Protein AF-A0A8S0WTL9-F1 (afdb_monomer_lite)

Organism: Cyclocybe aegerita (NCBI:txid1973307)

Secondary structure (DSSP, 8-state):
---------------------------GGGGGGGG--PPPPPPPPPP------------------------------------PPPPPPPPP-----SSTTGGGS-EEEE--HHHHHHHHHHT--HHHHHHHHHHHHTTSS-GGG--HHHHHTT-S-HHHHTTTHHHHHH-------S-HHHHHHHHHT-SHHHHHHHHHHHHH-TTTTSS-BTTBTT-----EEEEEEEEEPTTSS-EEEEEEEEEE----HHHHHH-GGGEEEEE--HHHHTS---HHHHHTSEEEETTEEEEEEEEETTEEEEEEEEEETTT-PPPTTS--HHHHHHHHS-TGGGTTS-HHHHHTTTHHHHS--EEEEEPPGGGEEE-PPPB-TTS-BSSTTEEEE-HHHHHHHHHHTT-SS--SEEEEEETTEEEEEEE-TTS-TT-----EEE-GGGB-S---TTPPPPHHHHEEEEEEE----SSPPPPHHHHHHHHHTT--HHHHHHHHHHHHHHHHHHHH---------------------

Radius of gyration: 32.68 Å; chains: 1; bounding box: 100×80×83 Å

Sequence (529 aa):
MALDQNDPGLEEGDDCVSESESFYAGDISELIVEYSTPPQPIPPTQSDSGSSKKSTSSSDFSANLGKRKTSALSASSNDFSEAPLSKKPKPNPVSISEHTTLASSPVLIVHCPTVQRLFEKMKICRGVQYELARLVSSERLSYNDITPDKLKKLVGCNKISAPQVEEVFYSKSTAQPTNSAFAREIASKSPWEELDREEAALANGPYEGLGNNPNQPDWYGGKVEFRGRLSQQDGNVGYKITLESCCLGASSRFTRRFGSWSFLRVKIPTQIFFSHNDLERFFQRSFVIWGKVFRACYAKDDNVFFYWTNEIYPMGKPLLNRMSFHDFIMWHNPLQQNSNQLMTKWAARLPLGFSNSLPGPRLLQENILPEEDVVSSKKSDMTDGCGLTTQSVHRSIWYQLSLPLMPTAFQFRLAGSKGMSIFRDEISLSDSAMRGWFRPSQTKIRYPPGLQLDPAMLTFDLLRTSHMRSPSRLSTETIINLAENGVPHSRFVDLLKATLREMVKGLTTWDGLMRCSTSGSISSVSVVS

pLDDT: mean 78.21, std 26.17, range [23.94, 98.5]

Foldseek 3Di:
DDDDDDDDDDDDDDDDDDDDDDDDPDDPVVVVPVPPDDDDDDDDDDDDDDDDDDDDDDDDDDDPDDDDDDDDDDDDDDDDDDDDDDDDDDDDDDDDDDPPVVLADAAELDEDPVLLVLCVVLVQEVLLLLLVSQCVSVVVDDPVLSDSVLVNQQRDAQLPRNVCNCCSRVVDPPPPPPPPVCPVVCSVWDCRVLQRVLVVQCVVHLQSQLAPRPVCNLHHHLFKAWEWEWDADPPRPDIHIRTDDITGHFHFLVCRRHNNVQKYKYFYPPVRVPDPDPVVSNQCHWYDRHQFTWHFLADDDRITMIGGAQAGPPHDDGNPVGHHPQRVLCLQFNCVQCVPDDPVLSSVQVCNRVDGFDWADFADPVQEAEDEFDADPVRDGPQQQEWEKEVLRQVRRCVSVVPPDRFQKFFWAARQFGHMYGYDPPDDPPDNHIHIYGYPSRRSGDHDPPDDHDSSRRIIGTDDTDDDDPPDDDDPVNVVVVVVVPDDPVVVVVVVVVVVVVVVCVVVPPPVDPDPDPDPDDDDDDDDD

Structure (mmCIF, N/CA/C/O backbone):
data_AF-A0A8S0WTL9-F1
#
_entry.id   AF-A0A8S0WTL9-F1
#
loop_
_atom_site.group_PDB
_atom_site.id
_atom_site.type_symbol
_atom_site.label_atom_id
_atom_site.label_alt_id
_atom_site.label_comp_id
_atom_site.label_asym_id
_atom_site.label_entity_id
_atom_site.label_seq_id
_atom_site.pdbx_PDB_ins_code
_atom_site.Cartn_x
_atom_site.Cartn_y
_atom_site.Cartn_z
_atom_site.occupancy
_atom_site.B_iso_or_equiv
_atom_site.auth_seq_id
_atom_site.auth_comp_id
_atom_site.auth_asym_id
_atom_site.auth_atom_id
_atom_site.pdbx_PDB_model_num
ATOM 1 N N . MET A 1 1 ? 59.274 -36.670 30.304 1.00 32.34 1 MET A N 1
ATOM 2 C CA . MET A 1 1 ? 59.351 -37.535 31.501 1.00 32.34 1 MET A CA 1
ATOM 3 C C . MET A 1 1 ? 57.957 -38.113 31.689 1.00 32.34 1 MET A C 1
ATOM 5 O O . MET A 1 1 ? 57.072 -37.354 32.041 1.00 32.34 1 MET A O 1
ATOM 9 N N . ALA A 1 2 ? 57.662 -39.212 30.988 1.00 29.62 2 ALA A N 1
ATOM 10 C CA . ALA A 1 2 ? 57.737 -40.607 31.472 1.00 29.62 2 ALA A CA 1
ATOM 11 C C . ALA A 1 2 ? 56.575 -40.902 32.450 1.00 29.62 2 ALA A C 1
ATOM 13 O O . ALA A 1 2 ? 56.557 -40.293 33.512 1.00 29.62 2 ALA A O 1
ATOM 14 N N . LEU A 1 3 ? 55.492 -41.543 31.967 1.00 33.19 3 LEU A N 1
ATOM 15 C CA . LEU A 1 3 ? 55.131 -42.983 32.123 1.00 33.19 3 LEU A CA 1
ATOM 16 C C . LEU A 1 3 ? 54.614 -43.274 33.559 1.00 33.19 3 LEU A C 1
ATOM 18 O O . LEU A 1 3 ? 55.204 -42.776 34.504 1.00 33.19 3 LEU A O 1
ATOM 22 N N . ASP A 1 4 ? 53.548 -44.030 33.847 1.00 33.88 4 ASP A N 1
ATOM 23 C CA . ASP A 1 4 ? 52.866 -45.097 33.105 1.00 33.88 4 ASP A CA 1
ATOM 24 C C . ASP A 1 4 ? 51.524 -45.499 33.789 1.00 33.88 4 ASP A C 1
ATOM 26 O O . ASP A 1 4 ? 51.375 -45.309 34.994 1.00 33.88 4 ASP A O 1
ATOM 30 N N . GLN A 1 5 ? 50.623 -46.100 32.994 1.00 34.69 5 GLN A N 1
ATOM 31 C CA . GLN A 1 5 ? 49.672 -47.210 33.267 1.00 34.69 5 GLN A CA 1
ATOM 32 C C . GLN A 1 5 ? 48.695 -47.243 34.473 1.00 34.69 5 GLN A C 1
ATOM 34 O O . GLN A 1 5 ? 49.092 -47.409 35.623 1.00 34.69 5 GLN A O 1
ATOM 39 N N . ASN A 1 6 ? 47.381 -47.323 34.185 1.00 30.84 6 ASN A N 1
ATOM 40 C CA . ASN A 1 6 ? 46.645 -48.609 34.141 1.00 30.84 6 ASN A CA 1
ATOM 41 C C . ASN A 1 6 ? 45.169 -48.459 33.701 1.00 30.84 6 ASN A C 1
ATOM 43 O O . ASN A 1 6 ? 44.436 -47.614 34.210 1.00 30.84 6 ASN A O 1
ATOM 47 N N . ASP A 1 7 ? 44.777 -49.341 32.779 1.00 33.34 7 ASP A N 1
ATOM 48 C CA . ASP A 1 7 ? 43.426 -49.698 32.309 1.00 33.34 7 ASP A CA 1
ATOM 49 C C . ASP A 1 7 ? 42.936 -50.939 33.104 1.00 33.34 7 ASP A C 1
ATOM 51 O O . ASP A 1 7 ? 43.789 -51.646 33.663 1.00 33.34 7 ASP A O 1
ATOM 55 N N . PRO A 1 8 ? 41.620 -51.228 33.221 1.00 41.56 8 PRO A N 1
ATOM 56 C CA . PRO A 1 8 ? 41.033 -52.197 32.275 1.00 41.56 8 PRO A CA 1
ATOM 57 C C . PRO A 1 8 ? 39.528 -52.017 31.924 1.00 41.56 8 PRO A C 1
ATOM 59 O O . PRO A 1 8 ? 38.700 -51.793 32.804 1.00 41.56 8 PRO A O 1
ATOM 62 N N . GLY A 1 9 ? 39.189 -52.313 30.656 1.00 28.33 9 GLY A N 1
ATOM 63 C CA . GLY A 1 9 ? 38.143 -53.275 30.214 1.00 28.33 9 GLY A CA 1
ATOM 64 C C . GLY A 1 9 ? 36.660 -52.858 30.306 1.00 28.33 9 GLY A C 1
ATOM 65 O O . GLY A 1 9 ? 36.113 -52.758 31.396 1.00 28.33 9 GLY A O 1
ATOM 66 N N . LEU A 1 10 ? 35.996 -52.538 29.182 1.00 30.89 10 LEU A N 1
ATOM 67 C CA . LEU A 1 10 ? 35.230 -53.423 28.264 1.00 30.89 10 LEU A CA 1
ATOM 68 C C . LEU A 1 10 ? 33.802 -53.786 28.732 1.00 30.89 10 LEU A C 1
ATOM 70 O O . LEU A 1 10 ? 33.643 -54.617 29.616 1.00 30.89 10 LEU A O 1
ATOM 74 N N . GLU A 1 11 ? 32.785 -53.241 28.047 1.00 28.41 11 GLU A N 1
ATOM 75 C CA . GLU A 1 11 ? 31.725 -54.027 27.380 1.00 28.41 11 GLU A CA 1
ATOM 76 C C . GLU A 1 11 ? 30.927 -53.146 26.393 1.00 28.41 11 GLU A C 1
ATOM 78 O O . GLU A 1 11 ? 30.368 -52.108 26.751 1.00 28.41 11 GLU A O 1
ATOM 83 N N . GLU A 1 12 ? 30.946 -53.563 25.124 1.00 32.91 12 GLU A N 1
ATOM 84 C CA . GLU A 1 12 ? 30.200 -53.021 23.986 1.00 32.91 12 GLU A CA 1
ATOM 85 C C . GLU A 1 12 ? 28.806 -53.664 23.905 1.00 32.91 12 GLU A C 1
ATOM 87 O O . GLU A 1 12 ? 28.638 -54.846 24.203 1.00 32.91 12 GLU A O 1
ATOM 92 N N . GLY A 1 13 ? 27.818 -52.897 23.442 1.00 27.86 13 GLY A N 1
ATOM 93 C CA . GLY A 1 13 ? 26.488 -53.379 23.070 1.00 27.86 13 GLY A CA 1
ATOM 94 C C . GLY A 1 13 ? 26.035 -52.697 21.783 1.00 27.86 13 GLY A C 1
ATOM 95 O O . GLY A 1 13 ? 25.423 -51.632 21.831 1.00 27.86 13 GLY A O 1
ATOM 96 N N . ASP A 1 14 ? 26.400 -53.306 20.655 1.00 29.06 14 ASP A N 1
ATOM 97 C CA . ASP A 1 14 ? 25.972 -52.986 19.291 1.00 29.06 14 ASP A CA 1
ATOM 98 C C . ASP A 1 14 ? 24.609 -53.649 19.021 1.00 29.06 14 ASP A C 1
ATOM 100 O O . ASP A 1 14 ? 24.502 -54.875 19.070 1.00 29.06 14 ASP A O 1
ATOM 104 N N . ASP A 1 15 ? 23.580 -52.861 18.697 1.00 28.67 15 ASP A N 1
ATOM 105 C CA . ASP A 1 15 ? 22.305 -53.360 18.160 1.00 28.67 15 ASP A CA 1
ATOM 106 C C . ASP A 1 15 ? 22.203 -52.987 16.672 1.00 28.67 15 ASP A C 1
ATOM 108 O O . ASP A 1 15 ? 21.743 -51.912 16.275 1.00 28.67 15 ASP A O 1
ATOM 112 N N . CYS A 1 16 ? 22.666 -53.920 15.839 1.00 27.00 16 CYS A N 1
ATOM 113 C CA . CYS A 1 16 ? 22.503 -53.940 14.390 1.00 27.00 16 CYS A CA 1
ATOM 114 C C . CYS A 1 16 ? 21.067 -54.341 14.016 1.00 27.00 16 CYS A C 1
ATOM 116 O O . CYS A 1 16 ? 20.657 -55.482 14.227 1.00 27.00 16 CYS A O 1
ATOM 118 N N . VAL A 1 17 ? 20.317 -53.435 13.380 1.00 31.42 17 VAL A N 1
ATOM 119 C CA . VAL A 1 17 ? 19.060 -53.774 12.691 1.00 31.42 17 VAL A CA 1
ATOM 120 C C . VAL A 1 17 ? 19.374 -54.119 11.238 1.00 31.42 17 VAL A C 1
ATOM 122 O O . VAL A 1 17 ? 19.828 -53.282 10.462 1.00 31.42 17 VAL A O 1
ATOM 125 N N . SER A 1 18 ? 19.128 -55.382 10.901 1.00 31.69 18 SER A N 1
ATOM 126 C CA . SER A 1 18 ? 19.323 -56.014 9.599 1.00 31.69 18 SER A CA 1
ATOM 127 C C . SER A 1 18 ? 18.492 -55.382 8.478 1.00 31.69 18 SER A C 1
ATOM 129 O O . SER A 1 18 ? 17.272 -55.235 8.596 1.00 31.69 18 SER A O 1
ATOM 131 N N . GLU A 1 19 ? 19.164 -55.103 7.363 1.00 30.05 19 GLU A N 1
ATOM 132 C CA . GLU A 1 19 ? 18.585 -54.760 6.067 1.00 30.05 19 GLU A CA 1
ATOM 133 C C . GLU A 1 19 ? 17.779 -55.937 5.494 1.00 30.05 19 GLU A C 1
ATOM 135 O O . GLU A 1 19 ? 18.199 -57.092 5.554 1.00 30.05 19 GLU A O 1
ATOM 140 N N . SER A 1 20 ? 16.614 -55.633 4.917 1.00 29.72 20 SER A N 1
ATOM 141 C CA . SER A 1 20 ? 15.867 -56.567 4.075 1.00 29.72 20 SER A CA 1
ATOM 142 C C . SER A 1 20 ? 16.148 -56.233 2.613 1.00 29.72 20 SER A C 1
ATOM 144 O O . SER A 1 20 ? 15.819 -55.153 2.121 1.00 29.72 20 SER A O 1
ATOM 146 N N . GLU A 1 21 ? 16.799 -57.176 1.939 1.00 31.41 21 GLU A N 1
ATOM 147 C CA . GLU A 1 21 ? 17.062 -57.171 0.506 1.00 31.41 21 GLU A CA 1
ATOM 148 C C . GLU A 1 21 ? 15.746 -57.077 -0.282 1.00 31.41 21 GLU A C 1
ATOM 150 O O . GLU A 1 21 ? 14.852 -57.912 -0.136 1.00 31.41 21 GLU A O 1
ATOM 155 N N . SER A 1 22 ? 15.638 -56.088 -1.173 1.00 32.22 22 SER A N 1
ATOM 156 C CA . SER A 1 22 ? 14.669 -56.129 -2.270 1.00 32.22 22 SER A CA 1
ATOM 157 C C . SER A 1 22 ? 15.412 -56.043 -3.601 1.00 32.22 22 SER A C 1
ATOM 159 O O . SER A 1 22 ? 16.085 -55.066 -3.924 1.00 32.22 22 SER A O 1
ATOM 161 N N . PHE A 1 23 ? 15.321 -57.143 -4.342 1.00 31.77 23 PHE A N 1
ATOM 162 C CA . PHE A 1 23 ? 15.847 -57.342 -5.683 1.00 31.77 23 PHE A CA 1
ATOM 163 C C . PHE A 1 23 ? 15.197 -56.362 -6.674 1.00 31.77 23 PHE A C 1
ATOM 165 O O . PHE A 1 23 ? 14.039 -56.530 -7.047 1.00 31.77 23 PHE A O 1
ATOM 172 N N . TYR A 1 24 ? 15.967 -55.394 -7.169 1.00 33.62 24 TYR A N 1
ATOM 173 C CA . TYR A 1 24 ? 15.722 -54.740 -8.458 1.00 33.62 24 TYR A CA 1
ATOM 174 C C . TYR A 1 24 ? 17.000 -54.824 -9.294 1.00 33.62 24 TYR A C 1
ATOM 176 O O . TYR A 1 24 ? 17.760 -53.870 -9.432 1.00 33.62 24 TYR A O 1
ATOM 184 N N . ALA A 1 25 ? 17.248 -56.012 -9.841 1.00 37.97 25 ALA A N 1
ATOM 185 C CA . ALA A 1 25 ? 18.167 -56.190 -10.955 1.00 37.97 25 ALA A CA 1
ATOM 186 C C . ALA A 1 25 ? 17.374 -55.955 -12.250 1.00 37.97 25 ALA A C 1
ATOM 188 O O . ALA A 1 25 ? 16.753 -56.870 -12.783 1.00 37.97 25 ALA A O 1
ATOM 189 N N . GLY A 1 26 ? 17.339 -54.706 -12.712 1.00 36.56 26 GLY A N 1
ATOM 190 C CA . GLY A 1 26 ? 16.728 -54.324 -13.982 1.00 36.56 26 GLY A CA 1
ATOM 191 C C . GLY A 1 26 ? 17.361 -53.042 -14.509 1.00 36.56 26 GLY A C 1
ATOM 192 O O . GLY A 1 26 ? 17.344 -52.014 -13.835 1.00 36.56 26 GLY A O 1
ATOM 193 N N . ASP A 1 27 ? 17.956 -53.123 -15.695 1.00 38.75 27 ASP A N 1
ATOM 194 C CA . ASP A 1 27 ? 18.591 -52.010 -16.393 1.00 38.75 27 ASP A CA 1
ATOM 195 C C . ASP A 1 27 ? 17.523 -51.016 -16.893 1.00 38.75 27 ASP A C 1
ATOM 197 O O . ASP A 1 27 ? 16.722 -51.312 -17.777 1.00 38.75 27 ASP A O 1
ATOM 201 N N . ILE A 1 28 ? 17.510 -49.807 -16.322 1.00 41.75 28 ILE A N 1
ATOM 202 C CA . ILE A 1 28 ? 16.589 -48.705 -16.669 1.00 41.75 28 ILE A CA 1
ATOM 203 C C . ILE A 1 28 ? 16.741 -48.235 -18.133 1.00 41.75 28 ILE A C 1
ATOM 205 O O . ILE A 1 28 ? 15.887 -47.507 -18.646 1.00 41.75 28 ILE A O 1
ATOM 209 N N . SER A 1 29 ? 17.789 -48.672 -18.837 1.00 44.06 29 SER A N 1
ATOM 210 C CA . SER A 1 29 ? 18.031 -48.358 -20.249 1.00 44.06 29 SER A CA 1
ATOM 211 C C . SER A 1 29 ? 16.927 -48.849 -21.196 1.00 44.06 29 SER A C 1
ATOM 213 O O . SER A 1 29 ? 16.732 -48.246 -22.253 1.00 44.06 29 SER A O 1
ATOM 215 N N . GLU A 1 30 ? 16.175 -49.893 -20.831 1.00 39.72 30 GLU A N 1
ATOM 216 C CA . GLU A 1 30 ? 15.153 -50.489 -21.708 1.00 39.72 30 GLU A CA 1
ATOM 217 C C . GLU A 1 30 ? 13.832 -49.697 -21.748 1.00 39.72 30 GLU A C 1
ATOM 219 O O . GLU A 1 30 ? 13.135 -49.707 -22.761 1.00 39.72 30 GLU A O 1
ATOM 224 N N . LEU A 1 31 ? 13.529 -48.894 -20.721 1.00 39.66 31 LEU A N 1
ATOM 225 C CA . LEU A 1 31 ? 12.299 -48.084 -20.637 1.00 39.66 31 LEU A CA 1
ATOM 226 C C . LEU A 1 31 ? 12.294 -46.837 -21.547 1.00 39.66 31 LEU A C 1
ATOM 228 O O . LEU A 1 31 ? 11.273 -46.165 -21.679 1.00 39.66 31 LEU A O 1
ATOM 232 N N . ILE A 1 32 ? 13.425 -46.499 -22.176 1.00 42.78 32 ILE A N 1
ATOM 233 C CA . ILE A 1 32 ? 13.574 -45.292 -23.013 1.00 42.78 32 ILE A CA 1
ATOM 234 C C . ILE A 1 32 ? 13.389 -45.601 -24.514 1.00 42.78 32 ILE A C 1
ATOM 236 O O . ILE A 1 32 ? 13.206 -44.686 -25.318 1.00 42.78 32 ILE A O 1
ATOM 240 N N . VAL A 1 33 ? 13.382 -46.875 -24.915 1.00 40.19 33 VAL A N 1
ATOM 241 C CA . VAL A 1 33 ? 13.345 -47.274 -26.336 1.00 40.19 33 VAL A CA 1
ATOM 242 C C . VAL A 1 33 ? 11.922 -47.262 -26.925 1.00 40.19 33 VAL A C 1
ATOM 244 O O . VAL A 1 33 ? 11.758 -47.117 -28.137 1.00 40.19 33 VAL A O 1
ATOM 247 N N . GLU A 1 34 ? 10.878 -47.289 -26.094 1.00 36.59 34 GLU A N 1
ATOM 248 C CA . GLU A 1 34 ? 9.488 -47.508 -26.534 1.00 36.59 34 GLU A CA 1
ATOM 249 C C . GLU A 1 34 ? 8.780 -46.295 -27.185 1.00 36.59 34 GLU A C 1
ATOM 251 O O . GLU A 1 34 ? 7.648 -46.410 -27.644 1.00 36.59 34 GLU A O 1
ATOM 256 N N . TYR A 1 35 ? 9.442 -45.138 -27.316 1.00 38.50 35 TYR A N 1
ATOM 257 C CA . TYR A 1 35 ? 8.862 -43.930 -27.941 1.00 38.50 35 TYR A CA 1
ATOM 258 C C . TYR A 1 35 ? 9.376 -43.613 -29.359 1.00 38.50 35 TYR A C 1
ATOM 260 O O . TYR A 1 35 ? 9.213 -42.494 -29.847 1.00 38.50 35 TYR A O 1
ATOM 268 N N . SER A 1 36 ? 9.972 -44.587 -30.055 1.00 36.81 36 SER A N 1
ATOM 269 C CA . SER A 1 36 ? 10.620 -44.368 -31.363 1.00 36.81 36 SER A CA 1
ATOM 270 C C . SER A 1 36 ? 9.842 -44.890 -32.581 1.00 36.81 36 SER A C 1
ATOM 272 O O . SER A 1 36 ? 10.455 -45.217 -33.595 1.00 36.81 36 SER A O 1
ATOM 274 N N . THR A 1 37 ? 8.508 -44.953 -32.538 1.00 42.28 37 THR A N 1
ATOM 275 C CA . THR A 1 37 ? 7.696 -45.284 -33.727 1.00 42.28 37 THR A CA 1
ATOM 276 C C . THR A 1 37 ? 6.792 -44.122 -34.147 1.00 42.28 37 THR A C 1
ATOM 278 O O . THR A 1 37 ? 5.918 -43.731 -33.371 1.00 42.28 37 THR A O 1
ATOM 281 N N . PRO A 1 38 ? 6.954 -43.561 -35.363 1.00 45.09 38 PRO A N 1
ATOM 282 C CA . PRO A 1 38 ? 6.039 -42.551 -35.887 1.00 45.09 38 PRO A CA 1
ATOM 283 C C . PRO A 1 38 ? 4.671 -43.172 -36.240 1.00 45.09 38 PRO A C 1
ATOM 285 O O . PRO A 1 38 ? 4.621 -44.312 -36.708 1.00 45.09 38 PRO A O 1
ATOM 288 N N . PRO A 1 39 ? 3.553 -42.446 -36.049 1.00 43.88 39 PRO A N 1
ATOM 289 C CA . PRO A 1 39 ? 2.224 -42.960 -36.359 1.00 43.88 39 PRO A CA 1
ATOM 290 C C . PRO A 1 39 ? 1.999 -43.088 -37.874 1.00 43.88 39 PRO A C 1
ATOM 292 O O . PRO A 1 39 ? 2.317 -42.188 -38.652 1.00 43.88 39 PRO A O 1
ATOM 295 N N . GLN A 1 40 ? 1.423 -44.222 -38.279 1.00 44.12 40 GLN A N 1
ATOM 296 C CA . GLN A 1 40 ? 0.988 -44.510 -39.649 1.00 44.12 40 GLN A CA 1
ATOM 297 C C . GLN A 1 40 ? -0.214 -43.623 -40.049 1.00 44.12 40 GLN A C 1
ATOM 299 O O . GLN A 1 40 ? -1.090 -43.378 -39.215 1.00 44.12 40 GLN A O 1
ATOM 304 N N . PRO A 1 41 ? -0.302 -43.155 -41.309 1.00 38.69 41 PRO A N 1
ATOM 305 C CA . PRO A 1 41 ? -1.416 -42.334 -41.779 1.00 38.69 41 PRO A CA 1
ATOM 306 C C . PRO A 1 41 ? -2.701 -43.157 -41.969 1.00 38.69 41 PRO A C 1
ATOM 308 O O . PRO A 1 41 ? -2.697 -44.225 -42.577 1.00 38.69 41 PRO A O 1
ATOM 311 N N . ILE A 1 42 ? -3.817 -42.625 -41.466 1.00 46.62 42 ILE A N 1
ATOM 312 C CA . ILE A 1 42 ? -5.163 -43.206 -41.581 1.00 46.62 42 ILE A CA 1
ATOM 313 C C . ILE A 1 42 ? -5.762 -42.835 -42.957 1.00 46.62 42 ILE A C 1
ATOM 315 O O . ILE A 1 42 ? -5.686 -41.664 -43.340 1.00 46.62 42 ILE A O 1
ATOM 319 N N . PRO A 1 43 ? -6.368 -43.777 -43.708 1.00 38.88 43 PRO A N 1
ATOM 320 C CA . PRO A 1 43 ? -7.024 -43.482 -44.983 1.00 38.88 43 PRO A CA 1
ATOM 321 C C . PRO A 1 43 ? -8.361 -42.729 -44.801 1.00 38.88 43 PRO A C 1
ATOM 323 O O . PRO A 1 43 ? -9.010 -42.862 -43.763 1.00 38.88 43 PRO A O 1
ATOM 326 N N . PRO A 1 44 ? -8.806 -41.943 -45.801 1.00 32.41 44 PRO A N 1
ATOM 327 C CA . PRO A 1 44 ? -9.986 -41.093 -45.679 1.00 32.41 44 PRO A CA 1
ATOM 328 C C . PRO A 1 44 ? -11.283 -41.895 -45.857 1.00 32.41 44 PRO A C 1
ATOM 330 O O . PRO A 1 44 ? -11.512 -42.491 -46.909 1.00 32.41 44 PRO A O 1
ATOM 333 N N . THR A 1 45 ? -12.168 -41.849 -44.859 1.00 31.62 45 THR A N 1
ATOM 334 C CA . THR A 1 45 ? -13.532 -42.388 -44.969 1.00 31.62 45 THR A CA 1
ATOM 335 C C . THR A 1 45 ? -14.515 -41.268 -45.297 1.00 31.62 45 THR A C 1
ATOM 337 O O . THR A 1 45 ? -14.533 -40.218 -44.653 1.00 31.62 45 THR A O 1
ATOM 340 N N . GLN A 1 46 ? -15.306 -41.514 -46.339 1.00 31.19 46 GLN A N 1
ATOM 341 C CA . GLN A 1 46 ? -16.318 -40.629 -46.899 1.00 31.19 46 GLN A CA 1
ATOM 342 C C . GLN A 1 46 ? -17.484 -40.366 -45.937 1.00 31.19 46 GLN A C 1
ATOM 344 O O . GLN A 1 46 ? -17.840 -41.185 -45.093 1.00 31.19 46 GLN A O 1
ATOM 349 N N . SER A 1 47 ? -18.069 -39.187 -46.122 1.00 30.92 47 SER A N 1
ATOM 350 C CA . SER A 1 47 ? -19.274 -38.664 -45.493 1.00 30.92 47 SER A CA 1
ATOM 351 C C . SER A 1 47 ? -20.515 -39.490 -45.818 1.00 30.92 47 SER A C 1
ATOM 353 O O . SER A 1 47 ? -20.814 -39.667 -46.997 1.00 30.92 47 SER A O 1
ATOM 355 N N . ASP A 1 48 ? -21.307 -39.835 -44.803 1.00 28.25 48 ASP A N 1
ATOM 356 C CA . ASP A 1 48 ? -22.756 -39.878 -44.978 1.00 28.25 48 ASP A CA 1
ATOM 357 C C . ASP A 1 48 ? -23.531 -39.631 -43.672 1.00 28.25 48 ASP A C 1
ATOM 359 O O . ASP A 1 48 ? -22.994 -39.606 -42.566 1.00 28.25 48 ASP A O 1
ATOM 363 N N . SER A 1 49 ? -24.803 -39.338 -43.873 1.00 29.59 49 SER A N 1
ATOM 364 C CA . SER A 1 49 ? -25.727 -38.529 -43.094 1.00 29.59 49 SER A CA 1
ATOM 365 C C . SER A 1 49 ? -26.629 -39.313 -42.117 1.00 29.59 49 SER A C 1
ATOM 367 O O . SER A 1 49 ? -26.982 -40.459 -42.359 1.00 29.59 49 SER A O 1
ATOM 369 N N . GLY A 1 50 ? -27.101 -38.644 -41.047 1.00 26.17 50 GLY A N 1
ATOM 370 C CA . GLY A 1 50 ? -28.440 -38.895 -40.475 1.00 26.17 50 GLY A CA 1
ATOM 371 C C . GLY A 1 50 ? -28.588 -39.508 -39.063 1.00 26.17 50 GLY A C 1
ATOM 372 O O . GLY A 1 50 ? -28.406 -40.697 -38.857 1.00 26.17 50 GLY A O 1
ATOM 373 N N . SER A 1 51 ? -29.139 -38.691 -38.148 1.00 26.83 51 SER A N 1
ATOM 374 C CA . SER A 1 51 ? -30.205 -39.010 -37.162 1.00 26.83 51 SER A CA 1
ATOM 375 C C . SER A 1 51 ? -29.988 -39.968 -35.955 1.00 26.83 51 SER A C 1
ATOM 377 O O . SER A 1 51 ? -30.105 -41.181 -36.057 1.00 26.83 51 SER A O 1
ATOM 379 N N . SER A 1 52 ? -29.955 -39.336 -34.767 1.00 27.38 52 SER A N 1
ATOM 380 C CA . SER A 1 52 ? -30.648 -39.626 -33.481 1.00 27.38 52 SER A CA 1
ATOM 381 C C . SER A 1 52 ? -30.644 -41.026 -32.814 1.00 27.38 52 SER A C 1
ATOM 383 O O . SER A 1 52 ? -31.312 -41.948 -33.265 1.00 27.38 52 SER A O 1
ATOM 385 N N . LYS A 1 53 ? -30.073 -41.115 -31.591 1.00 27.70 53 LYS A N 1
ATOM 386 C CA . LYS A 1 53 ? -30.749 -41.451 -30.301 1.00 27.70 53 LYS A CA 1
ATOM 387 C C . LYS A 1 53 ? -29.756 -41.596 -29.126 1.00 27.70 53 LYS A C 1
ATOM 389 O O . LYS A 1 53 ? -28.580 -41.870 -29.310 1.00 27.70 53 LYS A O 1
ATOM 394 N N . LYS A 1 54 ? -30.282 -41.362 -27.914 1.00 27.08 54 LYS A N 1
ATOM 395 C CA . LYS A 1 54 ? -29.640 -41.398 -26.582 1.00 27.08 54 LYS A CA 1
ATOM 396 C C . LYS A 1 54 ? -29.110 -42.787 -26.184 1.00 27.08 54 LYS A C 1
ATOM 398 O O . LYS A 1 54 ? -29.877 -43.738 -26.273 1.00 27.08 54 LYS A O 1
ATOM 403 N N . SER A 1 55 ? -27.954 -42.828 -25.512 1.00 26.34 55 SER A N 1
ATOM 404 C CA . SER A 1 55 ? -27.742 -43.619 -24.282 1.00 26.34 55 SER A CA 1
ATOM 405 C C . SER A 1 55 ? -26.452 -43.225 -23.545 1.00 26.34 55 SER A C 1
ATOM 407 O O . SER A 1 55 ? -25.466 -42.800 -24.134 1.00 26.34 55 SER A O 1
ATOM 409 N N . THR A 1 56 ? -26.534 -43.349 -22.227 1.00 23.94 56 THR A N 1
ATOM 410 C CA . THR A 1 56 ? -25.589 -43.105 -21.127 1.00 23.94 56 THR A CA 1
ATOM 411 C C . THR A 1 56 ? -24.387 -44.057 -21.069 1.00 23.94 56 THR A C 1
ATOM 413 O O . THR A 1 56 ? -24.614 -45.253 -21.191 1.00 23.94 56 THR A O 1
ATOM 416 N N . SER A 1 57 ? -23.185 -43.554 -20.732 1.00 26.33 57 SER A N 1
ATOM 417 C CA . SER A 1 57 ? -22.337 -44.014 -19.597 1.00 26.33 57 SER A CA 1
ATOM 418 C C . SER A 1 57 ? -20.904 -43.442 -19.650 1.00 26.33 57 SER A C 1
ATOM 420 O O . SER A 1 57 ? -20.177 -43.677 -20.607 1.00 26.33 57 SER A O 1
ATOM 422 N N . SER A 1 58 ? -20.543 -42.703 -18.594 1.00 24.36 58 SER A N 1
ATOM 423 C CA . SER A 1 58 ? -19.236 -42.605 -17.906 1.00 24.36 58 SER A CA 1
ATOM 424 C C . SER A 1 58 ? -17.929 -42.988 -18.626 1.00 24.36 58 SER A C 1
ATOM 426 O O . SER A 1 58 ? -17.696 -44.165 -18.879 1.00 24.36 58 SER A O 1
ATOM 428 N N . SER A 1 59 ? -16.995 -42.034 -18.718 1.00 27.61 59 SER A N 1
ATOM 429 C CA . SER A 1 59 ? -15.741 -42.057 -17.933 1.00 27.61 59 SER A CA 1
ATOM 430 C C . SER A 1 59 ? -14.894 -40.818 -18.242 1.00 27.61 59 SER A C 1
ATOM 432 O O . SER A 1 59 ? -14.485 -40.591 -19.380 1.00 27.61 59 SER A O 1
ATOM 434 N N . ASP A 1 60 ? -14.667 -40.026 -17.200 1.00 25.00 60 ASP A N 1
ATOM 435 C CA . ASP A 1 60 ? -13.895 -38.791 -17.165 1.00 25.00 60 ASP A CA 1
ATOM 436 C C . ASP A 1 60 ? -12.403 -39.001 -17.443 1.00 25.00 60 ASP A C 1
ATOM 438 O O . ASP A 1 60 ? -11.757 -39.758 -16.733 1.00 25.00 60 ASP A O 1
ATOM 442 N N . PHE A 1 61 ? -11.847 -38.234 -18.385 1.00 28.69 61 PHE A N 1
ATOM 443 C CA . PHE A 1 61 ? -10.476 -37.706 -18.334 1.00 28.69 61 PHE A CA 1
ATOM 444 C C . PHE A 1 61 ? -10.425 -36.420 -19.173 1.00 28.69 61 PHE A C 1
ATOM 446 O O . PHE A 1 61 ? -10.113 -36.424 -20.361 1.00 28.69 61 PHE A O 1
ATOM 453 N N . SER A 1 62 ? -10.790 -35.292 -18.557 1.00 25.70 62 SER A N 1
ATOM 454 C CA . SER A 1 62 ? -10.696 -33.964 -19.169 1.00 25.70 62 SER A CA 1
ATOM 455 C C . SER A 1 62 ? -9.506 -33.212 -18.580 1.00 25.70 62 SER A C 1
ATOM 457 O O . SER A 1 62 ? -9.562 -32.661 -17.480 1.00 25.70 62 SER A O 1
ATOM 459 N N . ALA A 1 63 ? -8.409 -33.197 -19.334 1.00 29.45 63 ALA A N 1
ATOM 460 C CA . ALA A 1 63 ? -7.308 -32.274 -19.125 1.00 29.45 63 ALA A CA 1
ATOM 461 C C . ALA A 1 63 ? -7.809 -30.844 -19.397 1.00 29.45 63 ALA A C 1
ATOM 463 O O . ALA A 1 63 ? -8.095 -30.468 -20.536 1.00 29.45 63 ALA A O 1
ATOM 464 N N . ASN A 1 64 ? -7.933 -30.048 -18.334 1.00 28.91 64 ASN A N 1
ATOM 465 C CA . ASN A 1 64 ? -8.289 -28.634 -18.400 1.00 28.91 64 ASN A CA 1
ATOM 466 C C . ASN A 1 64 ? -7.150 -27.819 -19.034 1.00 28.91 64 ASN A C 1
ATOM 468 O O . ASN A 1 64 ? -6.327 -27.209 -18.352 1.00 28.91 64 ASN A O 1
ATOM 472 N N . LEU A 1 65 ? -7.124 -27.788 -20.366 1.00 33.69 65 LEU A N 1
ATOM 473 C CA . LEU A 1 65 ? -6.362 -26.825 -21.150 1.00 33.69 65 LEU A CA 1
ATOM 474 C C . LEU A 1 65 ? -7.123 -25.495 -21.162 1.00 33.69 65 LEU A C 1
ATOM 476 O O . LEU A 1 65 ? -8.204 -25.363 -21.742 1.00 33.69 65 LEU A O 1
ATOM 480 N N . GLY A 1 66 ? -6.552 -24.499 -20.484 1.00 28.95 66 GLY A N 1
ATOM 481 C CA . GLY A 1 66 ? -7.069 -23.138 -20.436 1.00 28.95 66 GLY A CA 1
ATOM 482 C C . GLY A 1 66 ? -7.208 -22.547 -21.838 1.00 28.95 66 GLY A C 1
ATOM 483 O O . GLY A 1 66 ? -6.220 -22.232 -22.501 1.00 28.95 66 GLY A O 1
ATOM 484 N N . LYS A 1 67 ? -8.455 -22.361 -22.276 1.00 30.31 67 LYS A N 1
ATOM 485 C CA . LYS A 1 67 ? -8.808 -21.664 -23.515 1.00 30.31 67 LYS A CA 1
ATOM 486 C C . LYS A 1 67 ? -8.354 -20.203 -23.422 1.00 30.31 67 LYS A C 1
ATOM 488 O O . LYS A 1 67 ? -9.025 -19.376 -22.807 1.00 30.31 67 LYS A O 1
ATOM 493 N N . ARG A 1 68 ? -7.221 -19.865 -24.045 1.00 33.16 68 ARG A N 1
ATOM 494 C CA . ARG A 1 68 ? -6.872 -18.469 -24.338 1.00 33.16 68 ARG A CA 1
ATOM 495 C C . ARG A 1 68 ? -7.711 -17.999 -25.518 1.00 33.16 68 ARG A C 1
ATOM 497 O O . ARG A 1 68 ? -7.655 -18.559 -26.607 1.00 33.16 68 ARG A O 1
ATOM 504 N N . LYS A 1 69 ? -8.492 -16.953 -25.270 1.00 27.70 69 LYS A N 1
ATOM 505 C CA . LYS A 1 69 ? -9.213 -16.188 -26.283 1.00 27.70 69 LYS A CA 1
ATOM 506 C C . LYS A 1 69 ? -8.170 -15.447 -27.125 1.00 27.70 69 LYS A C 1
ATOM 508 O O . LYS A 1 69 ? -7.415 -14.636 -26.596 1.00 27.70 69 LYS A O 1
ATOM 513 N N . THR A 1 70 ? -8.114 -15.758 -28.411 1.00 26.75 70 THR A N 1
ATOM 514 C CA . THR A 1 70 ? -7.326 -15.049 -29.421 1.00 26.75 70 THR A CA 1
ATOM 515 C C . THR A 1 70 ? -7.789 -13.594 -29.490 1.00 26.75 70 THR A C 1
ATOM 517 O O . THR A 1 70 ? -8.911 -13.313 -29.912 1.00 26.75 70 THR A O 1
ATOM 520 N N . SER A 1 71 ? -6.952 -12.658 -29.044 1.00 28.70 71 SER A N 1
ATOM 521 C CA . SER A 1 71 ? -7.150 -11.231 -29.292 1.00 28.70 71 SER A CA 1
ATOM 522 C C . SER A 1 71 ? -6.728 -10.931 -30.726 1.00 28.70 71 SER A C 1
ATOM 524 O O . SER A 1 71 ? -5.538 -10.932 -31.041 1.00 28.70 71 SER A O 1
ATOM 526 N N . ALA A 1 72 ? -7.717 -10.703 -31.584 1.00 26.97 72 ALA A N 1
ATOM 527 C CA . ALA A 1 72 ? -7.503 -10.099 -32.885 1.00 26.97 72 ALA A CA 1
ATOM 528 C C . ALA A 1 72 ? -6.895 -8.698 -32.715 1.00 26.97 72 ALA A C 1
ATOM 530 O O . ALA A 1 72 ? -7.253 -7.948 -31.805 1.00 26.97 72 ALA A O 1
ATOM 531 N N . LEU A 1 73 ? -5.958 -8.402 -33.611 1.00 29.69 73 LEU A N 1
ATOM 532 C CA . LEU A 1 73 ? -5.323 -7.114 -33.841 1.00 29.69 73 LEU A CA 1
ATOM 533 C C . LEU A 1 73 ? -6.353 -5.975 -33.870 1.00 29.69 73 LEU A C 1
ATOM 535 O O . LEU A 1 73 ? -7.312 -6.023 -34.635 1.00 29.69 73 LEU A O 1
ATOM 539 N N . SER A 1 74 ? -6.099 -4.907 -33.119 1.00 27.55 74 SER A N 1
ATOM 540 C CA . SER A 1 74 ? -6.652 -3.594 -33.443 1.00 27.55 74 SER A CA 1
ATOM 541 C C . SER A 1 74 ? -5.553 -2.556 -33.288 1.00 27.55 74 SER A C 1
ATOM 543 O O . SER A 1 74 ? -5.154 -2.201 -32.176 1.00 27.55 74 SER A O 1
ATOM 545 N N . ALA A 1 75 ? -5.048 -2.147 -34.447 1.00 28.00 75 ALA A N 1
ATOM 546 C CA . ALA A 1 75 ? -4.130 -1.051 -34.640 1.00 28.00 75 ALA A CA 1
ATOM 547 C C . ALA A 1 75 ? -4.717 0.259 -34.102 1.00 28.00 75 ALA A C 1
ATOM 549 O O . ALA A 1 75 ? -5.918 0.520 -34.174 1.00 28.00 75 ALA A O 1
ATOM 550 N N . SER A 1 76 ? -3.818 1.080 -33.580 1.00 30.58 76 SER A N 1
ATOM 551 C CA . SER A 1 76 ? -4.001 2.498 -33.346 1.00 30.58 76 SER A CA 1
ATOM 552 C C . SER A 1 76 ? -4.181 3.224 -34.681 1.00 30.58 76 SER A C 1
ATOM 554 O O . SER A 1 76 ? -3.265 3.299 -35.497 1.00 30.58 76 SER A O 1
ATOM 556 N N . SER A 1 77 ? -5.351 3.819 -34.882 1.00 29.47 77 SER A N 1
ATOM 557 C CA . SER A 1 77 ? -5.538 4.897 -35.850 1.00 29.47 77 SER A CA 1
ATOM 558 C C . SER A 1 77 ? -6.447 5.954 -35.233 1.00 29.47 77 SER A C 1
ATOM 560 O O . SER A 1 77 ? -7.656 5.760 -35.106 1.00 29.47 77 SER A O 1
ATOM 562 N N . ASN A 1 78 ? -5.822 7.054 -34.814 1.00 31.62 78 ASN A N 1
ATOM 563 C CA . ASN A 1 78 ? -6.474 8.346 -34.669 1.00 31.62 78 ASN A CA 1
ATOM 564 C C . ASN A 1 78 ? -6.728 8.876 -36.079 1.00 31.62 78 ASN A C 1
ATOM 566 O O . ASN A 1 78 ? -5.764 9.190 -36.766 1.00 31.62 78 ASN A O 1
ATOM 570 N N . ASP A 1 79 ? -7.990 8.926 -36.485 1.00 29.81 79 ASP A N 1
ATOM 571 C CA . ASP A 1 79 ? -8.529 9.926 -37.410 1.00 29.81 79 ASP A CA 1
ATOM 572 C C . ASP A 1 79 ? -10.028 9.674 -37.547 1.00 29.81 79 ASP A C 1
ATOM 574 O O . ASP A 1 79 ? -10.421 8.639 -38.073 1.00 29.81 79 ASP A O 1
ATOM 578 N N . PHE A 1 80 ? -10.866 10.600 -37.076 1.00 28.17 80 PHE A N 1
ATOM 579 C CA . PHE A 1 80 ? -12.232 10.730 -37.582 1.00 28.17 80 PHE A CA 1
ATOM 580 C C . PHE A 1 80 ? -12.692 12.188 -37.539 1.00 28.17 80 PHE A C 1
ATOM 582 O O . PHE A 1 80 ? -12.876 12.794 -36.485 1.00 28.17 80 PHE A O 1
ATOM 589 N N . SER A 1 81 ? -12.870 12.694 -38.752 1.00 28.45 81 SER A N 1
ATOM 590 C CA . SER A 1 81 ? -13.642 13.851 -39.181 1.00 28.45 81 SER A CA 1
ATOM 591 C C . SER A 1 81 ? -15.124 13.772 -38.781 1.00 28.45 81 SER A C 1
ATOM 593 O O . SER A 1 81 ? -15.709 12.690 -38.722 1.00 28.45 81 SER A O 1
ATOM 595 N N . GLU A 1 82 ? -15.728 14.943 -38.568 1.00 36.97 82 GLU A N 1
ATOM 596 C CA . GLU A 1 82 ? -17.146 15.176 -38.260 1.00 36.97 82 GLU A CA 1
ATOM 597 C C . GLU A 1 82 ? -18.121 14.665 -39.341 1.00 36.97 82 GLU A C 1
ATOM 599 O O . GLU A 1 82 ? -17.966 14.994 -40.515 1.00 36.97 82 GLU A O 1
ATOM 604 N N . ALA A 1 83 ? -19.181 13.952 -38.923 1.00 28.41 83 ALA A N 1
ATOM 605 C CA . ALA A 1 83 ? -20.498 13.873 -39.586 1.00 28.41 83 ALA A CA 1
ATOM 606 C C . ALA A 1 83 ? -21.569 13.273 -38.619 1.00 28.41 83 ALA A C 1
ATOM 608 O O . ALA A 1 83 ? -21.201 12.661 -37.617 1.00 28.41 83 ALA A O 1
ATOM 609 N N . PRO A 1 84 ? -22.888 13.468 -38.851 1.00 33.53 84 PRO A N 1
ATOM 610 C CA . PRO A 1 84 ? -23.842 13.882 -37.811 1.00 33.53 84 PRO A CA 1
ATOM 611 C C . PRO A 1 84 ? -24.555 12.776 -37.006 1.00 33.53 84 PRO A C 1
ATOM 613 O O . PRO A 1 84 ? -24.772 11.648 -37.444 1.00 33.53 84 PRO A O 1
ATOM 616 N N . LEU A 1 85 ? -24.996 13.194 -35.814 1.00 37.28 85 LEU A N 1
ATOM 617 C CA . LEU A 1 85 ? -25.754 12.473 -34.785 1.00 37.28 85 LEU A CA 1
ATOM 618 C C . LEU A 1 85 ? -27.048 11.807 -35.293 1.00 37.28 85 LEU A C 1
ATOM 620 O O . LEU A 1 85 ? -27.990 12.490 -35.699 1.00 37.28 85 LEU A O 1
ATOM 624 N N . SER A 1 86 ? -27.157 10.484 -35.112 1.00 32.53 86 SER A N 1
ATOM 625 C CA . SER A 1 86 ? -28.441 9.771 -35.119 1.00 32.53 86 SER A CA 1
ATOM 626 C C . SER A 1 86 ? -28.975 9.599 -33.688 1.00 32.53 86 SER A C 1
ATOM 628 O O . SER A 1 86 ? -28.263 9.235 -32.748 1.00 32.53 86 SER A O 1
ATOM 630 N N . LYS A 1 87 ? -30.252 9.949 -33.507 1.00 39.28 87 LYS A N 1
ATOM 631 C CA . LYS A 1 87 ? -30.964 10.000 -32.223 1.00 39.28 87 LYS A CA 1
ATOM 632 C C . LYS A 1 87 ? -31.122 8.594 -31.628 1.00 39.28 87 LYS A C 1
ATOM 634 O O . LYS A 1 87 ? -31.813 7.759 -32.205 1.00 39.28 87 LYS A O 1
ATOM 639 N N . LYS A 1 88 ? -30.554 8.356 -30.440 1.00 35.69 88 LYS A N 1
ATOM 640 C CA . LYS A 1 88 ? -30.891 7.196 -29.593 1.00 35.69 88 LYS A CA 1
ATOM 641 C C . LYS A 1 88 ? -32.090 7.516 -28.683 1.00 35.69 88 LYS A C 1
ATOM 643 O O . LYS A 1 88 ? -32.220 8.662 -28.245 1.00 35.69 88 LYS A O 1
ATOM 648 N N . PRO A 1 89 ? -32.968 6.538 -28.400 1.00 31.06 89 PRO A N 1
ATOM 649 C CA . PRO A 1 89 ? -34.190 6.754 -27.631 1.00 31.06 89 PRO A CA 1
ATOM 650 C C . PRO A 1 89 ? -33.883 6.962 -26.141 1.00 31.06 89 PRO A C 1
ATOM 652 O O . PRO A 1 89 ? -32.990 6.326 -25.578 1.00 31.06 89 PRO A O 1
ATOM 655 N N . LYS A 1 90 ? -34.632 7.870 -25.507 1.00 36.78 90 LYS A N 1
ATOM 656 C CA . LYS A 1 90 ? -34.566 8.149 -24.065 1.00 36.78 90 LYS A CA 1
ATOM 657 C C . LYS A 1 90 ? -35.000 6.910 -23.262 1.00 36.78 90 LYS A C 1
ATOM 659 O O . LYS A 1 90 ? -36.025 6.325 -23.610 1.00 36.78 90 LYS A O 1
ATOM 664 N N . PRO A 1 91 ? -34.301 6.533 -22.178 1.00 33.50 91 PRO A N 1
ATOM 665 C CA . PRO A 1 91 ? -34.813 5.534 -21.252 1.00 33.50 91 PRO A CA 1
ATOM 666 C C . PRO A 1 91 ? -35.940 6.142 -20.406 1.00 33.50 91 PRO A C 1
ATOM 668 O O . PRO A 1 91 ? -35.821 7.261 -19.902 1.00 33.50 91 PRO A O 1
ATOM 671 N N . ASN A 1 92 ? -37.040 5.399 -20.274 1.00 33.03 92 ASN A N 1
ATOM 672 C CA . ASN A 1 92 ? -38.160 5.752 -19.405 1.00 33.03 92 ASN A CA 1
ATOM 673 C C . ASN A 1 92 ? -37.709 5.808 -17.934 1.00 33.03 92 ASN A C 1
ATOM 675 O O . ASN A 1 92 ? -36.913 4.963 -17.513 1.00 33.03 92 ASN A O 1
ATOM 679 N N . PRO A 1 93 ? -38.223 6.759 -17.134 1.00 35.00 93 PRO A N 1
ATOM 680 C CA . PRO A 1 93 ? -37.930 6.821 -15.711 1.00 35.00 93 PRO A CA 1
ATOM 681 C C . PRO A 1 93 ? -38.624 5.650 -15.010 1.00 35.00 93 PRO A C 1
ATOM 683 O O . PRO A 1 93 ? -39.848 5.605 -14.904 1.00 35.00 93 PRO A O 1
ATOM 686 N N . VAL A 1 94 ? -37.832 4.681 -14.553 1.00 36.00 94 VAL A N 1
ATOM 687 C CA . VAL A 1 94 ? -38.311 3.628 -13.657 1.00 36.00 94 VAL A CA 1
ATOM 688 C C . VAL A 1 94 ? -38.592 4.269 -12.302 1.00 36.00 94 VAL A C 1
ATOM 690 O O . VAL A 1 94 ? -37.730 4.916 -11.709 1.00 36.00 94 VAL A O 1
ATOM 693 N N . SER A 1 95 ? -39.829 4.102 -11.848 1.00 32.09 95 SER A N 1
ATOM 694 C CA . SER A 1 95 ? -40.338 4.496 -10.542 1.00 32.09 95 SER A CA 1
ATOM 695 C C . SER A 1 95 ? -39.448 3.965 -9.417 1.00 32.09 95 SER A C 1
ATOM 697 O O . SER A 1 95 ? -39.315 2.758 -9.220 1.00 32.09 95 SER A O 1
ATOM 699 N N . ILE A 1 96 ? -38.850 4.891 -8.672 1.00 39.22 96 ILE A N 1
ATOM 700 C CA . ILE A 1 96 ? -38.139 4.633 -7.422 1.00 39.22 96 ILE A CA 1
ATOM 701 C C . ILE A 1 96 ? -39.210 4.432 -6.346 1.00 39.22 96 ILE A C 1
ATOM 703 O O . ILE A 1 96 ? -39.719 5.406 -5.799 1.00 39.22 96 ILE A O 1
ATOM 707 N N . SER A 1 97 ? -39.584 3.186 -6.061 1.00 37.59 97 SER A N 1
ATOM 708 C CA . SER A 1 97 ? -40.431 2.856 -4.911 1.00 37.59 97 SER A CA 1
ATOM 709 C C . SER A 1 97 ? -39.741 1.840 -3.994 1.00 37.59 97 SER A C 1
ATOM 711 O O . SER A 1 97 ? -39.425 0.718 -4.382 1.00 37.59 97 SER A O 1
ATOM 713 N N . GLU A 1 98 ? -39.495 2.304 -2.767 1.00 33.75 98 GLU A N 1
ATOM 714 C CA . GLU A 1 98 ? -39.428 1.575 -1.487 1.00 33.75 98 GLU A CA 1
ATOM 715 C C . GLU A 1 98 ? -38.305 0.560 -1.195 1.00 33.75 98 GLU A C 1
ATOM 717 O O . GLU A 1 98 ? -38.064 0.287 -0.021 1.00 33.75 98 GLU A O 1
ATOM 722 N N . HIS A 1 99 ? -37.504 0.101 -2.162 1.00 34.50 99 HIS A N 1
ATOM 723 C CA . HIS A 1 99 ? -36.370 -0.809 -1.873 1.00 34.50 99 HIS A CA 1
ATOM 724 C C . HIS A 1 99 ? -34.991 -0.135 -1.703 1.00 34.50 99 HIS A C 1
ATOM 726 O O . HIS A 1 99 ? -33.993 -0.804 -1.429 1.00 34.50 99 HIS A O 1
ATOM 732 N N . THR A 1 100 ? -34.907 1.192 -1.810 1.00 34.41 100 THR A N 1
ATOM 733 C CA . THR A 1 100 ? -33.641 1.956 -1.770 1.00 34.41 100 THR A CA 1
ATOM 734 C C . THR A 1 100 ? -33.097 2.211 -0.354 1.00 34.41 100 THR A C 1
ATOM 736 O O . THR A 1 100 ? -31.978 2.696 -0.200 1.00 34.41 100 THR A O 1
ATOM 739 N N . THR A 1 101 ? -33.850 1.895 0.702 1.00 38.34 101 THR A N 1
ATOM 740 C CA . THR A 1 101 ? -33.515 2.270 2.092 1.00 38.34 101 THR A CA 1
ATOM 741 C C . THR A 1 101 ? -32.492 1.349 2.769 1.00 38.34 101 THR A C 1
ATOM 743 O O . THR A 1 101 ? -31.774 1.788 3.664 1.00 38.34 101 THR A O 1
ATOM 746 N N . LEU A 1 102 ? -32.338 0.097 2.321 1.00 45.38 102 LEU A N 1
ATOM 747 C CA . LEU A 1 102 ? -31.339 -0.832 2.877 1.00 45.38 102 LEU A CA 1
ATOM 748 C C . LEU A 1 102 ? -29.896 -0.517 2.443 1.00 45.38 102 LEU A C 1
ATOM 750 O O . LEU A 1 102 ? -28.954 -0.899 3.139 1.00 45.38 102 LEU A O 1
ATOM 754 N N . ALA A 1 103 ? -29.710 0.214 1.338 1.00 50.22 103 ALA A N 1
ATOM 755 C CA . ALA A 1 103 ? -28.390 0.502 0.775 1.00 50.22 103 ALA A CA 1
ATOM 756 C C . ALA A 1 103 ? -27.589 1.563 1.562 1.00 50.22 103 ALA A C 1
ATOM 758 O O . ALA A 1 103 ? -26.392 1.712 1.326 1.00 50.22 103 ALA A O 1
ATOM 759 N N . SER A 1 104 ? -28.209 2.291 2.503 1.00 65.25 104 SER A N 1
ATOM 760 C CA . SER A 1 104 ? -27.557 3.415 3.201 1.00 65.25 104 SER A CA 1
ATOM 761 C C . SER A 1 104 ? -27.115 3.122 4.637 1.00 65.25 104 SER A C 1
ATOM 763 O O . SER A 1 104 ? -26.400 3.935 5.223 1.00 65.25 104 SER A O 1
ATOM 765 N N . SER A 1 105 ? -27.537 2.004 5.236 1.00 86.56 105 SER A N 1
ATOM 766 C CA . SER A 1 105 ? -27.176 1.704 6.627 1.00 86.56 105 SER A CA 1
ATOM 767 C C . SER A 1 105 ? -25.745 1.150 6.710 1.00 86.56 105 SER A C 1
ATOM 769 O O . SER A 1 105 ? -25.388 0.273 5.919 1.00 86.56 105 SER A O 1
ATOM 771 N N . PRO A 1 106 ? -24.899 1.604 7.648 1.00 92.88 106 PRO A N 1
ATOM 772 C CA . PRO A 1 106 ? -23.559 1.047 7.813 1.00 92.88 106 PRO A CA 1
ATOM 773 C C . PRO A 1 106 ? -23.607 -0.409 8.286 1.00 92.88 106 PRO A C 1
ATOM 775 O O . PRO A 1 106 ? -24.482 -0.804 9.055 1.00 92.88 106 PRO A O 1
ATOM 778 N N . VAL A 1 107 ? -22.633 -1.208 7.857 1.00 95.00 107 VAL A N 1
ATOM 779 C CA . VAL A 1 107 ? -22.356 -2.530 8.422 1.00 95.00 107 VAL A CA 1
ATOM 780 C C . VAL A 1 107 ? -21.527 -2.338 9.688 1.00 95.00 107 VAL A C 1
ATOM 782 O O . VAL A 1 107 ? -20.375 -1.903 9.642 1.00 95.00 107 VAL A O 1
ATOM 785 N N . LEU A 1 108 ? -22.100 -2.667 10.841 1.00 95.75 108 LEU A N 1
ATOM 786 C CA . LEU A 1 108 ? -21.373 -2.636 12.106 1.00 95.75 108 LEU A CA 1
ATOM 787 C C . LEU A 1 108 ? -20.580 -3.937 12.245 1.00 95.75 108 LEU A C 1
ATOM 789 O O . LEU A 1 108 ? -21.162 -4.979 12.524 1.00 95.75 108 LEU A O 1
ATOM 793 N N . ILE A 1 109 ? -19.259 -3.882 12.041 1.00 96.56 109 ILE A N 1
ATOM 794 C CA . ILE A 1 109 ? -18.392 -5.033 12.328 1.00 96.56 109 ILE A CA 1
ATOM 795 C C . ILE A 1 109 ? -18.296 -5.177 13.847 1.00 96.56 109 ILE A C 1
ATOM 797 O O . ILE A 1 109 ? -18.622 -6.226 14.393 1.00 96.56 109 ILE A O 1
ATOM 801 N N . VAL A 1 110 ? -17.898 -4.096 14.528 1.00 96.50 110 VAL A N 1
ATOM 802 C CA . VAL A 1 110 ? -17.917 -3.986 15.993 1.00 96.50 110 VAL A CA 1
ATOM 803 C C . VAL A 1 110 ? -18.108 -2.528 16.395 1.00 96.50 110 VAL A C 1
ATOM 805 O O . VAL A 1 110 ? -17.341 -1.660 15.972 1.00 96.50 110 VAL A O 1
ATOM 808 N N . HIS A 1 111 ? -19.090 -2.236 17.245 1.00 95.81 111 HIS A N 1
ATOM 809 C CA . HIS A 1 111 ? -19.262 -0.903 17.818 1.00 95.81 111 HIS A CA 1
ATOM 81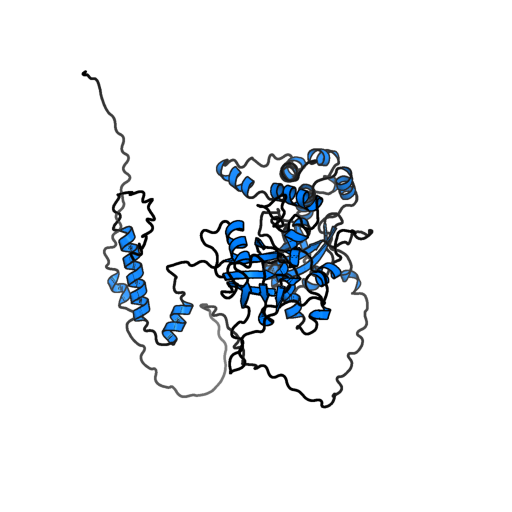0 C C . HIS A 1 111 ? -20.129 -0.936 19.079 1.00 95.81 111 HIS A C 1
ATOM 812 O O . HIS A 1 111 ? -21.230 -1.477 19.077 1.00 95.81 111 HIS A O 1
ATOM 818 N N . CYS A 1 112 ? -19.650 -0.285 20.139 1.00 95.19 112 CYS A N 1
ATOM 819 C CA . CYS A 1 112 ? -20.428 0.012 21.335 1.00 95.19 112 CYS A CA 1
ATOM 820 C C . CYS A 1 112 ? -19.995 1.388 21.876 1.00 95.19 112 CYS A C 1
ATOM 822 O O . CYS A 1 112 ? -18.821 1.539 22.236 1.00 95.19 112 CYS A O 1
ATOM 824 N N . PRO A 1 113 ? -20.898 2.389 21.960 1.00 93.62 113 PRO A N 1
ATOM 825 C CA . PRO A 1 113 ? -20.553 3.731 22.435 1.00 93.62 113 PRO A CA 1
ATOM 826 C C . PRO A 1 113 ? -19.948 3.746 23.842 1.00 93.62 113 PRO A C 1
ATOM 828 O O . PRO A 1 113 ? -19.023 4.508 24.114 1.00 93.62 113 PRO A O 1
ATOM 831 N N . THR A 1 114 ? -20.436 2.886 24.740 1.00 94.62 114 THR A N 1
ATOM 832 C CA . THR A 1 114 ? -19.932 2.789 26.118 1.00 94.62 114 THR A CA 1
ATOM 833 C C . THR A 1 114 ? -18.484 2.310 26.147 1.00 94.62 114 THR A C 1
ATOM 835 O O . THR A 1 114 ? -17.645 2.938 26.788 1.00 94.62 114 THR A O 1
ATOM 838 N N . VAL A 1 115 ? -18.168 1.249 25.400 1.00 95.19 115 VAL A N 1
ATOM 839 C CA . VAL A 1 115 ? -16.803 0.706 25.305 1.00 95.19 115 VAL A CA 1
ATOM 840 C C . VAL A 1 115 ? -15.862 1.706 24.634 1.00 95.19 115 VAL A C 1
ATOM 842 O O . VAL A 1 115 ? -14.747 1.916 25.105 1.00 95.19 115 VAL A O 1
ATOM 845 N N . GLN A 1 116 ? -16.322 2.396 23.588 1.00 93.62 116 GLN A N 1
ATOM 846 C CA . GLN A 1 116 ? -15.527 3.423 22.918 1.00 93.62 116 GLN A CA 1
ATOM 847 C C . GLN A 1 116 ? -15.137 4.566 23.872 1.00 93.62 116 GLN A C 1
ATOM 849 O O . GLN A 1 116 ? -13.967 4.946 23.921 1.00 93.62 116 GLN A O 1
ATOM 854 N N . ARG A 1 117 ? -16.074 5.062 24.692 1.00 94.12 117 ARG A N 1
ATOM 855 C CA . ARG A 1 117 ? -15.769 6.079 25.717 1.00 94.12 117 ARG A CA 1
ATOM 856 C C . ARG A 1 117 ? -14.746 5.581 26.738 1.00 94.12 117 ARG A C 1
ATOM 858 O O . ARG A 1 117 ? -13.927 6.366 27.209 1.00 94.12 117 ARG A O 1
ATOM 865 N N . LEU A 1 118 ? -14.774 4.291 27.086 1.00 95.50 118 LEU A N 1
ATOM 866 C CA . LEU A 1 118 ? -13.764 3.696 27.966 1.00 95.50 118 LEU A CA 1
ATOM 867 C C . LEU A 1 118 ? -12.383 3.674 27.302 1.00 95.50 118 LEU A C 1
ATOM 869 O O . LEU A 1 118 ? -11.408 4.042 27.954 1.00 95.50 118 LEU A O 1
ATOM 873 N N . PHE A 1 119 ? -12.297 3.318 26.016 1.00 96.00 119 PHE A N 1
ATOM 874 C CA . PHE A 1 119 ? -11.036 3.353 25.269 1.00 96.00 119 PHE A CA 1
ATOM 875 C C . PHE A 1 119 ? -10.426 4.752 25.231 1.00 96.00 119 PHE A C 1
ATOM 877 O O . PHE A 1 119 ? -9.230 4.898 25.472 1.00 96.00 119 PHE A O 1
ATOM 884 N N . GLU A 1 120 ? -11.245 5.772 24.975 1.00 93.50 120 GLU A N 1
ATOM 885 C CA . GLU A 1 120 ? -10.818 7.174 24.955 1.00 93.50 120 GLU A CA 1
ATOM 886 C C . GLU A 1 120 ? -10.367 7.638 26.347 1.00 93.50 120 GLU A C 1
ATOM 888 O O . GLU A 1 120 ? -9.275 8.188 26.494 1.00 93.50 120 GLU A O 1
ATOM 893 N N . LYS A 1 121 ? -11.160 7.347 27.387 1.00 96.12 121 LYS A N 1
ATOM 894 C CA . LYS A 1 121 ? -10.857 7.725 28.776 1.00 96.12 121 LYS A CA 1
ATOM 895 C C . LYS A 1 121 ? -9.566 7.087 29.292 1.00 96.12 121 LYS A C 1
ATOM 897 O O . LYS A 1 121 ? -8.805 7.742 29.997 1.00 96.12 121 LYS A O 1
ATOM 902 N N . MET A 1 122 ? -9.334 5.814 28.976 1.00 96.06 122 MET A N 1
ATOM 903 C CA . MET A 1 122 ? -8.179 5.046 29.460 1.00 96.06 122 MET A CA 1
ATOM 904 C C . MET A 1 122 ? -6.990 5.061 28.493 1.00 96.06 122 MET A C 1
ATOM 906 O O . MET A 1 122 ? -5.964 4.463 28.801 1.00 96.06 122 MET A O 1
ATOM 910 N N . LYS A 1 123 ? -7.115 5.733 27.339 1.00 95.31 123 LYS A N 1
ATOM 911 C CA . LYS A 1 123 ? -6.103 5.778 26.270 1.00 95.31 123 LYS A CA 1
ATOM 912 C C . LYS A 1 123 ? -5.621 4.381 25.850 1.00 95.31 123 LYS A C 1
ATOM 914 O O . LYS A 1 123 ? -4.425 4.137 25.719 1.00 95.31 123 LYS A O 1
ATOM 919 N N . ILE A 1 124 ? -6.564 3.463 25.641 1.00 97.31 124 ILE A N 1
ATOM 920 C CA . ILE A 1 124 ? -6.264 2.086 25.227 1.00 97.31 124 ILE A CA 1
ATOM 921 C C . ILE A 1 124 ? -5.598 2.088 23.844 1.00 97.31 124 ILE A C 1
ATOM 923 O O . ILE A 1 124 ? -6.123 2.695 22.906 1.00 97.31 124 ILE A O 1
ATOM 927 N N . CYS A 1 125 ? -4.462 1.401 23.710 1.00 96.56 125 CYS A N 1
ATOM 928 C CA . CYS A 1 125 ? -3.694 1.326 22.465 1.00 96.56 125 CYS A CA 1
ATOM 929 C C . CYS A 1 125 ? -4.448 0.571 21.355 1.00 96.56 125 CYS A C 1
ATOM 931 O O . CYS A 1 125 ? -5.357 -0.227 21.615 1.00 96.56 125 CYS A O 1
ATOM 933 N N . ARG A 1 126 ? -4.122 0.847 20.085 1.00 96.19 126 ARG A N 1
ATOM 934 C CA . ARG A 1 126 ? -4.940 0.377 18.952 1.00 96.19 126 ARG A CA 1
ATOM 935 C C . ARG A 1 126 ? -4.911 -1.137 18.768 1.00 96.19 126 ARG A C 1
ATOM 937 O O . ARG A 1 126 ? -5.920 -1.705 18.367 1.00 96.19 126 ARG A O 1
ATOM 944 N N . GLY A 1 127 ? -3.809 -1.790 19.109 1.00 97.00 127 GLY A N 1
ATOM 945 C CA . GLY A 1 127 ? -3.669 -3.241 19.110 1.00 97.00 127 GLY A CA 1
ATOM 946 C C . GLY A 1 127 ? -4.640 -3.908 20.080 1.00 97.00 127 GLY A C 1
ATOM 947 O O . GLY A 1 127 ? -5.352 -4.825 19.682 1.00 97.00 127 GLY A O 1
ATOM 948 N N . VAL A 1 128 ? -4.782 -3.382 21.303 1.00 97.31 128 VAL A N 1
ATOM 949 C CA . VAL A 1 128 ? -5.807 -3.862 22.250 1.00 97.31 128 VAL A CA 1
ATOM 950 C C . VAL A 1 128 ? -7.213 -3.608 21.706 1.00 97.31 128 VAL A C 1
ATOM 952 O O . VAL A 1 128 ? -8.055 -4.504 21.747 1.00 97.31 128 VAL A O 1
ATOM 955 N N . GLN A 1 129 ? -7.477 -2.419 21.144 1.00 97.69 129 GLN A N 1
ATOM 956 C CA . GLN A 1 129 ? -8.775 -2.137 20.511 1.00 97.69 129 GLN A CA 1
ATOM 957 C C . GLN A 1 129 ? -9.081 -3.148 19.393 1.00 97.69 129 GLN A C 1
ATOM 959 O O . GLN A 1 129 ? -10.212 -3.623 19.287 1.00 97.69 129 GLN A O 1
ATOM 964 N N . TYR A 1 130 ? -8.095 -3.499 18.567 1.00 97.81 130 TYR A N 1
ATOM 965 C CA . TYR A 1 130 ? -8.258 -4.470 17.490 1.00 97.81 130 TYR A CA 1
ATOM 966 C C . TYR A 1 130 ? -8.510 -5.884 17.998 1.00 97.81 130 TYR A C 1
ATOM 968 O O . TYR A 1 130 ? -9.431 -6.537 17.521 1.00 97.81 130 TYR A O 1
ATOM 976 N N . GLU A 1 131 ? -7.742 -6.351 18.980 1.00 97.31 131 GLU A N 1
ATOM 977 C CA . GLU A 1 131 ? -7.918 -7.691 19.544 1.00 97.31 131 GLU A CA 1
ATOM 978 C C . GLU A 1 131 ? -9.282 -7.840 20.223 1.00 97.31 131 GLU A C 1
ATOM 980 O O . GLU A 1 131 ? -9.969 -8.842 20.026 1.00 97.31 131 GLU A O 1
ATOM 985 N N . LEU A 1 132 ? -9.758 -6.803 20.918 1.00 97.31 132 LEU A N 1
ATOM 986 C CA . LEU A 1 132 ? -11.131 -6.774 21.422 1.00 97.31 132 LEU A CA 1
ATOM 987 C C . LEU A 1 132 ? -12.155 -6.796 20.276 1.00 97.31 132 LEU A C 1
ATOM 989 O O . LEU A 1 132 ? -13.135 -7.533 20.354 1.00 97.31 132 LEU A O 1
ATOM 993 N N . ALA A 1 133 ? -11.924 -6.056 19.184 1.00 97.69 133 ALA A N 1
ATOM 994 C CA . ALA A 1 133 ? -12.789 -6.126 18.000 1.00 97.69 133 ALA A CA 1
ATOM 995 C C . ALA A 1 133 ? -12.811 -7.540 17.397 1.00 97.69 133 ALA A C 1
ATOM 997 O O . ALA A 1 133 ? -13.852 -8.048 16.980 1.00 97.69 133 ALA A O 1
ATOM 998 N N . ARG A 1 134 ? -11.659 -8.206 17.359 1.00 97.62 134 ARG A N 1
ATOM 999 C CA . ARG A 1 134 ? -11.520 -9.570 16.859 1.00 97.62 134 ARG A CA 1
ATOM 1000 C C . ARG A 1 134 ? -12.326 -10.555 17.688 1.00 97.62 134 ARG A C 1
ATOM 1002 O O . ARG A 1 134 ? -13.098 -11.331 17.128 1.00 97.62 134 ARG A O 1
ATOM 1009 N N . LEU A 1 135 ? -12.212 -10.493 19.011 1.00 96.81 135 LEU A N 1
ATOM 1010 C CA . LEU A 1 135 ? -12.961 -11.374 19.904 1.00 96.81 135 LEU A CA 1
ATOM 1011 C C . LEU A 1 135 ? -14.472 -11.117 19.853 1.00 96.81 135 LEU A C 1
ATOM 1013 O O . LEU A 1 135 ? -15.243 -12.072 19.852 1.00 96.81 135 LEU A O 1
ATOM 1017 N N . VAL A 1 136 ? -14.902 -9.857 19.738 1.00 96.94 136 VAL A N 1
ATOM 1018 C CA . VAL A 1 136 ? -16.331 -9.524 19.627 1.00 96.94 136 VAL A CA 1
ATOM 1019 C C . VAL A 1 136 ? -16.906 -9.932 18.266 1.00 96.94 136 VAL A C 1
ATOM 1021 O O . VAL A 1 136 ? -17.948 -10.575 18.204 1.00 96.94 136 VAL A O 1
ATOM 1024 N N . SER A 1 137 ? -16.222 -9.630 17.156 1.00 96.25 137 SER A N 1
ATOM 1025 C CA . SER A 1 137 ? -16.697 -9.996 15.805 1.00 96.25 137 SER A CA 1
ATOM 1026 C C . SER A 1 137 ? -16.718 -11.510 15.547 1.00 96.25 137 SER A C 1
ATOM 1028 O O . SER A 1 137 ? -17.470 -11.981 14.688 1.00 96.25 137 SER A O 1
ATOM 1030 N N . SER A 1 138 ? -15.919 -12.276 16.295 1.00 94.31 138 SER A N 1
ATOM 1031 C CA . SER A 1 138 ? -15.932 -13.746 16.306 1.00 94.31 138 SER A CA 1
ATOM 1032 C C . SER A 1 138 ? -16.882 -14.347 17.347 1.00 94.31 138 SER A C 1
ATOM 1034 O O . SER A 1 138 ? -16.874 -15.559 17.516 1.00 94.31 138 SER A O 1
ATOM 1036 N N . GLU A 1 139 ? -17.688 -13.523 18.031 1.00 93.75 139 GLU A N 1
ATOM 1037 C CA . GLU A 1 139 ? -18.651 -13.942 19.068 1.00 93.75 139 GLU A CA 1
ATOM 1038 C C . GLU A 1 139 ? -18.023 -14.682 20.257 1.00 93.75 139 GLU A C 1
ATOM 1040 O O . GLU A 1 139 ? -18.714 -15.314 21.050 1.00 93.75 139 GLU A O 1
ATOM 1045 N N . ARG A 1 140 ? -16.702 -14.569 20.434 1.00 93.62 140 ARG A N 1
ATOM 1046 C CA . ARG A 1 140 ? -16.009 -15.134 21.596 1.00 93.62 140 ARG A CA 1
ATOM 1047 C C . ARG A 1 140 ? -16.201 -14.257 22.842 1.00 93.62 140 ARG A C 1
ATOM 1049 O O . ARG A 1 140 ? -16.160 -14.775 23.952 1.00 93.62 140 ARG A O 1
ATOM 1056 N N . LEU A 1 141 ? -16.416 -12.949 22.657 1.00 94.62 141 LEU A N 1
ATOM 1057 C CA . LEU A 1 141 ? -16.530 -11.951 23.726 1.00 94.62 141 LEU A CA 1
ATOM 1058 C C . LEU A 1 141 ? -17.787 -11.084 23.567 1.00 94.62 141 LEU A C 1
ATOM 1060 O O . LEU A 1 141 ? -18.041 -10.568 22.478 1.00 94.62 141 LEU A O 1
ATOM 1064 N N . SER A 1 142 ? -18.532 -10.857 24.653 1.00 94.50 142 SER A N 1
ATOM 1065 C CA . SER A 1 142 ? -19.660 -9.919 24.667 1.00 94.50 142 SER A CA 1
ATOM 1066 C C . SER A 1 142 ? -19.219 -8.507 25.059 1.00 94.50 142 SER A C 1
ATOM 1068 O O . SER A 1 142 ? -18.261 -8.312 25.806 1.00 94.50 142 SER A O 1
ATOM 1070 N N . TYR A 1 143 ? -19.958 -7.486 24.615 1.00 94.69 143 TYR A N 1
ATOM 1071 C CA . TYR A 1 143 ? -19.707 -6.098 25.024 1.00 94.69 143 TYR A CA 1
ATOM 1072 C C . TYR A 1 143 ? -19.802 -5.898 26.543 1.00 94.69 143 TYR A C 1
ATOM 1074 O O . TYR A 1 143 ? -19.071 -5.073 27.088 1.00 94.69 143 TYR A O 1
ATOM 1082 N N . ASN A 1 144 ? -20.667 -6.659 27.222 1.00 93.12 144 ASN A N 1
ATOM 1083 C CA . ASN A 1 144 ? -20.853 -6.573 28.675 1.00 93.12 144 ASN A CA 1
ATOM 1084 C C . ASN A 1 144 ? -19.631 -7.076 29.455 1.00 93.12 144 ASN A C 1
ATOM 1086 O O . ASN A 1 144 ? -19.399 -6.647 30.583 1.00 93.12 144 ASN A O 1
ATOM 1090 N N . ASP A 1 145 ? -18.826 -7.946 28.844 1.00 92.00 145 ASP A N 1
ATOM 1091 C CA . ASP A 1 145 ? -17.629 -8.491 29.476 1.00 92.00 145 ASP A CA 1
ATOM 1092 C C . ASP A 1 145 ? -16.485 -7.474 29.517 1.00 92.00 145 ASP A C 1
ATOM 1094 O O . ASP A 1 145 ? -15.557 -7.631 30.316 1.00 92.00 145 ASP A O 1
ATOM 1098 N N . ILE A 1 146 ? -16.537 -6.441 28.664 1.00 94.31 146 ILE A N 1
ATOM 1099 C CA . ILE A 1 146 ? -15.532 -5.379 28.547 1.00 94.31 146 ILE A CA 1
ATOM 1100 C C . ILE A 1 146 ? -15.749 -4.356 29.666 1.00 94.31 146 ILE A C 1
ATOM 1102 O O . ILE A 1 146 ? -16.300 -3.270 29.473 1.00 94.31 146 ILE A O 1
ATOM 1106 N N . THR A 1 147 ? -15.309 -4.719 30.869 1.00 94.12 147 THR A N 1
ATOM 1107 C CA . THR A 1 147 ? -15.445 -3.881 32.062 1.00 94.12 147 THR A CA 1
ATOM 1108 C C . THR A 1 147 ? -14.253 -2.934 32.249 1.00 94.12 147 THR A C 1
ATOM 1110 O O . THR A 1 147 ? -13.132 -3.241 31.825 1.00 94.12 147 THR A O 1
ATOM 1113 N N . PRO A 1 148 ? -14.447 -1.793 32.943 1.00 94.94 148 PRO A N 1
ATOM 1114 C CA . PRO A 1 148 ? -13.362 -0.880 33.294 1.00 94.94 148 PRO A CA 1
ATOM 1115 C C . PRO A 1 148 ? -12.179 -1.558 33.994 1.00 94.94 148 PRO A C 1
ATOM 1117 O O . PRO A 1 148 ? -11.034 -1.214 33.720 1.00 94.94 148 PRO A O 1
ATOM 1120 N N . ASP A 1 149 ? -12.433 -2.527 34.874 1.00 94.50 149 ASP A N 1
ATOM 1121 C CA . ASP A 1 149 ? -11.376 -3.174 35.658 1.00 94.50 149 ASP A CA 1
ATOM 1122 C C . ASP A 1 149 ? -10.529 -4.143 34.835 1.00 94.50 149 ASP A C 1
ATOM 1124 O O . ASP A 1 149 ? -9.322 -4.232 35.054 1.00 94.50 149 ASP A O 1
ATOM 1128 N N . LYS A 1 150 ? -11.121 -4.812 33.837 1.00 94.00 150 LYS A N 1
ATOM 1129 C CA . LYS A 1 150 ? -10.352 -5.597 32.864 1.00 94.00 150 LYS A CA 1
ATOM 1130 C C . LYS A 1 150 ? -9.538 -4.689 31.945 1.00 94.00 150 LYS A C 1
ATOM 1132 O O . LYS A 1 150 ? -8.367 -4.963 31.713 1.00 94.00 150 LYS A O 1
ATOM 1137 N N . LEU A 1 151 ? -10.116 -3.577 31.482 1.00 94.88 151 LEU A N 1
ATOM 1138 C CA . LEU A 1 151 ? -9.404 -2.624 30.624 1.00 94.88 151 LEU A CA 1
ATOM 1139 C C . LEU A 1 151 ? -8.222 -1.950 31.325 1.00 94.88 151 LEU A C 1
ATOM 1141 O O . LEU A 1 151 ? -7.195 -1.752 30.687 1.00 94.88 151 LEU A O 1
ATOM 1145 N N . LYS A 1 152 ? -8.314 -1.664 32.632 1.00 95.56 152 LYS A N 1
ATOM 1146 C CA . LYS A 1 152 ? -7.179 -1.140 33.418 1.00 95.56 152 LYS A CA 1
ATOM 1147 C C . LYS A 1 152 ? -5.942 -2.041 33.344 1.00 95.56 152 LYS A C 1
ATOM 1149 O O . LYS A 1 152 ? -4.833 -1.523 33.344 1.00 95.56 152 LYS A O 1
ATOM 1154 N N . LYS A 1 153 ? -6.122 -3.366 33.252 1.00 94.88 153 LYS A N 1
ATOM 1155 C CA . LYS A 1 153 ? -5.016 -4.334 33.119 1.00 94.88 153 LYS A CA 1
ATOM 1156 C C . LYS A 1 153 ? -4.353 -4.310 31.739 1.00 94.88 153 LYS A C 1
ATOM 1158 O O . LYS A 1 153 ? -3.270 -4.852 31.589 1.00 94.88 153 LYS A O 1
ATOM 1163 N N . LEU A 1 154 ? -5.004 -3.701 30.750 1.00 95.38 154 LEU A N 1
ATOM 1164 C CA . LEU A 1 154 ? -4.574 -3.647 29.351 1.00 95.38 154 LEU A CA 1
ATOM 1165 C C . LEU A 1 154 ? -4.141 -2.230 28.932 1.00 95.38 154 LEU A C 1
ATOM 1167 O O . LEU A 1 154 ? -4.066 -1.923 27.741 1.00 95.38 154 LEU A O 1
ATOM 1171 N N . VAL A 1 155 ? -3.898 -1.344 29.903 1.00 95.69 155 VAL A N 1
ATOM 1172 C CA . VAL A 1 155 ? -3.329 -0.016 29.655 1.00 95.69 155 VAL A CA 1
ATOM 1173 C C . VAL A 1 155 ? -1.824 -0.158 29.454 1.00 95.69 155 VAL A C 1
ATOM 1175 O O . VAL A 1 155 ? -1.115 -0.633 30.337 1.00 95.69 155 VAL A O 1
ATOM 1178 N N . GLY A 1 156 ? -1.329 0.306 28.311 1.00 94.38 156 GLY A N 1
ATOM 1179 C CA . GLY A 1 156 ? 0.087 0.257 27.973 1.00 94.38 156 GLY A CA 1
ATOM 1180 C C . GLY A 1 156 ? 0.312 0.300 26.466 1.00 94.38 156 GLY A C 1
ATOM 1181 O O . GLY A 1 156 ? -0.595 0.617 25.693 1.00 94.38 156 GLY A O 1
ATOM 1182 N N . CYS A 1 157 ? 1.529 -0.032 26.043 1.00 95.44 157 CYS A N 1
ATOM 1183 C CA . CYS A 1 157 ? 1.869 -0.144 24.627 1.00 95.44 157 CYS A CA 1
ATOM 1184 C C . CYS A 1 157 ? 1.287 -1.422 23.999 1.00 95.44 157 CYS A C 1
ATOM 1186 O O . CYS A 1 157 ? 0.897 -2.362 24.707 1.00 95.44 157 CYS A O 1
ATOM 1188 N N . ASN A 1 158 ? 1.224 -1.457 22.668 1.00 96.62 158 ASN A N 1
ATOM 1189 C CA . ASN A 1 158 ? 0.684 -2.577 21.905 1.00 96.62 158 ASN A CA 1
ATOM 1190 C C . ASN A 1 158 ? 1.489 -3.857 22.170 1.00 96.62 158 ASN A C 1
ATOM 1192 O O . ASN A 1 158 ? 0.885 -4.904 22.400 1.00 96.62 158 ASN A O 1
ATOM 1196 N N . LYS A 1 159 ? 2.829 -3.774 22.202 1.00 95.12 159 LYS A N 1
ATOM 1197 C CA . LYS A 1 159 ? 3.750 -4.907 22.406 1.00 95.12 159 LYS A CA 1
ATOM 1198 C C . LYS A 1 159 ? 3.430 -5.723 23.655 1.00 95.12 159 LYS A C 1
ATOM 1200 O O . LYS A 1 159 ? 3.507 -6.947 23.609 1.00 95.12 159 LYS A O 1
ATOM 1205 N N . ILE A 1 160 ? 3.089 -5.048 24.750 1.00 93.25 160 ILE A N 1
ATOM 1206 C CA . ILE A 1 160 ? 2.817 -5.687 26.044 1.00 93.25 160 ILE A CA 1
ATOM 1207 C C . ILE A 1 160 ? 1.330 -6.022 26.173 1.00 93.25 160 ILE A C 1
ATOM 1209 O O . ILE A 1 160 ? 0.977 -7.139 26.539 1.00 93.25 160 ILE A O 1
ATOM 1213 N N . SER A 1 161 ? 0.457 -5.069 25.848 1.00 95.81 161 SER A N 1
ATOM 1214 C CA . SER A 1 161 ? -0.955 -5.144 26.238 1.00 95.81 161 SER A CA 1
ATOM 1215 C C . SER A 1 161 ? -1.806 -5.946 25.252 1.00 95.81 161 SER A C 1
ATOM 1217 O O . SER A 1 161 ? -2.732 -6.638 25.667 1.00 95.81 161 SER A O 1
ATOM 1219 N N . ALA A 1 162 ? -1.520 -5.884 23.945 1.00 94.50 162 ALA A N 1
ATOM 1220 C CA . ALA A 1 162 ? -2.340 -6.567 22.939 1.00 94.50 162 ALA A CA 1
ATOM 1221 C C . ALA A 1 162 ? -2.290 -8.107 23.059 1.00 94.50 162 ALA A C 1
ATOM 1223 O O . ALA A 1 162 ? -3.355 -8.726 23.014 1.00 94.50 162 ALA A O 1
ATOM 1224 N N . PRO A 1 163 ? -1.126 -8.751 23.301 1.00 93.00 163 PRO A N 1
ATOM 1225 C CA . PRO A 1 163 ? -1.070 -10.196 23.552 1.00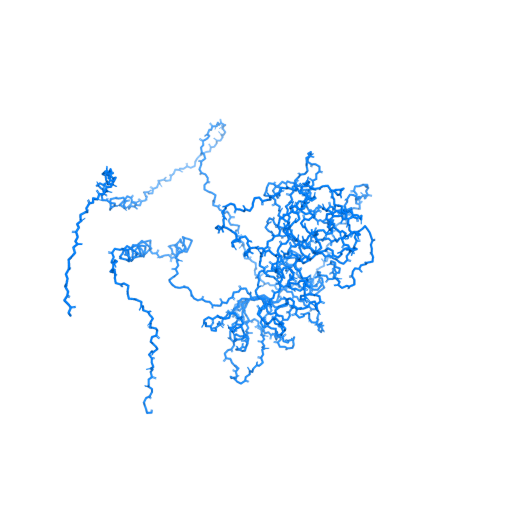 93.00 163 PRO A CA 1
ATOM 1226 C C . PRO A 1 163 ? -1.848 -10.655 24.794 1.00 93.00 163 PRO A C 1
ATOM 1228 O O . PRO A 1 163 ? -2.361 -11.769 24.817 1.00 93.00 163 PRO A O 1
ATOM 1231 N N . GLN A 1 164 ? -1.963 -9.800 25.815 1.00 93.19 164 GLN A N 1
ATOM 1232 C CA . GLN A 1 164 ? -2.600 -10.131 27.097 1.00 93.19 164 GLN A CA 1
ATOM 1233 C C . GLN A 1 164 ? -4.134 -10.131 27.038 1.00 93.19 164 GLN A C 1
ATOM 1235 O O . GLN A 1 164 ? -4.791 -10.545 27.994 1.00 93.19 164 GLN A O 1
ATOM 1240 N N . VAL A 1 165 ? -4.733 -9.677 25.931 1.00 94.00 165 VAL A N 1
ATOM 1241 C CA . VAL A 1 165 ? -6.192 -9.549 25.809 1.00 94.00 165 VAL A CA 1
ATOM 1242 C C . VAL A 1 165 ? -6.899 -10.889 26.015 1.00 94.00 165 VAL A C 1
ATOM 1244 O O . VAL A 1 165 ? -7.868 -10.946 26.766 1.00 94.00 165 VAL A O 1
ATOM 1247 N N . GLU A 1 166 ? -6.437 -11.984 25.404 1.00 90.81 166 GLU A N 1
ATOM 1248 C CA . GLU A 1 166 ? -7.103 -13.282 25.602 1.00 90.81 166 GLU A CA 1
ATOM 1249 C C . GLU A 1 166 ? -6.965 -13.786 27.053 1.00 90.81 166 GLU A C 1
ATOM 1251 O O . GLU A 1 166 ? -7.939 -14.283 27.623 1.00 90.81 166 GLU A O 1
ATOM 1256 N N . GLU A 1 167 ? -5.803 -13.590 27.682 1.00 90.62 167 GLU A N 1
ATOM 1257 C CA . GLU A 1 167 ? -5.540 -14.013 29.064 1.00 90.62 167 GLU A CA 1
ATOM 1258 C C . GLU A 1 167 ? -6.447 -13.287 30.070 1.00 90.62 167 GLU A C 1
ATOM 1260 O O . GLU A 1 167 ? -7.078 -13.921 30.918 1.00 90.62 167 GLU A O 1
ATOM 1265 N N . VAL A 1 168 ? -6.589 -11.962 29.934 1.00 92.31 168 VAL A N 1
ATOM 1266 C CA . VAL A 1 168 ? -7.410 -11.132 30.834 1.00 92.31 168 VAL A CA 1
ATOM 1267 C C . VAL A 1 168 ? -8.896 -11.507 30.786 1.00 92.31 168 VAL A C 1
ATOM 1269 O O . VAL A 1 168 ? -9.609 -11.325 31.777 1.00 92.31 168 VAL A O 1
ATOM 1272 N N . PHE A 1 169 ? -9.383 -12.007 29.647 1.00 88.62 169 PHE A N 1
ATOM 1273 C CA . PHE A 1 169 ? -10.809 -12.248 29.436 1.00 88.62 169 PHE A CA 1
ATOM 1274 C C . PHE A 1 169 ? -11.247 -13.703 29.594 1.00 88.62 169 PHE A C 1
ATOM 1276 O O . PHE A 1 169 ? -12.379 -13.912 30.028 1.00 88.62 169 PHE A O 1
ATOM 1283 N N . TYR A 1 170 ? -10.391 -14.688 29.303 1.00 85.19 170 TYR A N 1
ATOM 1284 C CA . TYR A 1 170 ? -10.771 -16.103 29.397 1.00 85.19 170 TYR A CA 1
ATOM 1285 C C . TYR A 1 170 ? -10.191 -16.835 30.605 1.00 85.19 170 TYR A C 1
ATOM 1287 O O . TYR A 1 170 ? -10.550 -17.996 30.799 1.00 85.19 170 TYR A O 1
ATOM 1295 N N . SER A 1 171 ? -9.306 -16.215 31.401 1.00 66.38 171 SER A N 1
ATOM 1296 C CA . SER A 1 171 ? -8.635 -16.832 32.568 1.00 66.38 171 SER A CA 1
ATOM 1297 C C . SER A 1 171 ? -7.986 -18.195 32.280 1.00 66.38 171 SER A C 1
ATOM 1299 O O . SER A 1 171 ? -7.601 -18.925 33.191 1.00 66.38 171 SER A O 1
ATOM 1301 N N . LYS A 1 172 ? -7.865 -18.558 31.003 1.00 55.22 172 LYS A N 1
ATOM 1302 C CA . LYS A 1 172 ? -7.074 -19.671 30.527 1.00 55.22 172 LYS A CA 1
ATOM 1303 C C . LYS A 1 172 ? -5.718 -19.058 30.271 1.00 55.22 172 LYS A C 1
ATOM 1305 O O . LYS A 1 172 ? -5.594 -18.208 29.393 1.00 55.22 172 LYS A O 1
ATOM 1310 N N . SER A 1 173 ? -4.722 -19.501 31.035 1.00 44.09 173 SER A N 1
ATOM 1311 C CA . SER A 1 173 ? -3.354 -19.494 30.542 1.00 44.09 173 SER A CA 1
ATOM 1312 C C . SER A 1 173 ? -3.454 -20.124 29.158 1.00 44.09 173 SER A C 1
ATOM 1314 O O . SER A 1 173 ? -3.743 -21.317 29.043 1.00 44.09 173 SER A O 1
ATOM 1316 N N . THR A 1 174 ? -3.372 -19.324 28.090 1.00 46.44 174 THR A N 1
ATOM 1317 C CA . THR A 1 174 ? -2.959 -19.875 26.807 1.00 46.44 174 THR A CA 1
ATOM 1318 C C . THR A 1 174 ? -1.684 -20.576 27.173 1.00 46.44 174 THR A C 1
ATOM 1320 O O . THR A 1 174 ? -0.736 -19.890 27.563 1.00 46.44 174 THR A O 1
ATOM 1323 N N . ALA A 1 175 ? -1.735 -21.910 27.210 1.00 40.97 175 ALA A N 1
ATOM 1324 C CA . ALA A 1 175 ? -0.584 -22.730 27.483 1.00 40.97 175 ALA A CA 1
ATOM 1325 C C . ALA A 1 175 ? 0.552 -22.061 26.725 1.00 40.97 175 ALA A C 1
ATOM 1327 O O . ALA A 1 175 ? 0.474 -21.931 25.497 1.00 40.97 175 ALA A O 1
ATOM 1328 N N . GLN A 1 176 ? 1.523 -21.520 27.474 1.00 44.16 176 GLN A N 1
ATOM 1329 C CA . GLN A 1 176 ? 2.839 -21.225 26.930 1.00 44.16 176 GLN A CA 1
ATOM 1330 C C . GLN A 1 176 ? 3.101 -22.373 25.970 1.00 44.16 176 GLN A C 1
ATOM 1332 O O . GLN A 1 176 ? 2.930 -23.513 26.422 1.00 44.16 176 GLN A O 1
ATOM 1337 N N . PRO A 1 177 ? 3.335 -22.122 24.668 1.00 44.69 177 PRO A N 1
ATOM 1338 C CA . PRO A 1 177 ? 3.504 -23.210 23.728 1.00 44.69 177 PRO A CA 1
ATOM 1339 C C . PRO A 1 177 ? 4.507 -24.147 24.379 1.00 44.69 177 PRO A C 1
ATOM 1341 O O . PRO A 1 177 ? 5.638 -23.756 24.657 1.00 44.69 177 PRO A O 1
ATOM 1344 N N . THR A 1 178 ? 4.050 -25.349 24.727 1.00 47.59 178 THR A N 1
ATOM 1345 C CA . THR A 1 178 ? 4.826 -26.327 25.499 1.00 47.59 178 THR A CA 1
ATOM 1346 C C . THR A 1 178 ? 6.102 -26.723 24.750 1.00 47.59 178 THR A C 1
ATOM 1348 O O . THR A 1 178 ? 6.993 -27.342 25.316 1.00 47.59 178 THR A O 1
ATOM 1351 N N . ASN A 1 179 ? 6.235 -26.267 23.501 1.00 50.72 179 ASN A N 1
ATOM 1352 C CA . ASN A 1 179 ? 7.465 -26.170 22.746 1.00 50.72 179 ASN A CA 1
ATOM 1353 C C . ASN A 1 179 ? 8.073 -24.758 22.802 1.00 50.72 179 ASN A C 1
ATOM 1355 O O . ASN A 1 179 ? 7.765 -23.894 21.974 1.00 50.72 179 ASN A O 1
ATOM 1359 N N . SER A 1 180 ? 9.056 -24.574 23.690 1.00 59.28 180 SER A N 1
ATOM 1360 C CA . SER A 1 180 ? 10.011 -23.450 23.665 1.00 59.28 180 SER A CA 1
ATOM 1361 C C . SER A 1 180 ? 10.655 -23.236 22.283 1.00 59.28 180 SER A C 1
ATOM 1363 O O . SER A 1 180 ? 11.071 -22.123 21.956 1.00 59.28 180 SER A O 1
ATOM 1365 N N . ALA A 1 181 ? 10.662 -24.279 21.443 1.00 62.31 181 ALA A N 1
ATOM 1366 C CA . ALA A 1 181 ? 11.136 -24.262 20.065 1.00 62.31 181 ALA A CA 1
ATOM 1367 C C . ALA A 1 181 ? 10.447 -23.203 19.179 1.00 62.31 181 ALA A C 1
ATOM 1369 O O . ALA A 1 181 ? 11.113 -22.596 18.344 1.00 62.31 181 ALA A O 1
ATOM 1370 N N . PHE A 1 182 ? 9.154 -22.913 19.386 1.00 69.62 182 PHE A N 1
ATOM 1371 C CA . PHE A 1 182 ? 8.399 -21.972 18.538 1.00 69.62 182 PHE A CA 1
ATOM 1372 C C . PHE A 1 182 ? 8.222 -20.580 19.151 1.00 69.62 182 PHE A C 1
ATOM 1374 O O . PHE A 1 182 ? 7.752 -19.665 18.476 1.00 69.62 182 PHE A O 1
ATOM 1381 N N . ALA A 1 183 ? 8.636 -20.368 20.404 1.00 71.00 183 ALA A N 1
ATOM 1382 C CA . ALA A 1 183 ? 8.481 -19.078 21.078 1.00 71.00 183 ALA A CA 1
ATOM 1383 C C . ALA A 1 183 ? 9.221 -17.947 20.341 1.00 71.00 183 ALA A C 1
ATOM 1385 O O . ALA A 1 183 ? 8.683 -16.853 20.176 1.00 71.00 183 ALA A O 1
ATOM 1386 N N . ARG A 1 184 ? 10.430 -18.228 19.829 1.00 72.94 184 ARG A N 1
ATOM 1387 C CA . A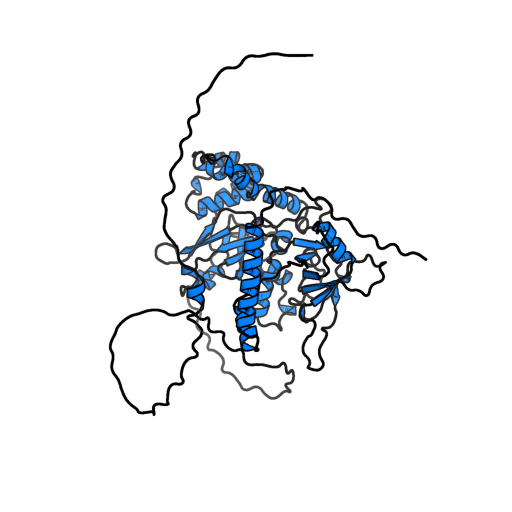RG A 1 184 ? 11.206 -17.264 19.027 1.00 72.94 184 ARG A CA 1
ATOM 1388 C C . ARG A 1 184 ? 10.524 -16.925 17.704 1.00 72.94 184 ARG A C 1
ATOM 1390 O O . ARG A 1 184 ? 10.556 -15.773 17.290 1.00 72.94 184 ARG A O 1
ATOM 1397 N N . GLU A 1 185 ? 9.907 -17.909 17.055 1.00 75.69 185 GLU A N 1
ATOM 1398 C CA . GLU A 1 185 ? 9.186 -17.712 15.795 1.00 75.69 185 GLU A CA 1
ATOM 1399 C C . GLU A 1 185 ? 7.895 -16.910 16.000 1.00 75.69 185 GLU A C 1
ATOM 1401 O O . GLU A 1 185 ? 7.586 -16.008 15.226 1.00 75.69 185 GLU A O 1
ATOM 1406 N N . ILE A 1 186 ? 7.152 -17.198 17.069 1.00 75.00 186 ILE A N 1
ATOM 1407 C CA . ILE A 1 186 ? 5.943 -16.452 17.431 1.00 75.00 186 ILE A CA 1
ATOM 1408 C C . ILE A 1 186 ? 6.303 -15.002 17.776 1.00 75.00 186 ILE A C 1
ATOM 1410 O O . ILE A 1 186 ? 5.655 -14.075 17.291 1.00 75.00 186 ILE A O 1
ATOM 1414 N N . ALA A 1 187 ? 7.365 -14.794 18.560 1.00 74.12 187 ALA A N 1
ATOM 1415 C CA . ALA A 1 187 ? 7.841 -13.463 18.917 1.00 74.12 187 ALA A CA 1
ATOM 1416 C C . ALA A 1 187 ? 8.324 -12.672 17.691 1.00 74.12 187 ALA A C 1
ATOM 1418 O O . ALA A 1 187 ? 7.976 -11.501 17.556 1.00 74.12 187 ALA A O 1
ATOM 1419 N N . SER A 1 188 ? 9.061 -13.301 16.766 1.00 76.25 188 SER A N 1
ATOM 1420 C CA . SER A 1 188 ? 9.559 -12.629 15.556 1.00 76.25 188 SER A CA 1
ATOM 1421 C C . SER A 1 188 ? 8.457 -12.284 14.551 1.00 76.25 188 SER A C 1
ATOM 1423 O O . SER A 1 188 ? 8.609 -11.350 13.768 1.00 76.25 188 SER A O 1
ATOM 1425 N N . LYS A 1 189 ? 7.330 -13.005 14.587 1.00 83.69 189 LYS A N 1
ATOM 1426 C CA . LYS A 1 189 ? 6.141 -12.740 13.762 1.00 83.69 189 LYS A CA 1
ATOM 1427 C C . LYS A 1 189 ? 5.129 -11.803 14.429 1.00 83.69 189 LYS A C 1
ATOM 1429 O O . LYS A 1 189 ? 4.116 -11.472 13.808 1.00 83.69 189 LYS A O 1
ATOM 1434 N N . SER A 1 190 ? 5.384 -11.382 15.669 1.00 91.62 190 SER A N 1
ATOM 1435 C CA . SER A 1 190 ? 4.486 -10.514 16.426 1.00 91.62 190 SER A CA 1
ATOM 1436 C C . SER A 1 190 ? 4.405 -9.115 15.793 1.00 91.62 190 SER A C 1
ATOM 1438 O O . SER A 1 190 ? 5.430 -8.452 15.636 1.00 91.62 190 SER A O 1
ATOM 1440 N N . PRO A 1 191 ? 3.204 -8.619 15.448 1.00 95.94 191 PRO A N 1
ATOM 1441 C CA . PRO A 1 191 ? 3.042 -7.327 14.778 1.00 95.94 191 PRO A CA 1
ATOM 1442 C C . PRO A 1 191 ? 3.097 -6.122 15.725 1.00 95.94 191 PRO A C 1
ATOM 1444 O O . PRO A 1 191 ? 3.150 -4.979 15.277 1.00 95.94 191 PRO A O 1
ATOM 1447 N N . TRP A 1 192 ? 3.039 -6.354 17.034 1.00 96.06 192 TRP A N 1
ATOM 1448 C CA . TRP A 1 192 ? 2.705 -5.315 18.004 1.00 96.06 192 TRP A CA 1
ATOM 1449 C C . TRP A 1 192 ? 3.832 -4.324 18.279 1.00 96.06 192 TRP A C 1
ATOM 1451 O O . TRP A 1 192 ? 3.567 -3.140 18.456 1.00 96.06 192 TRP A O 1
ATOM 1461 N N . GLU A 1 193 ? 5.081 -4.788 18.273 1.00 95.69 193 GLU A N 1
ATOM 1462 C CA . GLU A 1 193 ? 6.247 -3.910 18.409 1.00 95.69 193 GLU A CA 1
ATOM 1463 C C . GLU A 1 193 ? 6.409 -2.992 17.194 1.00 95.69 193 GLU A C 1
ATOM 1465 O O . GLU A 1 193 ? 6.675 -1.801 17.341 1.00 95.69 193 GLU A O 1
ATOM 1470 N N . GLU A 1 194 ? 6.176 -3.521 15.991 1.00 96.75 194 GLU A N 1
ATOM 1471 C CA . GLU A 1 194 ? 6.173 -2.709 14.774 1.00 96.75 194 GLU A CA 1
ATOM 1472 C C . GLU A 1 194 ? 5.003 -1.714 14.772 1.00 96.75 194 GLU A C 1
ATOM 1474 O O . GLU A 1 194 ? 5.180 -0.580 14.331 1.00 96.75 194 GLU A O 1
ATOM 1479 N N . LEU A 1 195 ? 3.834 -2.091 15.310 1.00 97.44 195 LEU A N 1
ATOM 1480 C CA . LEU A 1 195 ? 2.710 -1.166 15.472 1.00 97.44 195 LEU A CA 1
ATOM 1481 C C . LEU A 1 195 ? 3.042 -0.036 16.456 1.00 97.44 195 LEU A C 1
ATOM 1483 O O . LEU A 1 195 ? 2.786 1.119 16.136 1.00 97.44 195 LEU A O 1
ATOM 1487 N N . ASP A 1 196 ? 3.653 -0.334 17.608 1.00 97.38 196 ASP A N 1
ATOM 1488 C CA . ASP A 1 196 ? 4.118 0.695 18.552 1.00 97.38 196 ASP A CA 1
ATOM 1489 C C . ASP A 1 196 ? 5.087 1.674 17.887 1.00 97.38 196 ASP A C 1
ATOM 1491 O O . ASP A 1 196 ? 4.945 2.892 18.020 1.00 97.38 196 ASP A O 1
ATOM 1495 N N . ARG A 1 197 ? 6.052 1.143 17.129 1.00 96.31 197 ARG A N 1
ATOM 1496 C CA . ARG A 1 197 ? 7.031 1.952 16.403 1.00 96.31 197 ARG A CA 1
ATOM 1497 C C . ARG A 1 197 ? 6.372 2.832 15.343 1.00 96.31 197 ARG A C 1
ATOM 1499 O O . ARG A 1 197 ? 6.709 4.010 15.231 1.00 96.31 197 ARG A O 1
ATOM 1506 N N . GLU A 1 198 ? 5.421 2.281 14.592 1.00 96.69 198 GLU A N 1
ATOM 1507 C CA . GLU A 1 198 ? 4.654 3.021 13.591 1.00 96.69 198 GLU A CA 1
ATOM 1508 C C . GLU A 1 198 ? 3.809 4.133 14.223 1.00 96.69 198 GLU A C 1
ATOM 1510 O O . GLU A 1 198 ? 3.802 5.257 13.720 1.00 96.69 198 GLU A O 1
ATOM 1515 N N . GLU A 1 199 ? 3.125 3.856 15.333 1.00 95.44 199 GLU A N 1
ATOM 1516 C CA . GLU A 1 199 ? 2.301 4.843 16.033 1.00 95.44 199 GLU A CA 1
ATOM 1517 C C . GLU A 1 199 ? 3.135 5.972 16.627 1.00 95.44 199 GLU A C 1
ATOM 1519 O O . GLU A 1 199 ? 2.758 7.136 16.484 1.00 95.44 199 GLU A O 1
ATOM 1524 N N . ALA A 1 200 ? 4.281 5.648 17.228 1.00 95.50 200 ALA A N 1
ATOM 1525 C CA . ALA A 1 200 ? 5.217 6.641 17.738 1.00 95.50 200 ALA A CA 1
ATOM 1526 C C . ALA A 1 200 ? 5.767 7.531 16.613 1.00 95.50 200 ALA A C 1
ATOM 1528 O O . ALA A 1 200 ? 5.814 8.750 16.759 1.00 95.50 200 ALA A O 1
ATOM 1529 N N . ALA A 1 201 ? 6.126 6.946 15.466 1.00 95.44 201 ALA A N 1
ATOM 1530 C CA . ALA A 1 201 ? 6.582 7.708 14.308 1.00 95.44 201 ALA A CA 1
ATOM 1531 C C . ALA A 1 201 ? 5.474 8.629 13.772 1.00 95.44 201 ALA A C 1
ATOM 1533 O O . ALA A 1 201 ? 5.677 9.831 13.637 1.00 95.44 201 ALA A O 1
ATOM 1534 N N . LEU A 1 202 ? 4.272 8.101 13.525 1.00 94.00 202 LEU A N 1
ATOM 1535 C CA . LEU A 1 202 ? 3.163 8.885 12.969 1.00 94.00 202 LEU A CA 1
ATOM 1536 C C . LEU A 1 202 ? 2.604 9.939 13.934 1.00 94.00 202 LEU A C 1
ATOM 1538 O O . LEU A 1 202 ? 1.945 10.877 13.484 1.00 94.00 202 LEU A O 1
ATOM 1542 N N . ALA A 1 203 ? 2.866 9.811 15.238 1.00 94.12 203 ALA A N 1
ATOM 1543 C CA . ALA A 1 203 ? 2.572 10.854 16.215 1.00 94.12 203 ALA A CA 1
ATOM 1544 C C . ALA A 1 203 ? 3.452 12.103 16.024 1.00 94.12 203 ALA A C 1
ATOM 1546 O O . ALA A 1 203 ? 2.981 13.208 16.284 1.00 94.12 203 ALA A O 1
ATOM 1547 N N . ASN A 1 204 ? 4.686 11.940 15.530 1.00 94.50 204 ASN A N 1
ATOM 1548 C CA . ASN A 1 204 ? 5.587 13.058 15.231 1.00 94.50 204 ASN A CA 1
ATOM 1549 C C . ASN A 1 204 ? 5.243 13.736 13.897 1.00 94.50 204 ASN A C 1
ATOM 1551 O O . ASN A 1 204 ? 5.441 14.939 13.741 1.00 94.50 204 ASN A O 1
ATOM 1555 N N . GLY A 1 205 ? 4.698 12.987 12.935 1.00 93.38 205 GLY A N 1
ATOM 1556 C CA . GLY A 1 205 ? 4.267 13.549 11.663 1.00 93.38 205 GLY A CA 1
ATOM 1557 C C . GLY A 1 205 ? 3.718 12.518 10.672 1.00 93.38 205 GLY A C 1
ATOM 1558 O O . GLY A 1 205 ? 4.054 11.335 10.725 1.00 93.38 205 GLY A O 1
ATOM 1559 N N . PRO A 1 206 ? 2.906 12.956 9.693 1.00 93.38 206 PRO A N 1
ATOM 1560 C CA . PRO A 1 206 ? 2.242 12.063 8.737 1.00 93.38 206 PRO A CA 1
ATOM 1561 C C . PRO A 1 206 ? 3.191 11.389 7.729 1.00 93.38 206 PRO A C 1
ATOM 1563 O O . PRO A 1 206 ? 2.769 10.502 6.989 1.00 93.38 206 PRO A O 1
ATOM 1566 N N . TYR A 1 207 ? 4.450 11.826 7.663 1.00 95.31 207 TYR A N 1
ATOM 1567 C CA . TYR A 1 207 ? 5.445 11.367 6.690 1.00 95.31 207 TYR A CA 1
ATOM 1568 C C . TYR A 1 207 ? 6.559 10.521 7.312 1.00 95.31 207 TYR A C 1
ATOM 1570 O O . TYR A 1 207 ? 7.411 10.002 6.592 1.00 95.31 207 TYR A O 1
ATOM 1578 N N . GLU A 1 208 ? 6.539 10.347 8.632 1.00 95.19 208 GLU A N 1
ATOM 1579 C CA . GLU A 1 208 ? 7.611 9.694 9.388 1.00 95.19 208 GLU A CA 1
ATOM 1580 C C . GLU A 1 208 ? 7.745 8.201 9.045 1.00 95.19 208 GLU A C 1
ATOM 1582 O O . GLU A 1 208 ? 8.825 7.629 9.178 1.00 95.19 208 GLU A O 1
ATOM 1587 N N . GLY A 1 209 ? 6.669 7.578 8.546 1.00 95.50 209 GLY A N 1
ATOM 1588 C CA . GLY A 1 209 ? 6.642 6.185 8.093 1.00 95.50 209 GLY A CA 1
ATOM 1589 C C . GLY A 1 209 ? 7.087 5.955 6.643 1.00 95.50 209 GLY A C 1
ATOM 1590 O O . GLY A 1 209 ? 7.172 4.800 6.225 1.00 95.50 209 GLY A O 1
ATOM 1591 N N . LEU A 1 210 ? 7.373 7.004 5.859 1.00 95.56 210 LEU A N 1
ATOM 1592 C CA . LEU A 1 210 ? 7.662 6.889 4.418 1.00 95.56 210 LEU A CA 1
ATOM 1593 C C . LEU A 1 210 ? 9.006 6.241 4.075 1.00 95.56 210 LEU A C 1
ATOM 1595 O O . LEU A 1 210 ? 9.205 5.898 2.914 1.00 95.56 210 LEU A O 1
ATOM 1599 N N . GLY A 1 211 ? 9.904 6.069 5.045 1.00 88.38 211 GLY A N 1
ATOM 1600 C CA . GLY A 1 211 ? 11.322 5.828 4.779 1.00 88.38 211 GLY A CA 1
ATOM 1601 C C . GLY A 1 211 ? 12.028 7.122 4.362 1.00 88.38 211 GLY A C 1
ATOM 1602 O O . GLY A 1 211 ? 11.387 8.067 3.892 1.00 88.38 211 GLY A O 1
ATOM 1603 N N . ASN A 1 212 ? 13.348 7.177 4.544 1.00 86.94 212 ASN A N 1
ATOM 1604 C CA . ASN A 1 212 ? 14.155 8.408 4.473 1.00 86.94 212 ASN A CA 1
ATOM 1605 C C . ASN A 1 212 ? 13.899 9.389 5.634 1.00 86.94 212 ASN A C 1
ATOM 1607 O O . ASN A 1 212 ? 14.010 10.601 5.461 1.00 86.94 212 ASN A O 1
ATOM 1611 N N . ASN A 1 213 ? 13.523 8.880 6.808 1.00 88.44 213 ASN A N 1
ATOM 1612 C CA . ASN A 1 213 ? 13.416 9.689 8.017 1.00 88.44 213 ASN A CA 1
ATOM 1613 C C . ASN A 1 213 ? 14.813 9.856 8.646 1.00 88.44 213 ASN A C 1
ATOM 1615 O O . ASN A 1 213 ? 15.383 8.847 9.057 1.00 88.44 213 ASN A O 1
ATOM 1619 N N . PRO A 1 214 ? 15.361 11.079 8.781 1.00 85.69 214 PRO A N 1
ATOM 1620 C CA . PRO A 1 214 ? 16.674 11.284 9.397 1.00 85.69 214 PRO A CA 1
ATOM 1621 C C . PRO A 1 214 ? 16.759 10.783 10.844 1.00 85.69 214 PRO A C 1
ATOM 1623 O O . PRO A 1 214 ? 17.821 10.354 11.282 1.00 85.69 214 PRO A O 1
ATOM 1626 N N . ASN A 1 215 ? 15.639 10.793 11.573 1.00 86.62 215 ASN A N 1
ATOM 1627 C CA . ASN A 1 215 ? 15.571 10.317 12.956 1.00 86.62 215 ASN A CA 1
ATOM 1628 C C . ASN A 1 215 ? 15.541 8.782 13.048 1.00 86.62 215 ASN A C 1
ATOM 1630 O O . ASN A 1 215 ? 15.810 8.219 14.106 1.00 86.62 215 ASN A O 1
ATOM 1634 N N . GLN A 1 216 ? 15.167 8.102 11.960 1.00 88.56 216 GLN A N 1
ATOM 1635 C CA . GLN A 1 216 ? 15.065 6.644 11.872 1.00 88.56 216 GLN A CA 1
ATOM 1636 C C . GLN A 1 216 ? 15.506 6.160 10.476 1.00 88.56 216 GLN A C 1
ATOM 1638 O O . GLN A 1 216 ? 14.667 5.685 9.705 1.00 88.56 216 GLN A O 1
ATOM 1643 N N . PRO A 1 217 ? 16.801 6.287 10.128 1.00 85.25 217 PRO A N 1
ATOM 1644 C CA . PRO A 1 217 ? 17.284 6.071 8.762 1.00 85.25 217 PRO A CA 1
ATOM 1645 C C . PRO A 1 217 ? 17.049 4.638 8.261 1.00 85.25 217 PRO A C 1
ATOM 1647 O O . PRO A 1 217 ? 16.680 4.445 7.103 1.00 85.25 217 PRO A O 1
ATOM 1650 N N . ASP A 1 218 ? 17.153 3.650 9.152 1.00 88.12 218 ASP A N 1
ATOM 1651 C CA . ASP A 1 218 ? 17.034 2.223 8.819 1.00 88.12 218 ASP A CA 1
ATOM 1652 C C . ASP A 1 218 ? 15.604 1.678 8.948 1.00 88.12 218 ASP A C 1
ATOM 1654 O O . ASP A 1 218 ? 15.385 0.466 9.045 1.00 88.12 218 ASP A O 1
ATOM 1658 N N . TRP A 1 219 ? 14.594 2.552 9.000 1.00 95.06 219 TRP A N 1
ATOM 1659 C CA . TRP A 1 219 ? 13.212 2.125 9.184 1.00 95.06 219 TRP A CA 1
ATOM 1660 C C . TRP A 1 219 ? 12.203 2.866 8.316 1.00 95.06 219 TRP A C 1
ATOM 1662 O O . TRP A 1 219 ? 12.354 4.016 7.912 1.00 95.06 219 TRP A O 1
ATOM 1672 N N . TYR A 1 220 ? 11.128 2.142 8.037 1.00 96.81 220 TYR A N 1
ATOM 1673 C CA . TYR A 1 220 ? 9.928 2.608 7.372 1.00 96.81 220 TYR A CA 1
ATOM 1674 C C . TYR A 1 220 ? 8.739 1.819 7.919 1.00 96.81 220 TYR A C 1
ATOM 1676 O O . TYR A 1 220 ? 8.897 0.664 8.324 1.00 96.81 220 TYR A O 1
ATOM 1684 N N . GLY A 1 221 ? 7.558 2.431 7.910 1.00 97.44 221 GLY A N 1
ATOM 1685 C CA . GLY A 1 221 ? 6.348 1.841 8.475 1.00 97.44 221 GLY A CA 1
ATOM 1686 C C . GLY A 1 221 ? 5.555 0.992 7.483 1.00 97.44 221 GLY A C 1
ATOM 1687 O O . GLY A 1 221 ? 6.041 0.558 6.432 1.00 97.44 221 GLY A O 1
ATOM 1688 N N . GLY A 1 222 ? 4.283 0.785 7.800 1.00 97.38 222 GLY A N 1
ATOM 1689 C CA . GLY A 1 222 ? 3.310 0.174 6.909 1.00 97.38 222 GLY A CA 1
ATOM 1690 C C . GLY A 1 222 ? 3.358 -1.351 6.850 1.00 97.38 222 GLY A C 1
ATOM 1691 O O . GLY A 1 222 ? 2.886 -1.908 5.863 1.00 97.38 222 GLY A O 1
ATOM 1692 N N . LYS A 1 223 ? 3.968 -2.016 7.837 1.00 97.31 223 LYS A N 1
ATOM 1693 C CA . LYS A 1 223 ? 4.240 -3.465 7.822 1.00 97.31 223 LYS A CA 1
ATOM 1694 C C . LYS A 1 223 ? 3.235 -4.306 8.611 1.00 97.31 223 LYS A C 1
ATOM 1696 O O . LYS A 1 223 ? 3.424 -5.515 8.708 1.00 97.31 223 LYS A O 1
ATOM 1701 N N . VAL A 1 224 ? 2.197 -3.711 9.193 1.00 97.94 224 VAL A N 1
ATOM 1702 C CA . VAL A 1 224 ? 1.178 -4.458 9.945 1.00 97.94 224 VAL A CA 1
ATOM 1703 C C . VAL A 1 224 ? -0.050 -4.663 9.061 1.00 97.94 224 VAL A C 1
ATOM 1705 O O . VAL A 1 224 ? -0.577 -3.724 8.474 1.00 97.94 224 VAL A O 1
ATOM 1708 N N . GLU A 1 225 ? -0.529 -5.899 8.950 1.00 97.19 225 GLU A N 1
ATOM 1709 C CA . GLU A 1 225 ? -1.740 -6.220 8.195 1.00 97.19 225 GLU A CA 1
ATOM 1710 C C . GLU A 1 225 ? -2.909 -6.508 9.141 1.00 97.19 225 GLU A C 1
ATOM 1712 O O . GLU A 1 225 ? -2.914 -7.508 9.864 1.00 97.19 225 GLU A O 1
ATOM 1717 N N . PHE A 1 226 ? -3.936 -5.658 9.086 1.00 97.88 226 PHE A N 1
ATOM 1718 C CA . PHE A 1 226 ? -5.235 -5.911 9.707 1.00 97.88 226 PHE A CA 1
ATOM 1719 C C . PHE A 1 226 ? -6.127 -6.662 8.722 1.00 97.88 226 PHE A C 1
ATOM 1721 O O . PHE A 1 226 ? -6.256 -6.276 7.554 1.00 97.88 226 PHE A O 1
ATOM 1728 N N . ARG A 1 227 ? -6.721 -7.765 9.183 1.00 97.69 227 ARG A N 1
ATOM 1729 C CA . ARG A 1 227 ? -7.360 -8.764 8.324 1.00 97.69 227 ARG A CA 1
ATOM 1730 C C . ARG A 1 227 ? -8.754 -9.121 8.808 1.00 97.69 227 ARG A C 1
ATOM 1732 O O . ARG A 1 227 ? -9.033 -9.144 10.000 1.00 97.69 227 ARG A O 1
ATOM 1739 N N . GLY A 1 228 ? -9.627 -9.457 7.878 1.00 97.81 228 GLY A N 1
ATOM 1740 C CA . GLY A 1 228 ? -10.919 -10.051 8.172 1.00 97.81 228 GLY A CA 1
ATOM 1741 C C . GLY A 1 228 ? -11.289 -11.093 7.136 1.00 97.81 228 GLY A C 1
ATOM 1742 O O . GLY A 1 228 ? -10.666 -11.205 6.081 1.00 97.81 228 GLY A O 1
ATOM 1743 N N . ARG A 1 229 ? -12.341 -11.841 7.430 1.00 97.06 229 ARG A N 1
ATOM 1744 C CA . ARG A 1 229 ? -12.924 -12.831 6.538 1.00 97.06 229 ARG A CA 1
ATOM 1745 C C . ARG A 1 229 ? -14.416 -12.591 6.427 1.00 97.06 229 ARG A C 1
ATOM 1747 O O . ARG A 1 229 ? -15.083 -12.345 7.430 1.00 97.06 229 ARG A O 1
ATOM 1754 N N . LEU A 1 230 ? -14.920 -12.664 5.202 1.00 95.75 230 LEU A N 1
ATOM 1755 C CA . LEU A 1 230 ? -16.348 -12.657 4.935 1.00 95.75 230 LEU A CA 1
ATOM 1756 C C . LEU A 1 230 ? -16.937 -14.044 5.220 1.00 95.75 230 LEU A C 1
ATOM 1758 O O . LEU A 1 230 ? -16.396 -15.051 4.764 1.00 95.75 230 LEU A O 1
ATOM 1762 N N . SER A 1 231 ? -18.057 -14.093 5.925 1.00 92.69 231 SER A N 1
ATOM 1763 C CA . SER A 1 231 ? -18.892 -15.279 6.096 1.00 92.69 231 SER A CA 1
ATOM 1764 C C . SER A 1 231 ? -20.344 -14.961 5.744 1.00 92.69 231 SER A C 1
ATOM 1766 O O . SER A 1 231 ? -20.777 -13.805 5.769 1.00 92.69 231 SER A O 1
ATOM 1768 N N . GLN A 1 232 ? -21.095 -15.994 5.375 1.00 88.25 232 GLN A N 1
ATOM 1769 C CA . GLN A 1 232 ? -22.540 -15.907 5.194 1.00 88.25 232 GLN A CA 1
ATOM 1770 C C . GLN A 1 232 ? -23.215 -16.113 6.554 1.00 88.25 232 GLN A C 1
ATOM 1772 O O . GLN A 1 232 ? -22.745 -16.930 7.344 1.00 88.25 232 GLN A O 1
ATOM 1777 N N . GLN A 1 233 ? -24.258 -15.340 6.852 1.00 80.94 233 GLN A N 1
ATOM 1778 C CA . GLN A 1 233 ? -25.017 -15.518 8.091 1.00 80.94 233 GLN A CA 1
ATOM 1779 C C . GLN A 1 233 ? -25.957 -16.726 7.994 1.00 80.94 233 GLN A C 1
ATOM 1781 O O . GLN A 1 233 ? -26.453 -17.053 6.908 1.00 80.94 233 GLN A O 1
ATOM 1786 N N . ASP A 1 234 ? -26.216 -17.358 9.141 1.00 67.06 234 ASP A N 1
ATOM 1787 C CA . ASP A 1 234 ? -27.153 -18.474 9.255 1.00 67.06 234 ASP A CA 1
ATOM 1788 C C . ASP A 1 234 ? -28.541 -18.058 8.741 1.00 67.06 234 ASP A C 1
ATOM 1790 O O . ASP A 1 234 ? -29.078 -17.012 9.105 1.00 67.06 234 ASP A O 1
ATOM 1794 N N . GLY A 1 235 ? -29.101 -18.862 7.833 1.00 62.56 235 GLY A N 1
ATOM 1795 C CA . GLY A 1 235 ? -30.360 -18.562 7.140 1.00 62.56 235 GLY A CA 1
ATOM 1796 C C . GLY A 1 235 ? -30.218 -17.859 5.781 1.00 62.56 235 GLY A C 1
ATOM 1797 O O . GLY A 1 235 ? -31.233 -17.489 5.201 1.00 62.56 235 GLY A O 1
ATOM 1798 N N . ASN A 1 236 ? -29.000 -17.694 5.243 1.00 60.16 236 ASN A N 1
ATOM 1799 C CA . ASN A 1 236 ? -28.700 -17.080 3.932 1.00 60.16 236 ASN A CA 1
ATOM 1800 C C . ASN A 1 236 ? -29.086 -15.596 3.774 1.00 60.16 236 ASN A C 1
ATOM 1802 O O . ASN A 1 236 ? -28.901 -15.033 2.692 1.00 60.16 236 ASN A O 1
ATOM 1806 N N . VAL A 1 237 ? -29.553 -14.921 4.827 1.00 66.62 237 VAL A N 1
ATOM 1807 C CA . VAL A 1 237 ? -29.975 -13.512 4.760 1.00 66.62 237 VAL A CA 1
ATOM 1808 C C . VAL A 1 237 ? -28.802 -12.578 5.085 1.00 66.62 237 VAL A C 1
ATOM 1810 O O . VAL A 1 237 ? -28.819 -11.823 6.050 1.00 66.62 237 VAL A O 1
ATOM 1813 N N . GLY A 1 238 ? -27.755 -12.621 4.258 1.00 83.62 238 GLY A N 1
ATOM 1814 C CA . GLY A 1 238 ? -26.695 -11.608 4.245 1.00 83.62 238 GLY A CA 1
ATOM 1815 C C . GLY A 1 238 ? -25.312 -12.064 4.711 1.00 83.62 238 GLY A C 1
ATOM 1816 O O . GLY A 1 238 ? -25.017 -13.252 4.853 1.00 83.62 238 GLY A O 1
ATOM 1817 N N . TYR A 1 239 ? -24.433 -11.078 4.896 1.00 91.56 239 TYR A N 1
ATOM 1818 C CA . TYR A 1 239 ? -23.008 -11.282 5.140 1.00 91.56 239 TYR A CA 1
ATOM 1819 C C . TYR A 1 239 ? -22.548 -10.700 6.464 1.00 91.56 239 TYR A C 1
ATOM 1821 O O . TYR A 1 239 ? -23.035 -9.665 6.922 1.00 91.56 239 TYR A O 1
ATOM 1829 N N . LYS A 1 240 ? -21.519 -11.329 7.023 1.00 93.56 240 LYS A N 1
ATOM 1830 C CA . LYS A 1 240 ? -20.805 -10.877 8.209 1.00 93.56 240 LYS A CA 1
ATOM 1831 C C . LYS A 1 240 ? -19.311 -10.825 7.913 1.00 93.56 240 LYS A C 1
ATOM 1833 O O . LYS A 1 240 ? -18.780 -11.666 7.196 1.00 93.56 240 LYS A O 1
ATOM 1838 N N . ILE A 1 241 ? -18.628 -9.830 8.471 1.00 96.81 241 ILE A N 1
ATOM 1839 C CA . ILE A 1 241 ? -17.164 -9.794 8.490 1.00 96.81 241 ILE A CA 1
ATOM 1840 C C . ILE A 1 241 ? -16.715 -10.160 9.898 1.00 96.81 241 ILE A C 1
ATOM 1842 O O . ILE A 1 241 ? -17.091 -9.495 10.862 1.00 96.81 241 ILE A O 1
ATOM 1846 N N . THR A 1 242 ? -15.885 -11.190 10.005 1.00 97.50 242 THR A N 1
ATOM 1847 C CA . THR A 1 242 ? -15.192 -11.548 11.243 1.00 97.50 242 THR A CA 1
ATOM 1848 C C . THR A 1 242 ? -13.732 -11.150 11.106 1.00 97.50 242 THR A C 1
ATOM 1850 O O . THR A 1 242 ? -13.087 -11.481 10.111 1.00 97.50 242 THR A O 1
ATOM 1853 N N . LEU A 1 243 ? -13.205 -10.401 12.074 1.00 98.12 243 LEU A N 1
ATOM 1854 C CA . LEU A 1 243 ? -11.803 -9.992 12.042 1.00 98.12 243 LEU A CA 1
ATOM 1855 C C . LEU A 1 243 ? -10.900 -11.187 12.380 1.00 98.12 243 LEU A C 1
ATOM 1857 O O . LEU A 1 243 ? -11.260 -12.066 13.162 1.00 98.12 243 LEU A O 1
ATOM 1861 N N . GLU A 1 244 ? -9.713 -11.208 11.789 1.00 96.94 244 GLU A N 1
ATOM 1862 C CA . GLU A 1 244 ? -8.668 -12.205 12.016 1.00 96.94 244 GLU A CA 1
ATOM 1863 C C . GLU A 1 244 ? -7.496 -11.567 12.774 1.00 96.94 244 GLU A C 1
ATOM 1865 O O . GLU A 1 244 ? -7.354 -10.341 12.812 1.00 96.94 244 GLU A O 1
ATOM 1870 N N . SER A 1 245 ? -6.631 -12.388 13.374 1.00 93.75 245 SER A N 1
ATOM 1871 C CA . SER A 1 245 ? -5.411 -11.897 14.022 1.00 93.75 245 SER A CA 1
ATOM 1872 C C . SER A 1 245 ? -4.554 -11.127 13.020 1.00 93.75 245 SER A C 1
ATOM 1874 O O . SER A 1 245 ? -4.359 -11.566 11.876 1.00 93.75 245 SER A O 1
ATOM 1876 N N . CYS A 1 246 ? -4.044 -9.973 13.442 1.00 93.19 246 CYS A N 1
ATOM 1877 C CA . CYS A 1 246 ? -3.127 -9.210 12.610 1.00 93.19 246 CYS A CA 1
ATOM 1878 C C . CYS A 1 246 ? -1.772 -9.928 12.502 1.00 93.19 246 CYS A C 1
ATOM 1880 O O . CYS A 1 246 ? -1.444 -10.812 13.296 1.00 93.19 246 CYS A O 1
ATOM 1882 N N . CYS A 1 247 ? -1.001 -9.590 11.477 1.00 94.31 247 CYS A N 1
ATOM 1883 C CA . CYS A 1 247 ? 0.323 -10.160 11.260 1.00 94.31 247 CYS A CA 1
ATOM 1884 C C . CYS A 1 247 ? 1.264 -9.128 10.648 1.00 94.31 247 CYS A C 1
ATOM 1886 O O . CYS A 1 247 ? 0.823 -8.105 10.120 1.00 94.31 247 CYS A O 1
ATOM 1888 N N . LEU A 1 248 ? 2.562 -9.418 10.686 1.00 95.88 248 LEU A N 1
ATOM 1889 C CA . LEU A 1 248 ? 3.520 -8.700 9.857 1.00 95.88 248 LEU A CA 1
ATOM 1890 C C . LEU A 1 248 ? 3.292 -9.052 8.383 1.00 95.88 248 LEU A C 1
ATOM 1892 O O . LEU A 1 248 ? 3.036 -10.206 8.032 1.00 95.88 248 LEU A O 1
ATOM 1896 N N . GLY A 1 249 ? 3.380 -8.047 7.524 1.00 93.56 249 GLY A N 1
ATOM 1897 C CA . GLY A 1 249 ? 3.216 -8.173 6.086 1.00 93.56 249 GLY A CA 1
ATOM 1898 C C . GLY A 1 249 ? 4.090 -7.188 5.326 1.00 93.56 249 GLY A C 1
ATOM 1899 O O . GLY A 1 249 ? 5.007 -6.566 5.867 1.00 93.56 249 GLY A O 1
ATOM 1900 N N . ALA A 1 250 ? 3.826 -7.078 4.029 1.00 93.25 250 ALA A N 1
ATOM 1901 C CA . ALA A 1 250 ? 4.585 -6.185 3.170 1.00 93.25 250 ALA A CA 1
ATOM 1902 C C . ALA A 1 250 ? 4.152 -4.726 3.362 1.00 93.25 250 ALA A C 1
ATOM 1904 O O . ALA A 1 250 ? 2.977 -4.430 3.561 1.00 93.25 250 ALA A O 1
ATOM 1905 N N . SER A 1 251 ? 5.109 -3.811 3.220 1.00 97.25 251 SER A N 1
ATOM 1906 C CA . SER A 1 251 ? 4.848 -2.372 3.215 1.00 97.25 251 SER A CA 1
ATOM 1907 C C . SER A 1 251 ? 4.418 -1.875 1.835 1.00 97.25 251 SER A C 1
ATOM 1909 O O . SER A 1 251 ? 4.833 -2.415 0.805 1.00 97.25 251 SER A O 1
ATOM 1911 N N . SER A 1 252 ? 3.607 -0.819 1.807 1.00 97.94 252 SER A N 1
ATOM 1912 C CA . SER A 1 252 ? 3.202 -0.116 0.591 1.00 97.94 252 SER A CA 1
ATOM 1913 C C . SER A 1 252 ? 3.196 1.398 0.811 1.00 97.94 252 SER A C 1
ATOM 1915 O O . SER A 1 252 ? 3.233 1.877 1.945 1.00 97.94 252 SER A O 1
ATOM 1917 N N . ARG A 1 253 ? 3.113 2.182 -0.272 1.00 98.12 253 ARG A N 1
ATOM 1918 C CA . ARG A 1 253 ? 3.019 3.652 -0.190 1.00 98.12 253 ARG A CA 1
ATOM 1919 C C . ARG A 1 253 ? 1.890 4.095 0.739 1.00 98.12 253 ARG A C 1
ATOM 1921 O O . ARG A 1 253 ? 2.079 4.962 1.587 1.00 98.12 253 ARG A O 1
ATOM 1928 N N . PHE A 1 254 ? 0.716 3.491 0.574 1.00 98.00 254 PHE A N 1
ATOM 1929 C CA . PHE A 1 254 ? -0.467 3.810 1.363 1.00 98.00 254 PHE A CA 1
ATOM 1930 C C . PHE A 1 254 ? -0.280 3.510 2.848 1.00 98.00 254 PHE A C 1
ATOM 1932 O O . PHE A 1 254 ? -0.530 4.389 3.673 1.00 98.00 254 PHE A O 1
ATOM 1939 N N . THR A 1 255 ? 0.197 2.314 3.200 1.00 97.94 255 THR A N 1
ATOM 1940 C CA . THR A 1 255 ? 0.377 1.946 4.610 1.00 97.94 255 THR A CA 1
ATOM 1941 C C . THR A 1 255 ? 1.485 2.768 5.267 1.00 97.94 255 THR A C 1
ATOM 1943 O O . THR A 1 255 ? 1.326 3.180 6.410 1.00 97.94 255 THR A O 1
ATOM 1946 N N . ARG A 1 256 ? 2.548 3.133 4.536 1.00 98.25 256 ARG A N 1
ATOM 1947 C CA . ARG A 1 256 ? 3.579 4.063 5.030 1.00 98.25 256 ARG A CA 1
ATOM 1948 C C . ARG A 1 256 ? 3.060 5.477 5.291 1.00 98.25 256 ARG A C 1
ATOM 1950 O O . ARG A 1 256 ? 3.453 6.097 6.274 1.00 98.25 256 ARG A O 1
ATOM 1957 N N . ARG A 1 257 ? 2.207 5.998 4.402 1.00 97.25 257 ARG A N 1
ATOM 1958 C CA . ARG A 1 257 ? 1.694 7.378 4.459 1.00 97.25 257 ARG A CA 1
ATOM 1959 C C . ARG A 1 257 ? 0.571 7.570 5.475 1.00 97.25 257 ARG A C 1
ATOM 1961 O O . ARG A 1 257 ? 0.477 8.626 6.095 1.00 97.25 257 ARG A O 1
ATOM 1968 N N . PHE A 1 258 ? -0.331 6.601 5.594 1.00 97.06 258 PHE A N 1
ATOM 1969 C CA . PHE A 1 258 ? -1.523 6.728 6.441 1.00 97.06 258 PHE A CA 1
ATOM 1970 C C . PHE A 1 258 ? -1.473 5.839 7.688 1.00 97.06 258 PHE A C 1
ATOM 1972 O O . PHE A 1 258 ? -2.377 5.918 8.522 1.00 97.06 258 PHE A O 1
ATOM 1979 N N . GLY A 1 259 ? -0.448 5.002 7.828 1.00 97.19 259 GLY A N 1
ATOM 1980 C CA . GLY A 1 259 ? -0.363 3.969 8.853 1.00 97.19 259 GLY A CA 1
ATOM 1981 C C . GLY A 1 259 ? -1.133 2.710 8.472 1.00 97.19 259 GLY A C 1
ATOM 1982 O O . GLY A 1 259 ? -2.176 2.755 7.814 1.00 97.19 259 GLY A O 1
ATOM 1983 N N . SER A 1 260 ? -0.626 1.578 8.938 1.00 97.81 260 SER A N 1
ATOM 1984 C CA . SER A 1 260 ? -1.189 0.244 8.760 1.00 97.81 260 SER A CA 1
ATOM 1985 C C . SER A 1 260 ? -2.633 0.159 9.264 1.00 97.81 260 SER A C 1
ATOM 1987 O O . SER A 1 260 ? -3.501 -0.371 8.576 1.00 97.81 260 SER A O 1
ATOM 1989 N N . TRP A 1 261 ? -2.927 0.781 10.415 1.00 96.38 261 TRP A N 1
ATOM 1990 C CA . TRP A 1 261 ? -4.270 0.820 11.022 1.00 96.38 261 TRP A CA 1
ATOM 1991 C C . TRP A 1 261 ? -5.338 1.496 10.148 1.00 96.38 261 TRP A C 1
ATOM 1993 O O . TRP A 1 261 ? -6.538 1.312 10.349 1.00 96.38 261 TRP A O 1
ATOM 2003 N N . SER A 1 262 ? -4.923 2.293 9.163 1.00 97.31 262 SER A N 1
ATOM 2004 C CA . SER A 1 262 ? -5.852 2.942 8.237 1.00 97.31 262 SER A CA 1
ATOM 2005 C C . SER A 1 262 ? -6.427 1.993 7.190 1.00 97.31 262 SER A C 1
ATOM 2007 O O . SER A 1 262 ? -7.292 2.419 6.425 1.00 97.31 262 SER A O 1
ATOM 2009 N N . PHE A 1 263 ? -5.967 0.743 7.132 1.00 98.12 263 PHE A N 1
ATOM 2010 C CA . PHE A 1 263 ? -6.382 -0.219 6.123 1.00 98.12 263 PHE A CA 1
ATOM 2011 C C . PHE A 1 263 ? -6.832 -1.531 6.751 1.00 98.12 263 PHE A C 1
ATOM 2013 O O . PHE A 1 263 ? -6.268 -1.999 7.734 1.00 98.12 263 PHE A O 1
ATOM 2020 N N . LEU A 1 264 ? -7.841 -2.141 6.136 1.00 98.12 264 LEU A N 1
ATOM 2021 C CA . LEU A 1 264 ? -8.321 -3.478 6.469 1.00 98.12 264 LEU A CA 1
ATOM 2022 C C . LEU A 1 264 ? -8.387 -4.293 5.178 1.00 98.12 264 LEU A C 1
ATOM 2024 O O . LEU A 1 264 ? -8.918 -3.818 4.173 1.00 98.12 264 LEU A O 1
ATOM 2028 N N . ARG A 1 265 ? -7.852 -5.515 5.197 1.00 97.44 265 ARG A N 1
ATOM 2029 C CA . ARG A 1 265 ? -7.978 -6.479 4.097 1.00 97.44 265 ARG A CA 1
ATOM 2030 C C . ARG A 1 265 ? -8.991 -7.548 4.483 1.00 97.44 265 ARG A C 1
ATOM 2032 O O . ARG A 1 265 ? -8.789 -8.249 5.467 1.00 97.44 265 ARG A O 1
ATOM 2039 N N . VAL A 1 266 ? -10.056 -7.706 3.708 1.00 97.94 266 VAL A N 1
ATOM 2040 C CA . VAL A 1 266 ? -11.072 -8.738 3.938 1.00 97.94 266 VAL A CA 1
ATOM 2041 C C . VAL A 1 266 ? -10.985 -9.793 2.851 1.00 97.94 266 VAL A C 1
ATOM 2043 O O . VAL A 1 266 ? -11.148 -9.482 1.673 1.00 97.94 266 VAL A O 1
ATOM 2046 N N . LYS A 1 267 ? -10.755 -11.042 3.253 1.00 96.88 267 LYS A N 1
ATOM 2047 C CA . LYS A 1 267 ? -10.754 -12.198 2.362 1.00 96.88 267 LYS A CA 1
ATOM 2048 C C . LYS A 1 267 ? -12.181 -12.680 2.110 1.00 96.88 267 LYS A C 1
ATOM 2050 O O . LYS A 1 267 ? -12.950 -12.870 3.055 1.00 96.88 267 LYS A O 1
ATOM 2055 N N . ILE A 1 268 ? -12.512 -12.921 0.848 1.00 95.25 268 ILE A N 1
ATOM 2056 C CA . ILE A 1 268 ? -13.764 -13.530 0.406 1.00 95.25 268 ILE A CA 1
ATOM 2057 C C . ILE A 1 268 ? -13.491 -15.013 0.123 1.00 95.25 268 ILE A C 1
ATOM 2059 O O . ILE A 1 268 ? -12.730 -15.325 -0.790 1.00 95.25 268 ILE A O 1
ATOM 2063 N N . PRO A 1 269 ? -14.088 -15.951 0.876 1.00 93.06 269 PRO A N 1
ATOM 2064 C CA . PRO A 1 269 ? -13.996 -17.372 0.560 1.00 93.06 269 PRO A CA 1
ATOM 2065 C C . PRO A 1 269 ? -14.469 -17.673 -0.866 1.00 93.06 269 PRO A C 1
ATOM 2067 O O . PRO A 1 269 ? -15.477 -17.133 -1.318 1.00 93.06 269 PRO A O 1
ATOM 2070 N N . THR A 1 270 ? -13.777 -18.578 -1.558 1.00 89.31 270 THR A N 1
ATOM 2071 C CA . THR A 1 270 ? -14.040 -18.943 -2.960 1.00 89.31 270 THR A CA 1
ATOM 2072 C C . THR A 1 270 ? -15.491 -19.372 -3.204 1.00 89.31 270 THR A C 1
ATOM 2074 O O . THR A 1 270 ? -16.069 -19.040 -4.235 1.00 89.31 270 THR A O 1
ATOM 2077 N N . GLN A 1 271 ? -16.107 -20.047 -2.229 1.00 88.00 271 GLN A N 1
ATOM 2078 C CA . GLN A 1 271 ? -17.512 -20.465 -2.282 1.00 88.00 271 GLN A CA 1
ATOM 2079 C C . GLN A 1 271 ? -18.469 -19.263 -2.331 1.00 88.00 271 GLN A C 1
ATOM 2081 O O . GLN A 1 271 ? -19.456 -19.269 -3.065 1.00 88.00 271 GLN A O 1
ATOM 2086 N N . ILE A 1 272 ? -18.155 -18.205 -1.578 1.00 86.81 272 ILE A N 1
ATOM 2087 C CA . ILE A 1 272 ? -18.934 -16.963 -1.566 1.00 86.81 272 ILE A CA 1
ATOM 2088 C C . ILE A 1 272 ? -18.637 -16.140 -2.825 1.00 86.81 272 ILE A C 1
ATOM 2090 O O . ILE A 1 272 ? -19.536 -15.537 -3.397 1.00 86.81 272 ILE A O 1
ATOM 2094 N N . PHE A 1 273 ? -17.386 -16.141 -3.289 1.00 85.19 273 PHE A N 1
ATOM 2095 C CA . PHE A 1 273 ? -16.972 -15.374 -4.463 1.00 85.19 273 PHE A CA 1
ATOM 2096 C C . PHE A 1 273 ? -17.681 -15.817 -5.754 1.00 85.19 273 PHE A C 1
ATOM 2098 O O . PHE A 1 273 ? -18.039 -14.976 -6.573 1.00 85.19 273 PHE A O 1
ATOM 2105 N N . PHE A 1 274 ? -17.893 -17.124 -5.936 1.00 82.38 274 PHE A N 1
ATOM 2106 C CA . PHE A 1 274 ? -18.532 -17.676 -7.138 1.00 82.38 274 PHE A CA 1
ATOM 2107 C C . PHE A 1 274 ? -20.049 -17.867 -7.028 1.00 82.38 274 PHE A C 1
ATOM 2109 O O . PHE A 1 274 ? -20.669 -18.314 -7.991 1.00 82.38 274 PHE A O 1
ATOM 2116 N N . SER A 1 275 ? -20.662 -17.543 -5.890 1.00 78.75 275 SER A N 1
ATOM 2117 C CA . SER A 1 275 ? -22.120 -17.597 -5.762 1.00 78.75 275 SER A CA 1
ATOM 2118 C C . SER A 1 275 ? -22.759 -16.304 -6.305 1.00 78.75 275 SER A C 1
ATOM 2120 O O . SER A 1 275 ? -22.191 -15.218 -6.189 1.00 78.75 275 SER A O 1
ATOM 2122 N N . HIS A 1 276 ? -23.907 -16.423 -6.989 1.00 60.88 276 HIS A N 1
ATOM 2123 C CA . HIS A 1 276 ? -24.622 -15.322 -7.661 1.00 60.88 276 HIS A CA 1
ATOM 2124 C C . HIS A 1 276 ? -25.263 -14.343 -6.662 1.00 60.88 276 HIS A C 1
ATOM 2126 O O . HIS A 1 276 ? -26.486 -14.275 -6.545 1.00 60.88 276 HIS A O 1
ATOM 2132 N N . ASN A 1 277 ? -24.445 -13.584 -5.933 1.00 70.62 277 ASN A N 1
ATOM 2133 C CA . ASN A 1 277 ? -24.912 -12.866 -4.756 1.00 70.62 277 ASN A CA 1
ATOM 2134 C C . ASN A 1 277 ? -24.676 -11.344 -4.810 1.00 70.62 277 ASN A C 1
ATOM 2136 O O . ASN A 1 277 ? -23.784 -10.851 -5.498 1.00 70.62 277 ASN A O 1
ATOM 2140 N N . ASP A 1 278 ? -25.403 -10.605 -3.963 1.00 85.06 278 ASP A N 1
ATOM 2141 C CA . ASP A 1 278 ? -25.345 -9.142 -3.769 1.00 85.06 278 ASP A CA 1
ATOM 2142 C C . ASP A 1 278 ? -24.040 -8.619 -3.102 1.00 85.06 278 ASP A C 1
ATOM 2144 O O . ASP A 1 278 ? -24.059 -7.660 -2.324 1.00 85.06 278 ASP A O 1
ATOM 2148 N N . LEU A 1 279 ? -22.877 -9.230 -3.375 1.00 89.12 279 LEU A N 1
ATOM 2149 C CA . LEU A 1 279 ? -21.585 -8.825 -2.793 1.00 89.12 279 LEU A CA 1
ATOM 2150 C C . LEU A 1 279 ? -21.237 -7.367 -3.098 1.00 89.12 279 LEU A C 1
ATOM 2152 O O . LEU A 1 279 ? -20.756 -6.649 -2.223 1.00 89.12 279 LEU A O 1
ATOM 2156 N N . GLU A 1 280 ? -21.503 -6.916 -4.323 1.00 88.12 280 GLU A N 1
ATOM 2157 C CA . GLU A 1 280 ? -21.222 -5.538 -4.726 1.00 88.12 280 GLU A CA 1
ATOM 2158 C C . GLU A 1 280 ? -22.001 -4.543 -3.856 1.00 88.12 280 GLU A C 1
ATOM 2160 O O . GLU A 1 280 ? -21.411 -3.637 -3.268 1.00 88.12 280 GLU A O 1
ATOM 2165 N N . ARG A 1 281 ? -23.311 -4.765 -3.687 1.00 89.56 281 ARG A N 1
ATOM 2166 C CA . ARG A 1 281 ? -24.169 -3.931 -2.831 1.00 89.56 281 ARG A CA 1
ATOM 2167 C C . ARG A 1 281 ? -23.719 -3.958 -1.375 1.00 89.56 281 ARG A C 1
ATOM 2169 O O . ARG A 1 281 ? -23.760 -2.929 -0.706 1.00 89.56 281 ARG A O 1
ATOM 2176 N N . PHE A 1 282 ? -23.269 -5.111 -0.880 1.00 92.38 282 PHE A N 1
ATOM 2177 C CA . PHE A 1 282 ? -22.727 -5.221 0.471 1.00 92.38 282 PHE A CA 1
ATOM 2178 C C . PHE A 1 282 ? -21.477 -4.348 0.655 1.00 92.38 282 PHE A C 1
ATOM 2180 O O . PHE A 1 282 ? -21.411 -3.580 1.613 1.00 92.38 282 PHE A O 1
ATOM 2187 N N . PHE A 1 283 ? -20.518 -4.406 -0.275 1.00 94.31 283 PHE A N 1
ATOM 2188 C CA . PHE A 1 283 ? -19.262 -3.655 -0.181 1.00 94.31 283 PHE A CA 1
ATOM 2189 C C . PHE A 1 283 ? -19.370 -2.167 -0.551 1.00 94.31 283 PHE A C 1
ATOM 2191 O O . PHE A 1 283 ? -18.479 -1.399 -0.191 1.00 94.31 283 PHE A O 1
ATOM 2198 N N . GLN A 1 284 ? -20.457 -1.731 -1.196 1.00 93.25 284 GLN A N 1
ATOM 2199 C CA . GLN A 1 284 ? -20.758 -0.306 -1.408 1.00 93.25 284 GLN A CA 1
ATOM 2200 C C . GLN A 1 284 ? -21.123 0.437 -0.105 1.00 93.25 284 GLN A C 1
ATOM 2202 O O . GLN A 1 284 ? -21.059 1.669 -0.052 1.00 93.25 284 GLN A O 1
ATOM 2207 N N . ARG A 1 285 ? -21.487 -0.291 0.958 1.00 94.38 285 ARG A N 1
ATOM 2208 C CA . ARG A 1 285 ? -21.825 0.277 2.273 1.00 94.38 285 ARG A CA 1
ATOM 2209 C C . ARG A 1 285 ? -20.575 0.762 3.016 1.00 94.38 285 ARG A C 1
ATOM 2211 O O . ARG A 1 285 ? -19.438 0.450 2.668 1.00 94.38 285 ARG A O 1
ATOM 2218 N N . SER A 1 286 ? -20.785 1.536 4.077 1.00 95.44 286 SER A N 1
ATOM 2219 C CA . SER A 1 286 ? -19.740 1.863 5.050 1.00 95.44 286 SER A CA 1
ATOM 2220 C C . SER A 1 286 ? -19.643 0.786 6.131 1.00 95.44 286 SER A C 1
ATOM 2222 O O . SER A 1 286 ? -20.637 0.156 6.484 1.00 95.44 286 SER A O 1
ATOM 2224 N N . PHE A 1 287 ? -18.444 0.580 6.670 1.00 97.50 287 PHE A N 1
ATOM 2225 C CA . PHE A 1 287 ? -18.146 -0.457 7.656 1.00 97.50 287 PHE A CA 1
ATOM 2226 C C . PHE A 1 287 ? -17.582 0.173 8.923 1.00 97.50 287 PHE A C 1
ATOM 2228 O O . PHE A 1 287 ? -16.723 1.044 8.839 1.00 97.50 287 PHE A O 1
ATOM 2235 N N . VAL A 1 288 ? -18.049 -0.239 10.100 1.00 97.69 288 VAL A N 1
ATOM 2236 C CA . VAL A 1 288 ? -17.692 0.431 11.361 1.00 97.69 288 VAL A CA 1
ATOM 2237 C C . VAL A 1 288 ? -16.919 -0.493 12.295 1.00 97.69 288 VAL A C 1
ATOM 2239 O O . VAL A 1 288 ? -17.389 -1.584 12.624 1.00 97.69 288 VAL A O 1
ATOM 2242 N N . ILE A 1 289 ? -15.764 -0.011 12.766 1.00 97.44 289 ILE A N 1
ATOM 2243 C CA . ILE A 1 289 ? -14.975 -0.612 13.850 1.00 97.44 289 ILE A CA 1
ATOM 2244 C C . ILE A 1 289 ? -14.713 0.467 14.904 1.00 97.44 289 ILE A C 1
ATOM 2246 O O . ILE A 1 289 ? -13.995 1.433 14.649 1.00 97.44 289 ILE A O 1
ATOM 2250 N N . TRP A 1 290 ? -15.301 0.329 16.093 1.00 95.88 290 TRP A N 1
ATOM 2251 C CA . TRP A 1 290 ? -15.140 1.270 17.215 1.00 95.88 290 TRP A CA 1
ATOM 2252 C C . TRP A 1 290 ? -15.344 2.743 16.824 1.00 95.88 290 TRP A C 1
ATOM 2254 O O . TRP A 1 290 ? -14.521 3.604 17.137 1.00 95.88 290 TRP A O 1
ATOM 2264 N N . GLY A 1 291 ? -16.414 3.012 16.068 1.00 94.31 291 GLY A N 1
ATOM 2265 C CA . GLY A 1 291 ? -16.787 4.360 15.621 1.00 94.31 291 GLY A CA 1
ATOM 2266 C C . GLY A 1 291 ? -15.993 4.874 14.413 1.00 94.31 291 GLY A C 1
ATOM 2267 O O . GLY A 1 291 ? -16.369 5.891 13.833 1.00 94.31 291 GLY A O 1
ATOM 2268 N N . LYS A 1 292 ? -14.936 4.164 13.995 1.00 95.62 292 LYS A N 1
ATOM 2269 C CA . LYS A 1 292 ? -14.142 4.466 12.797 1.00 95.62 292 LYS A CA 1
ATOM 2270 C C . LYS A 1 292 ? -14.828 3.885 11.569 1.00 95.62 292 LYS A C 1
ATOM 2272 O O . LYS A 1 292 ? -15.215 2.715 11.583 1.00 95.62 292 LYS A O 1
ATOM 2277 N N . VAL A 1 293 ? -14.956 4.695 10.523 1.00 97.31 293 VAL A N 1
ATOM 2278 C CA . VAL A 1 293 ? -15.664 4.331 9.294 1.00 97.31 293 VAL A CA 1
ATOM 2279 C C . VAL A 1 293 ? -14.677 3.907 8.209 1.00 97.31 293 VAL A C 1
ATOM 2281 O O . VAL A 1 293 ? -13.793 4.661 7.811 1.00 97.31 293 VAL A O 1
ATOM 2284 N N . PHE A 1 294 ? -14.849 2.690 7.717 1.00 98.25 294 PHE A N 1
ATOM 2285 C CA . PHE A 1 294 ? -14.079 2.076 6.649 1.00 98.25 294 PHE A CA 1
ATOM 2286 C C . PHE A 1 294 ? -14.927 1.988 5.381 1.00 98.25 294 PHE A C 1
ATOM 2288 O O . PHE A 1 294 ? -16.102 1.617 5.430 1.00 98.25 294 PHE A O 1
ATOM 2295 N N . ARG A 1 295 ? -14.329 2.299 4.230 1.00 97.75 295 ARG A N 1
ATOM 2296 C CA . ARG A 1 295 ? -14.963 2.143 2.912 1.00 97.75 295 ARG A CA 1
ATOM 2297 C C . ARG A 1 295 ? -14.111 1.271 2.011 1.00 97.75 295 ARG A C 1
ATOM 2299 O O . ARG A 1 295 ? -12.889 1.430 1.991 1.00 97.75 295 ARG A O 1
ATOM 2306 N N . ALA A 1 296 ? -14.756 0.361 1.285 1.00 97.25 296 ALA A N 1
ATOM 2307 C CA . ALA A 1 296 ? -14.081 -0.460 0.292 1.00 97.25 296 ALA A CA 1
ATOM 2308 C C . ALA A 1 296 ? -13.507 0.458 -0.793 1.00 97.25 296 ALA A C 1
ATOM 2310 O O . ALA A 1 296 ? -14.230 1.246 -1.399 1.00 97.25 296 ALA A O 1
ATOM 2311 N N . CYS A 1 297 ? -12.197 0.391 -1.005 1.00 95.56 297 CYS A N 1
ATOM 2312 C CA . CYS A 1 297 ? -11.517 1.196 -2.010 1.00 95.56 297 CYS A CA 1
ATOM 2313 C C . CYS A 1 297 ? -11.163 0.365 -3.244 1.00 95.56 297 CYS A C 1
ATOM 2315 O O . CYS A 1 297 ? -11.245 0.870 -4.358 1.00 95.56 297 CYS A O 1
ATOM 2317 N N . TYR A 1 298 ? -10.807 -0.909 -3.076 1.00 92.56 298 TYR A N 1
ATOM 2318 C CA . TYR A 1 298 ? -10.355 -1.759 -4.173 1.00 92.56 298 TYR A CA 1
ATOM 2319 C C . TYR A 1 298 ? -10.598 -3.243 -3.890 1.00 92.56 298 TYR A C 1
ATOM 2321 O O . TYR A 1 298 ? -10.528 -3.672 -2.742 1.00 92.56 298 TYR A O 1
ATOM 2329 N N . ALA A 1 299 ? -10.820 -4.031 -4.942 1.00 92.94 299 ALA A N 1
ATOM 2330 C CA . ALA A 1 299 ? -10.913 -5.485 -4.877 1.00 92.94 299 ALA A CA 1
ATOM 2331 C C . ALA A 1 299 ? -9.900 -6.136 -5.828 1.00 92.94 299 ALA A C 1
ATOM 2333 O O . ALA A 1 299 ? -9.762 -5.723 -6.983 1.00 92.94 299 ALA A O 1
ATOM 2334 N N . LYS A 1 300 ? -9.197 -7.162 -5.345 1.00 90.06 300 LYS A N 1
ATOM 2335 C CA . LYS A 1 300 ? -8.237 -7.952 -6.119 1.00 90.06 300 LYS A CA 1
ATOM 2336 C C . LYS A 1 300 ? -8.293 -9.403 -5.720 1.00 90.06 300 LYS A C 1
ATOM 2338 O O . LYS A 1 300 ? -8.218 -9.694 -4.528 1.00 90.06 300 LYS A O 1
ATOM 2343 N N . ASP A 1 301 ? -8.275 -10.275 -6.719 1.00 88.69 301 ASP A N 1
ATOM 2344 C CA . ASP A 1 301 ? -8.293 -11.715 -6.506 1.00 88.69 301 ASP A CA 1
ATOM 2345 C C . ASP A 1 301 ? -9.480 -12.052 -5.578 1.00 88.69 301 ASP A C 1
ATOM 2347 O O . ASP A 1 301 ? -10.609 -11.654 -5.862 1.00 88.69 301 ASP A O 1
ATOM 2351 N N . ASP A 1 302 ? -9.229 -12.690 -4.440 1.00 91.88 302 ASP A N 1
ATOM 2352 C CA . ASP A 1 302 ? -10.211 -13.013 -3.405 1.00 91.88 302 ASP A CA 1
ATOM 2353 C C . ASP A 1 302 ? -10.207 -12.027 -2.214 1.00 91.88 302 ASP A C 1
ATOM 2355 O O . ASP A 1 302 ? -10.615 -12.384 -1.111 1.00 91.88 302 ASP A O 1
ATOM 2359 N N . ASN A 1 303 ? -9.737 -10.786 -2.392 1.00 94.81 303 ASN A N 1
ATOM 2360 C CA . ASN A 1 303 ? -9.611 -9.791 -1.318 1.00 94.81 303 ASN A CA 1
ATOM 2361 C C . ASN A 1 303 ? -10.272 -8.448 -1.649 1.00 94.81 303 ASN A C 1
ATOM 2363 O O . ASN A 1 303 ? -10.145 -7.923 -2.755 1.00 94.81 303 ASN A O 1
ATOM 2367 N N . VAL A 1 304 ? -10.873 -7.829 -0.631 1.00 96.69 304 VAL A N 1
ATOM 2368 C CA . VAL A 1 304 ? -11.357 -6.442 -0.650 1.00 96.69 304 VAL A CA 1
ATOM 2369 C C . VAL A 1 304 ? -10.556 -5.615 0.346 1.00 96.69 304 VAL A C 1
ATOM 2371 O O . VAL A 1 304 ? -10.362 -6.005 1.496 1.00 96.69 304 VAL A O 1
ATOM 2374 N N . PHE A 1 305 ? -10.079 -4.463 -0.103 1.00 97.50 305 PHE A N 1
ATOM 2375 C CA . PHE A 1 305 ? -9.283 -3.528 0.673 1.00 97.50 305 PHE A CA 1
ATOM 2376 C C . PHE A 1 305 ? -10.146 -2.344 1.078 1.00 97.50 305 PHE A C 1
ATOM 2378 O O . PHE A 1 305 ? -10.878 -1.781 0.261 1.00 97.50 305 PHE A O 1
ATOM 2385 N N . PHE A 1 306 ? -10.021 -1.950 2.337 1.00 98.38 306 PHE A N 1
ATOM 2386 C CA . PHE A 1 306 ? -10.752 -0.841 2.923 1.00 98.38 306 PHE A CA 1
ATOM 2387 C C . PHE A 1 306 ? -9.807 0.262 3.359 1.00 98.38 306 PHE A C 1
ATOM 2389 O O . PHE A 1 306 ? -8.680 -0.008 3.770 1.00 98.38 306 PHE A O 1
ATOM 2396 N N . TYR A 1 307 ? -10.310 1.491 3.333 1.00 98.38 307 TYR A N 1
ATOM 2397 C CA . TYR A 1 307 ? -9.649 2.667 3.880 1.00 98.38 307 TYR A CA 1
ATOM 2398 C C . TYR A 1 307 ? -10.486 3.273 5.007 1.00 98.38 307 TYR A C 1
ATOM 2400 O O . TYR A 1 307 ? -11.690 3.475 4.843 1.00 98.38 307 TYR A O 1
ATOM 2408 N N . TRP A 1 308 ? -9.843 3.577 6.133 1.00 97.88 308 TRP A N 1
ATOM 2409 C CA . TRP A 1 308 ? -10.422 4.353 7.225 1.00 97.88 308 TRP A CA 1
ATOM 2410 C C . TRP A 1 308 ? -10.502 5.832 6.828 1.00 97.88 308 TRP A C 1
ATOM 2412 O O . TRP A 1 308 ? -9.474 6.507 6.714 1.00 97.88 308 TRP A O 1
ATOM 2422 N N . THR A 1 309 ? -11.725 6.329 6.658 1.00 97.50 309 THR A N 1
ATOM 2423 C CA . THR A 1 309 ? -12.035 7.698 6.233 1.00 97.50 309 THR A CA 1
ATOM 2424 C C . THR A 1 309 ? -12.077 8.667 7.417 1.00 97.50 309 THR A C 1
ATOM 2426 O O . THR A 1 309 ? -11.939 8.283 8.580 1.00 97.50 309 THR A O 1
ATOM 2429 N N . ASN A 1 310 ? -12.264 9.954 7.139 1.00 96.94 310 ASN A N 1
ATOM 2430 C CA . ASN A 1 310 ? -12.464 10.971 8.169 1.00 96.94 310 ASN A CA 1
ATOM 2431 C C . ASN A 1 310 ? -13.851 10.938 8.834 1.00 96.94 310 ASN A C 1
ATOM 2433 O O . ASN A 1 310 ? -14.090 11.718 9.754 1.00 96.94 310 ASN A O 1
ATOM 2437 N N . GLU A 1 311 ? -14.757 10.064 8.397 1.00 95.50 311 GLU A N 1
ATOM 2438 C CA . GLU A 1 311 ? -16.103 9.945 8.956 1.00 95.50 311 GLU A CA 1
ATOM 2439 C C . GLU A 1 311 ? -16.084 9.274 10.342 1.00 95.50 311 GLU A C 1
ATOM 2441 O O . GLU A 1 311 ? -15.233 8.430 10.647 1.00 95.50 311 GLU A O 1
ATOM 2446 N N . ILE A 1 312 ? -17.064 9.633 11.179 1.00 91.88 312 ILE A N 1
ATOM 2447 C CA . ILE A 1 312 ? -17.261 9.081 12.526 1.00 91.88 312 ILE A CA 1
ATOM 2448 C C . ILE A 1 312 ? -18.712 8.608 12.667 1.00 91.88 312 ILE A C 1
ATOM 2450 O O . ILE A 1 312 ? -19.640 9.349 12.345 1.00 91.88 312 ILE A O 1
ATOM 2454 N N . TYR A 1 313 ? -18.905 7.393 13.182 1.00 93.44 313 TYR A N 1
ATOM 2455 C CA . TYR A 1 313 ? -20.217 6.788 13.455 1.00 93.44 313 TYR A CA 1
ATOM 2456 C C . TYR A 1 313 ? -20.587 6.886 14.955 1.00 93.44 313 TYR A C 1
ATOM 2458 O O . TYR A 1 313 ? -19.682 6.719 15.779 1.00 93.44 313 TYR A O 1
ATOM 2466 N N . PRO A 1 314 ? -21.869 7.091 15.358 1.00 83.50 314 PRO A N 1
ATOM 2467 C CA . PRO A 1 314 ? -23.096 7.173 14.545 1.00 83.50 314 PRO A CA 1
ATOM 2468 C C . PRO A 1 314 ? -23.261 8.455 13.727 1.00 83.50 314 PRO A C 1
ATOM 2470 O O . PRO A 1 314 ? -23.748 8.367 12.611 1.00 83.50 314 PRO A O 1
ATOM 2473 N N . MET A 1 315 ? -22.802 9.602 14.228 1.00 82.38 315 MET A N 1
ATOM 2474 C CA . MET A 1 315 ? -22.504 10.817 13.460 1.00 82.38 315 MET A CA 1
ATOM 2475 C C . MET A 1 315 ? -21.631 11.722 14.331 1.00 82.38 315 MET A C 1
ATOM 2477 O O . MET A 1 315 ? -21.906 11.900 15.518 1.00 82.38 315 MET A O 1
ATOM 2481 N N . GLY A 1 316 ? -20.578 12.294 13.755 1.00 83.19 316 GLY A N 1
ATOM 2482 C CA . GLY A 1 316 ? -19.660 13.191 14.452 1.00 83.19 316 GLY A CA 1
ATOM 2483 C C . GLY A 1 316 ? -18.988 14.169 13.495 1.00 83.19 316 GLY A C 1
ATOM 2484 O O . GLY A 1 316 ? -19.114 14.048 12.277 1.00 83.19 316 GLY A O 1
ATOM 2485 N N . LYS A 1 317 ? -18.265 15.149 14.047 1.00 87.94 317 LYS A N 1
ATOM 2486 C CA . LYS A 1 317 ? -17.451 16.062 13.234 1.00 87.94 317 LYS A CA 1
ATOM 2487 C C . LYS A 1 317 ? -16.356 15.258 12.518 1.00 87.94 317 LYS A C 1
ATOM 2489 O O . LYS A 1 317 ? -15.671 14.496 13.202 1.00 87.94 317 LYS A O 1
ATOM 2494 N N . PRO A 1 318 ? -16.169 15.419 11.195 1.00 92.69 318 PRO A N 1
ATOM 2495 C CA . PRO A 1 318 ? -15.112 14.719 10.478 1.00 92.69 318 PRO A CA 1
ATOM 2496 C C . PRO A 1 318 ? -13.733 14.952 11.103 1.00 92.69 318 PRO A C 1
ATOM 2498 O O . PRO A 1 318 ? -13.419 16.052 11.564 1.00 92.69 318 PRO A O 1
ATOM 2501 N N . LEU A 1 319 ? -12.902 13.912 11.115 1.00 91.50 319 LEU A N 1
ATOM 2502 C CA . LEU A 1 319 ? -11.538 13.975 11.633 1.00 91.50 319 LEU A CA 1
ATOM 2503 C C . LEU A 1 319 ? -10.683 14.900 10.757 1.00 91.50 319 LEU A C 1
ATOM 2505 O O . LEU A 1 319 ? -10.431 14.590 9.597 1.00 91.50 319 LEU A O 1
ATOM 2509 N N . LEU A 1 320 ? -10.189 16.000 11.330 1.00 87.94 320 LEU A N 1
ATOM 2510 C CA . LEU A 1 320 ? -9.449 17.033 10.591 1.00 87.94 320 LEU A CA 1
ATOM 2511 C C . LEU A 1 320 ? -8.152 16.511 9.944 1.00 87.94 320 LEU A C 1
ATOM 2513 O O . LEU A 1 320 ? -7.819 16.885 8.827 1.00 87.94 320 LEU A O 1
ATOM 2517 N N . ASN A 1 321 ? -7.443 15.604 10.619 1.00 87.50 321 ASN A N 1
ATOM 2518 C CA . ASN A 1 321 ? -6.139 15.089 10.175 1.00 87.50 321 ASN A CA 1
ATOM 2519 C C . ASN A 1 321 ? -6.252 13.832 9.294 1.00 87.50 321 ASN A C 1
ATOM 2521 O O . ASN A 1 321 ? -5.321 13.027 9.224 1.00 87.50 321 ASN A O 1
ATOM 2525 N N . ARG A 1 322 ? -7.410 13.611 8.667 1.00 93.25 322 ARG A N 1
ATOM 2526 C CA . ARG A 1 322 ? -7.682 12.437 7.838 1.00 93.25 322 ARG A CA 1
ATOM 2527 C C . ARG A 1 322 ? -8.439 12.851 6.585 1.00 93.25 322 ARG A C 1
ATOM 2529 O O . ARG A 1 322 ? -9.272 13.749 6.618 1.00 93.25 322 ARG A O 1
ATOM 2536 N N . MET A 1 323 ? -8.145 12.178 5.480 1.00 96.56 323 MET A N 1
ATOM 2537 C CA . MET A 1 323 ? -8.823 12.420 4.212 1.00 96.56 323 MET A CA 1
ATOM 2538 C C . MET A 1 323 ? -10.226 11.816 4.237 1.00 96.56 323 MET A C 1
ATOM 2540 O O . MET A 1 323 ? -10.448 10.737 4.803 1.00 96.56 323 MET A O 1
ATOM 2544 N N . SER A 1 324 ? -11.176 12.491 3.592 1.00 97.38 324 SER A N 1
ATOM 2545 C CA . SER A 1 324 ? -12.414 11.823 3.206 1.00 97.38 324 SER A CA 1
ATOM 2546 C C . SER A 1 324 ? -12.115 10.711 2.200 1.00 97.38 324 SER A C 1
ATOM 2548 O O . SER A 1 324 ? -11.029 10.639 1.621 1.00 97.38 324 SER A O 1
ATOM 2550 N N . PHE A 1 325 ? -13.079 9.820 1.970 1.00 96.94 325 PHE A N 1
ATOM 2551 C CA . PHE A 1 325 ? -12.915 8.805 0.930 1.00 96.94 325 PHE A CA 1
ATOM 2552 C C . PHE A 1 325 ? -12.690 9.433 -0.448 1.00 96.94 325 PHE A C 1
ATOM 2554 O O . PHE A 1 325 ? -11.830 8.981 -1.197 1.00 96.94 325 PHE A O 1
ATOM 2561 N N . HIS A 1 326 ? -13.420 10.509 -0.750 1.00 96.06 326 HIS A N 1
ATOM 2562 C CA . HIS A 1 326 ? -13.249 11.257 -1.988 1.00 96.06 326 HIS A CA 1
ATOM 2563 C C . HIS A 1 326 ? -11.843 11.858 -2.087 1.00 96.06 326 HIS A C 1
ATOM 2565 O O . HIS A 1 326 ? -11.169 11.646 -3.093 1.00 96.06 326 HIS A O 1
ATOM 2571 N N . ASP A 1 327 ? -11.364 12.516 -1.028 1.00 97.12 327 ASP A N 1
ATOM 2572 C CA . ASP A 1 327 ? -10.030 13.127 -1.017 1.00 97.12 327 ASP A CA 1
ATOM 2573 C C . ASP A 1 327 ? -8.926 12.080 -1.142 1.00 97.12 327 ASP A C 1
ATOM 2575 O O . ASP A 1 327 ? -7.951 12.317 -1.840 1.00 97.12 327 ASP A O 1
ATOM 2579 N N . PHE A 1 328 ? -9.079 10.900 -0.534 1.00 97.69 328 PHE A N 1
ATOM 2580 C CA . PHE A 1 328 ? -8.128 9.797 -0.696 1.00 97.69 328 PHE A CA 1
ATOM 2581 C C . PHE A 1 328 ? -8.045 9.322 -2.155 1.00 97.69 328 PHE A C 1
ATOM 2583 O O . PHE A 1 328 ? -6.951 9.129 -2.693 1.00 97.69 328 PHE A O 1
ATOM 2590 N N . ILE A 1 329 ? -9.196 9.166 -2.818 1.00 96.56 329 ILE A N 1
ATOM 2591 C CA . ILE A 1 329 ? -9.258 8.785 -4.233 1.00 96.56 329 ILE A CA 1
ATOM 2592 C C . ILE A 1 329 ? -8.659 9.880 -5.122 1.00 96.56 329 ILE A C 1
ATOM 2594 O O . ILE A 1 329 ? -7.869 9.567 -6.011 1.00 96.56 329 ILE A O 1
ATOM 2598 N N . MET A 1 330 ? -8.986 11.149 -4.869 1.00 96.31 330 MET A N 1
ATOM 2599 C CA . MET A 1 330 ? -8.474 12.285 -5.640 1.00 96.31 330 MET A CA 1
ATOM 2600 C C . MET A 1 330 ? -6.988 12.541 -5.397 1.00 96.31 330 MET A C 1
ATOM 2602 O O . MET A 1 330 ? -6.272 12.892 -6.331 1.00 96.31 330 MET A O 1
ATOM 2606 N N . TRP A 1 331 ? -6.512 12.305 -4.176 1.00 97.06 331 TRP A N 1
ATOM 2607 C CA . TRP A 1 331 ? -5.097 12.329 -3.840 1.00 97.06 331 TRP A CA 1
ATOM 2608 C C . TRP A 1 331 ? -4.350 11.278 -4.654 1.00 97.06 331 TRP A C 1
ATOM 2610 O O . TRP A 1 331 ? -3.377 11.614 -5.313 1.00 97.06 331 TRP A O 1
ATOM 2620 N N . HIS A 1 332 ? -4.807 10.021 -4.691 1.00 97.31 332 HIS A N 1
ATOM 2621 C CA . HIS A 1 332 ? -4.071 8.971 -5.404 1.00 97.31 332 HIS A CA 1
ATOM 2622 C C . HIS A 1 332 ? -4.233 9.020 -6.927 1.00 97.31 332 HIS A C 1
ATOM 2624 O O . HIS A 1 332 ? -3.237 8.894 -7.635 1.00 97.31 332 HIS A O 1
ATOM 2630 N N . ASN A 1 333 ? -5.462 9.144 -7.434 1.00 96.75 333 ASN A N 1
ATOM 2631 C CA . ASN A 1 333 ? -5.806 8.984 -8.849 1.00 96.75 333 ASN A CA 1
ATOM 2632 C C . ASN A 1 333 ? -6.934 9.949 -9.272 1.00 96.75 333 ASN A C 1
ATOM 2634 O O . ASN A 1 333 ? -8.081 9.524 -9.455 1.00 96.75 333 ASN A O 1
ATOM 2638 N N . PRO A 1 334 ? -6.637 11.251 -9.432 1.00 96.50 334 PRO A N 1
ATOM 2639 C CA . PRO A 1 334 ? -7.658 12.273 -9.629 1.00 96.50 334 PRO A CA 1
ATOM 2640 C C . PRO A 1 334 ? -8.429 12.069 -10.938 1.00 96.50 334 PRO A C 1
ATOM 2642 O O . PRO A 1 334 ? -7.848 11.894 -12.011 1.00 96.50 334 PRO A O 1
ATOM 2645 N N . LEU A 1 335 ? -9.762 12.083 -10.852 1.00 93.94 335 LEU A N 1
ATOM 2646 C CA . LEU A 1 335 ? -10.651 11.727 -11.966 1.00 93.94 335 LEU A CA 1
ATOM 2647 C C . LEU A 1 335 ? -10.524 12.675 -13.161 1.00 93.94 335 LEU A C 1
ATOM 2649 O O . LEU A 1 335 ? -10.465 12.218 -14.298 1.00 93.94 335 LEU A O 1
ATOM 2653 N N . GLN A 1 336 ? -10.451 13.985 -12.921 1.00 94.50 336 GLN A N 1
ATOM 2654 C CA . GLN A 1 336 ? -10.500 14.985 -13.990 1.00 94.50 336 GLN A CA 1
ATOM 2655 C C . GLN A 1 336 ? -9.325 14.845 -14.972 1.00 94.50 336 GLN A C 1
ATOM 2657 O O . GLN A 1 336 ? -9.529 14.845 -16.185 1.00 94.50 336 GLN A O 1
ATOM 2662 N N . GLN A 1 337 ? -8.109 14.645 -14.458 1.00 96.25 337 GLN A N 1
ATOM 2663 C CA . GLN A 1 337 ? -6.883 14.504 -15.256 1.00 96.25 337 GLN A CA 1
ATOM 2664 C C . GLN A 1 337 ? -6.756 13.132 -15.929 1.00 96.25 337 GLN A C 1
ATOM 2666 O O . GLN A 1 337 ? -5.930 12.949 -16.825 1.00 96.25 337 GLN A O 1
ATOM 2671 N N . ASN A 1 338 ? -7.569 12.164 -15.506 1.00 96.75 338 ASN A N 1
ATOM 2672 C CA . ASN A 1 338 ? -7.556 10.794 -16.007 1.00 96.75 338 ASN A CA 1
ATOM 2673 C C . ASN A 1 338 ? -8.884 10.405 -16.679 1.00 96.75 338 ASN A C 1
ATOM 2675 O O . ASN A 1 338 ? -9.111 9.225 -16.935 1.00 96.75 338 ASN A O 1
ATOM 2679 N N . SER A 1 339 ? -9.726 11.388 -17.008 1.00 94.56 339 SER A N 1
ATOM 2680 C CA . SER A 1 339 ? -11.071 11.215 -17.578 1.00 94.56 339 SER A CA 1
ATOM 2681 C C . SER A 1 339 ? -11.082 10.532 -18.949 1.00 94.56 339 SER A C 1
ATOM 2683 O O . SER A 1 339 ? -12.046 9.857 -19.293 1.00 94.56 339 SER A O 1
ATOM 2685 N N . ASN A 1 340 ? -9.978 10.623 -19.695 1.00 94.06 340 ASN A N 1
ATOM 2686 C CA . ASN A 1 340 ? -9.799 9.935 -20.977 1.00 94.06 340 ASN A CA 1
ATOM 2687 C C . ASN A 1 340 ? -9.494 8.430 -20.829 1.00 94.06 340 ASN A C 1
ATOM 2689 O O . ASN A 1 340 ? -9.403 7.715 -21.827 1.00 94.06 340 ASN A O 1
ATOM 2693 N N . GLN A 1 341 ? -9.278 7.925 -19.609 1.00 95.06 341 GLN A N 1
ATOM 2694 C CA . GLN A 1 341 ? -9.110 6.492 -19.372 1.00 95.06 341 GLN A CA 1
ATOM 2695 C C . GLN A 1 341 ? -10.478 5.814 -19.244 1.00 95.06 341 GLN A C 1
ATOM 2697 O O . GLN A 1 341 ? -11.389 6.340 -18.611 1.00 95.06 341 GLN A O 1
ATOM 2702 N N . LEU A 1 342 ? -10.600 4.585 -19.757 1.00 96.38 342 LEU A N 1
ATOM 2703 C CA . LEU A 1 342 ? -11.731 3.723 -19.404 1.00 96.38 342 LEU A CA 1
ATOM 2704 C C . LEU A 1 342 ? -11.821 3.587 -17.877 1.00 96.38 342 LEU A C 1
ATOM 2706 O O . LEU A 1 342 ? -10.796 3.391 -17.220 1.00 96.38 342 LEU A O 1
ATOM 2710 N N . MET A 1 343 ? -13.037 3.609 -17.322 1.00 94.69 343 MET A N 1
ATOM 2711 C CA . MET A 1 343 ? -13.260 3.528 -15.871 1.00 94.69 343 MET A CA 1
ATOM 2712 C C . MET A 1 343 ? -12.596 2.293 -15.242 1.00 94.69 343 MET A C 1
ATOM 2714 O O . MET A 1 343 ? -11.995 2.380 -14.177 1.00 94.69 343 MET A O 1
ATOM 2718 N N . THR A 1 344 ? -12.611 1.152 -15.936 1.00 94.06 344 THR A N 1
ATOM 2719 C CA . THR A 1 344 ? -11.920 -0.073 -15.500 1.00 94.06 344 THR A CA 1
ATOM 2720 C C . THR A 1 344 ? -10.402 0.109 -15.419 1.00 94.06 344 THR A C 1
ATOM 2722 O O . THR A 1 344 ? -9.768 -0.366 -14.478 1.00 94.06 344 THR A O 1
ATOM 2725 N N . LYS A 1 345 ? -9.806 0.841 -16.368 1.00 95.12 345 LYS A N 1
ATOM 2726 C CA . LYS A 1 345 ? -8.371 1.160 -16.389 1.00 95.12 345 LYS A CA 1
ATOM 2727 C C . LYS A 1 345 ? -8.010 2.143 -15.279 1.00 95.12 345 LYS A C 1
ATOM 2729 O O . LYS A 1 345 ? -6.986 1.944 -14.630 1.00 95.12 345 LYS A O 1
ATOM 2734 N N . TRP A 1 346 ? -8.860 3.145 -15.046 1.00 96.44 346 TRP A N 1
ATOM 2735 C CA . TRP A 1 346 ? -8.733 4.100 -13.945 1.00 96.44 346 TRP A CA 1
ATOM 2736 C C . TRP A 1 346 ? -8.817 3.388 -12.585 1.00 96.44 346 TRP A C 1
ATOM 2738 O O . TRP A 1 346 ? -7.899 3.511 -11.775 1.00 96.44 346 TRP A O 1
ATOM 2748 N N . ALA A 1 347 ? -9.831 2.548 -12.363 1.00 94.25 347 ALA A N 1
ATOM 2749 C CA . ALA A 1 347 ? -9.982 1.772 -11.130 1.00 94.25 347 ALA A CA 1
ATOM 2750 C C . ALA A 1 347 ? -8.781 0.836 -10.891 1.00 94.25 347 ALA A C 1
ATOM 2752 O O . ALA A 1 347 ? -8.264 0.741 -9.777 1.00 94.25 347 ALA A O 1
ATOM 2753 N N . ALA A 1 348 ? -8.241 0.231 -11.956 1.00 94.56 348 ALA A N 1
ATOM 2754 C CA . ALA A 1 348 ? -7.035 -0.597 -11.906 1.00 94.56 348 ALA A CA 1
ATOM 2755 C C . ALA A 1 348 ? -5.737 0.173 -11.570 1.00 94.56 348 ALA A C 1
ATOM 2757 O O . ALA A 1 348 ? -4.666 -0.441 -11.512 1.00 94.56 348 ALA A O 1
ATOM 2758 N N . ARG A 1 349 ? -5.779 1.498 -11.345 1.00 95.88 349 ARG A N 1
ATOM 2759 C CA . ARG A 1 349 ? -4.625 2.292 -10.876 1.00 95.88 349 ARG A CA 1
ATOM 2760 C C . ARG A 1 349 ? -4.560 2.461 -9.364 1.00 95.88 349 ARG A C 1
ATOM 2762 O O . ARG A 1 349 ? -3.469 2.687 -8.840 1.00 95.88 349 ARG A O 1
ATOM 2769 N N . LEU A 1 350 ? -5.666 2.288 -8.643 1.00 96.12 350 LEU A N 1
ATOM 2770 C CA . LEU A 1 350 ? -5.657 2.295 -7.177 1.00 96.12 350 LEU A CA 1
ATOM 2771 C C . LEU A 1 350 ? -4.658 1.295 -6.541 1.00 96.12 350 LEU A C 1
ATOM 2773 O O . LEU A 1 350 ? -3.954 1.670 -5.602 1.00 96.12 350 LEU A O 1
ATOM 2777 N N . PRO A 1 351 ? -4.466 0.075 -7.082 1.00 95.38 351 PRO A N 1
ATOM 2778 C CA . PRO A 1 351 ? -3.561 -0.926 -6.503 1.00 95.38 351 PRO A CA 1
ATOM 2779 C C . PRO A 1 351 ? -2.088 -0.532 -6.568 1.00 95.38 351 PRO A C 1
ATOM 2781 O O . PRO A 1 351 ? -1.254 -1.148 -5.903 1.00 95.38 351 PRO A O 1
ATOM 2784 N N . LEU A 1 352 ? -1.739 0.483 -7.365 1.00 96.75 352 LEU A N 1
ATOM 2785 C CA . LEU A 1 352 ? -0.370 0.982 -7.438 1.00 96.75 352 LEU A CA 1
ATOM 2786 C C . LEU A 1 352 ? 0.121 1.477 -6.071 1.00 96.75 352 LEU A C 1
ATOM 2788 O O . LEU A 1 352 ? 1.271 1.219 -5.736 1.00 96.75 352 LEU A O 1
ATOM 2792 N N . GLY A 1 353 ? -0.746 2.090 -5.255 1.00 96.94 353 GLY A N 1
ATOM 2793 C CA . GLY A 1 353 ? -0.385 2.535 -3.903 1.00 96.94 353 GLY A CA 1
ATOM 2794 C C . GLY A 1 353 ? -0.405 1.435 -2.831 1.00 96.94 353 GLY A C 1
ATOM 2795 O O . GLY A 1 353 ? 0.268 1.550 -1.804 1.00 96.94 353 GLY A O 1
ATOM 2796 N N . PHE A 1 354 ? -1.114 0.332 -3.087 1.00 96.50 354 PHE A N 1
ATOM 2797 C CA . PHE A 1 354 ? -1.113 -0.876 -2.245 1.00 96.50 354 PHE A CA 1
ATOM 2798 C C . PHE A 1 354 ? 0.014 -1.840 -2.548 1.00 96.50 354 PHE A C 1
ATOM 2800 O O . PHE A 1 354 ? 0.159 -2.873 -1.903 1.00 96.50 354 PHE A O 1
ATOM 2807 N N . SER A 1 355 ? 0.782 -1.556 -3.582 1.00 96.06 355 SER A N 1
ATOM 2808 C CA . SER A 1 355 ? 1.699 -2.551 -4.047 1.00 96.06 355 SER A CA 1
ATOM 2809 C C . SER A 1 355 ? 2.888 -2.726 -3.105 1.00 96.06 355 SER A C 1
ATOM 2811 O O . SER A 1 355 ? 3.529 -1.746 -2.730 1.00 96.06 355 SER A O 1
ATOM 2813 N N . ASN A 1 356 ? 3.225 -3.985 -2.827 1.00 97.00 356 ASN A N 1
ATOM 2814 C CA . ASN A 1 356 ? 4.364 -4.366 -1.998 1.00 97.00 356 ASN A CA 1
ATOM 2815 C C . ASN A 1 356 ? 5.641 -3.707 -2.533 1.00 97.00 356 ASN A C 1
ATOM 2817 O O . ASN A 1 356 ? 5.993 -3.884 -3.711 1.00 97.00 356 ASN A O 1
ATOM 2821 N N . SER A 1 357 ? 6.283 -2.899 -1.694 1.00 97.44 357 SER A N 1
ATOM 2822 C CA . SER A 1 357 ? 7.486 -2.160 -2.055 1.00 97.44 357 SER A CA 1
ATOM 2823 C C . SER A 1 357 ? 8.294 -1.734 -0.836 1.00 97.44 357 SER A C 1
ATOM 2825 O O . SER A 1 357 ? 7.746 -1.478 0.239 1.00 97.44 357 SER A O 1
ATOM 2827 N N . LEU A 1 358 ? 9.590 -1.552 -1.053 1.00 96.94 358 LEU A N 1
ATOM 2828 C CA . LEU A 1 358 ? 10.469 -0.824 -0.146 1.00 96.94 358 LEU A CA 1
ATOM 2829 C C . LEU A 1 358 ? 10.475 0.657 -0.547 1.00 96.94 358 LEU A C 1
ATOM 2831 O O . LEU A 1 358 ? 10.403 0.944 -1.744 1.00 96.94 358 LEU A O 1
ATOM 2835 N N . PRO A 1 359 ? 10.532 1.611 0.390 1.00 97.25 359 PRO A N 1
ATOM 2836 C CA . PRO A 1 359 ? 10.807 2.990 0.018 1.00 97.25 359 PRO A CA 1
ATOM 2837 C C . PRO A 1 359 ? 12.259 3.110 -0.446 1.00 97.25 359 PRO A C 1
ATOM 2839 O O . PRO A 1 359 ? 13.158 2.613 0.220 1.00 97.25 359 PRO A O 1
ATOM 2842 N N . GLY A 1 360 ? 12.483 3.734 -1.592 1.00 96.62 360 GLY A N 1
ATOM 2843 C CA . GLY A 1 360 ? 13.794 4.117 -2.103 1.00 96.62 360 GLY A CA 1
ATOM 2844 C C . GLY A 1 360 ? 14.090 5.594 -1.843 1.00 96.62 360 GLY A C 1
ATOM 2845 O O . GLY A 1 360 ? 13.392 6.224 -1.039 1.00 96.62 360 GLY A O 1
ATOM 2846 N N . PRO A 1 361 ? 15.065 6.178 -2.562 1.00 95.69 361 PRO A N 1
ATOM 2847 C CA . PRO A 1 361 ? 15.354 7.601 -2.459 1.00 95.69 361 PRO A CA 1
ATOM 2848 C C . PRO A 1 361 ? 14.138 8.462 -2.815 1.00 95.69 361 PRO A C 1
ATOM 2850 O O . PRO A 1 361 ? 13.298 8.098 -3.647 1.00 95.69 361 PRO A O 1
ATOM 2853 N N . ARG A 1 362 ? 14.062 9.637 -2.188 1.00 96.25 362 ARG A N 1
ATOM 2854 C CA . ARG A 1 362 ? 13.070 10.668 -2.503 1.00 96.25 362 ARG A CA 1
ATOM 2855 C C . ARG A 1 362 ? 13.650 11.663 -3.500 1.00 96.25 362 ARG A C 1
ATOM 2857 O O . ARG A 1 362 ? 14.723 12.213 -3.267 1.00 96.25 362 ARG A O 1
ATOM 2864 N N . LEU A 1 363 ? 12.929 11.899 -4.591 1.00 96.69 363 LEU A N 1
ATOM 2865 C CA . LEU A 1 363 ? 13.268 12.937 -5.560 1.00 96.69 363 LEU A CA 1
ATOM 2866 C C . LEU A 1 363 ? 12.627 14.269 -5.170 1.00 96.69 363 LEU A C 1
ATOM 2868 O O . LEU A 1 363 ? 11.562 14.307 -4.555 1.00 96.69 363 LEU A O 1
ATOM 2872 N N . LEU A 1 364 ? 13.264 15.365 -5.573 1.00 96.31 364 LEU A N 1
ATOM 2873 C CA . LEU A 1 364 ? 12.589 16.657 -5.643 1.00 96.31 364 LEU A CA 1
ATOM 2874 C C . LEU A 1 364 ? 11.609 16.642 -6.817 1.00 96.31 364 LEU A C 1
ATOM 2876 O O . LEU A 1 364 ? 11.860 15.977 -7.825 1.00 96.31 364 LEU A O 1
ATOM 2880 N N . GLN A 1 365 ? 10.491 17.355 -6.693 1.00 96.88 365 GLN A N 1
ATOM 2881 C CA . GLN A 1 365 ? 9.447 17.336 -7.717 1.00 96.88 365 GLN A CA 1
ATOM 2882 C C . GLN A 1 365 ? 9.959 17.892 -9.054 1.00 96.88 365 GLN A C 1
ATOM 2884 O O . GLN A 1 365 ? 9.659 17.326 -10.100 1.00 96.88 365 GLN A O 1
ATOM 2889 N N . GLU A 1 366 ? 10.790 18.933 -9.023 1.00 96.06 366 GLU A N 1
ATOM 2890 C CA . GLU A 1 366 ? 11.448 19.512 -10.199 1.00 96.06 366 GLU A CA 1
ATOM 2891 C C . GLU A 1 366 ? 12.463 18.573 -10.873 1.00 96.06 366 GLU A C 1
ATOM 2893 O O . GLU A 1 366 ? 12.806 18.767 -12.035 1.00 96.06 366 GLU A O 1
ATOM 2898 N N . ASN A 1 367 ? 12.913 17.527 -10.172 1.00 95.94 367 ASN A N 1
ATOM 2899 C CA . ASN A 1 367 ? 13.842 16.524 -10.696 1.00 95.94 367 ASN A CA 1
ATOM 2900 C C . ASN A 1 367 ? 13.128 15.304 -11.312 1.00 95.94 367 ASN A C 1
ATOM 2902 O O . ASN A 1 367 ? 13.788 14.336 -11.705 1.00 95.94 367 ASN A O 1
ATOM 2906 N N . ILE A 1 368 ? 11.794 15.336 -11.386 1.00 96.56 368 ILE A N 1
ATOM 2907 C CA . ILE A 1 368 ? 10.966 14.366 -12.107 1.00 96.56 368 ILE A CA 1
ATOM 2908 C C . ILE A 1 368 ? 10.700 14.945 -13.497 1.00 96.56 368 ILE A C 1
ATOM 2910 O O . ILE A 1 368 ? 9.822 15.785 -13.684 1.00 96.56 368 ILE A O 1
ATOM 2914 N N . LEU A 1 369 ? 11.487 14.503 -14.469 1.00 95.50 369 LEU A N 1
ATOM 2915 C CA . LEU A 1 369 ? 11.546 15.078 -15.805 1.00 95.50 369 LEU A CA 1
ATOM 2916 C C . LEU A 1 369 ? 10.785 14.198 -16.811 1.00 95.50 369 LEU A C 1
ATOM 2918 O O . LEU A 1 369 ? 10.806 12.970 -16.693 1.00 95.50 369 LEU A O 1
ATOM 2922 N N . PRO A 1 370 ? 10.096 14.789 -17.799 1.00 96.25 370 PRO A N 1
ATOM 2923 C CA . PRO A 1 370 ? 9.495 14.028 -18.887 1.00 96.25 370 PRO A CA 1
ATOM 2924 C C . PRO A 1 370 ? 10.562 13.571 -19.892 1.00 96.25 370 PRO A C 1
ATOM 2926 O O . PRO A 1 370 ? 11.558 14.263 -20.104 1.00 96.25 370 PRO A O 1
ATOM 2929 N N . GLU A 1 371 ? 10.333 12.435 -20.550 1.00 95.69 371 GLU A N 1
ATOM 2930 C CA . GLU A 1 371 ? 11.082 12.042 -21.747 1.00 95.69 371 GLU A CA 1
ATOM 2931 C C . GLU A 1 371 ? 10.204 11.257 -22.727 1.00 95.69 371 GLU A C 1
ATOM 2933 O O . GLU A 1 371 ? 9.434 10.402 -22.315 1.00 95.69 371 GLU A O 1
ATOM 2938 N N . GLU A 1 372 ? 10.294 11.530 -24.025 1.00 97.25 372 GLU A N 1
ATOM 2939 C CA . GLU A 1 372 ? 9.409 10.909 -25.021 1.00 97.25 372 GLU A CA 1
ATOM 2940 C C . GLU A 1 372 ? 9.719 9.431 -25.254 1.00 97.25 372 GLU A C 1
ATOM 2942 O O . GLU A 1 372 ? 10.875 9.032 -25.228 1.00 97.25 372 GLU A O 1
ATOM 2947 N N . ASP A 1 373 ? 8.712 8.599 -25.518 1.00 97.06 373 ASP A N 1
ATOM 2948 C CA . ASP A 1 373 ? 8.951 7.203 -25.901 1.00 97.06 373 ASP A CA 1
ATOM 2949 C C . ASP A 1 373 ? 9.769 7.101 -27.197 1.00 97.06 373 ASP A C 1
ATOM 2951 O O . ASP A 1 373 ? 9.559 7.846 -28.154 1.00 97.06 373 ASP A O 1
ATOM 2955 N N . VAL A 1 374 ? 10.719 6.161 -27.238 1.00 96.00 374 VAL A N 1
ATOM 2956 C CA . VAL A 1 374 ? 11.443 5.847 -28.474 1.00 96.00 374 VAL A CA 1
ATOM 2957 C C . VAL A 1 374 ? 10.517 5.015 -29.339 1.00 96.00 374 VAL A C 1
ATOM 2959 O O . VAL A 1 374 ? 10.090 3.935 -28.938 1.00 96.00 374 VAL A O 1
ATOM 2962 N N . VAL A 1 375 ? 10.225 5.502 -30.538 1.00 96.44 375 VAL A N 1
ATOM 2963 C CA . VAL A 1 375 ? 9.274 4.870 -31.448 1.00 96.44 375 VAL A CA 1
ATOM 2964 C C . VAL A 1 375 ? 10.008 4.365 -32.688 1.00 96.44 375 VAL A C 1
ATOM 2966 O O . VAL A 1 375 ? 10.822 5.068 -33.284 1.00 96.44 375 VAL A O 1
ATOM 2969 N N . SER A 1 376 ? 9.735 3.123 -33.084 1.00 96.06 376 SER A N 1
ATOM 2970 C CA . SER A 1 376 ? 10.286 2.538 -34.313 1.00 96.06 376 SER A CA 1
ATOM 2971 C C . SER A 1 376 ? 9.728 3.204 -35.574 1.00 96.06 376 SER A C 1
ATOM 2973 O O . SER A 1 376 ? 8.676 3.842 -35.558 1.00 96.06 376 SER A O 1
ATOM 2975 N N . SER A 1 377 ? 10.360 2.950 -36.723 1.00 94.75 377 SER A N 1
ATOM 2976 C CA . SER A 1 377 ? 9.836 3.363 -38.036 1.00 94.75 377 SER A CA 1
ATOM 2977 C C . SER A 1 377 ? 8.409 2.861 -38.315 1.00 94.75 377 SER A C 1
ATOM 2979 O O . SER A 1 377 ? 7.673 3.483 -39.076 1.00 94.75 377 SER A O 1
ATOM 2981 N N . LYS A 1 378 ? 7.987 1.769 -37.661 1.00 94.06 378 LYS A N 1
ATOM 2982 C CA . LYS A 1 378 ? 6.631 1.199 -37.733 1.00 94.06 378 LYS A CA 1
ATOM 2983 C C . LYS A 1 378 ? 5.675 1.734 -36.659 1.00 94.06 378 LYS A C 1
ATOM 2985 O O . LYS A 1 378 ? 4.633 1.131 -36.422 1.00 94.06 378 LYS A O 1
ATOM 2990 N N . LYS A 1 379 ? 6.015 2.840 -35.992 1.00 93.00 379 LYS A N 1
ATOM 2991 C CA . LYS A 1 379 ? 5.209 3.466 -34.930 1.00 93.00 379 LYS A CA 1
ATOM 2992 C C . LYS A 1 379 ? 4.956 2.576 -33.702 1.00 93.00 379 LYS A C 1
ATOM 2994 O O . LYS A 1 379 ? 3.971 2.765 -32.999 1.00 93.00 379 LYS A O 1
ATOM 2999 N N . SER A 1 380 ? 5.814 1.585 -33.458 1.00 93.38 380 SER A N 1
ATOM 3000 C CA . SER A 1 380 ? 5.760 0.758 -32.241 1.00 93.38 380 SER A CA 1
ATOM 3001 C C . SER A 1 380 ? 6.699 1.309 -31.174 1.00 93.38 380 SER A C 1
ATOM 3003 O O . SER A 1 380 ? 7.845 1.632 -31.504 1.00 93.38 380 SER A O 1
ATOM 3005 N N . ASP A 1 381 ? 6.226 1.373 -29.930 1.00 94.38 381 ASP A N 1
ATOM 3006 C CA . ASP A 1 381 ? 7.006 1.815 -28.772 1.00 94.38 381 ASP A CA 1
ATOM 3007 C C . ASP A 1 381 ? 8.137 0.823 -28.473 1.00 94.38 381 ASP A C 1
ATOM 3009 O O . ASP A 1 381 ? 7.910 -0.369 -28.264 1.00 94.38 381 ASP A O 1
ATOM 3013 N N . MET A 1 382 ? 9.366 1.328 -28.430 1.00 96.75 382 MET A N 1
ATOM 3014 C CA . MET A 1 382 ? 10.590 0.558 -28.181 1.00 96.75 382 MET A CA 1
ATOM 3015 C C . MET A 1 382 ? 11.085 0.695 -26.737 1.00 96.75 382 MET A C 1
ATOM 3017 O O . MET A 1 382 ? 12.006 -0.010 -26.328 1.00 96.75 382 MET A O 1
ATOM 3021 N N . THR A 1 383 ? 10.472 1.589 -25.958 1.00 96.19 383 THR A N 1
ATOM 3022 C CA . THR A 1 383 ? 10.800 1.867 -24.551 1.00 96.19 383 THR A CA 1
ATOM 3023 C C . THR A 1 383 ? 9.585 1.764 -23.629 1.00 96.19 383 THR A C 1
ATOM 3025 O O . THR A 1 383 ? 9.587 2.381 -22.564 1.00 96.19 383 THR A O 1
ATOM 3028 N N . ASP A 1 384 ? 8.551 0.998 -24.009 1.00 96.81 384 ASP A N 1
ATOM 3029 C CA . ASP A 1 384 ? 7.322 0.871 -23.212 1.00 96.81 384 ASP A CA 1
ATOM 3030 C C . ASP A 1 384 ? 7.642 0.480 -21.763 1.00 96.81 384 ASP A C 1
ATOM 3032 O O . ASP A 1 384 ? 8.177 -0.591 -21.461 1.00 96.81 384 ASP A O 1
ATOM 3036 N N . GLY A 1 385 ? 7.327 1.389 -20.843 1.00 96.88 385 GLY A N 1
ATOM 3037 C CA . GLY A 1 385 ? 7.509 1.165 -19.421 1.00 96.88 385 GLY A CA 1
ATOM 3038 C C . GLY A 1 385 ? 8.948 1.329 -18.922 1.00 96.88 385 GLY A C 1
ATOM 3039 O O . GLY A 1 385 ? 9.191 1.007 -17.756 1.00 96.88 385 GLY A O 1
ATOM 3040 N N . CYS A 1 386 ? 9.887 1.841 -19.725 1.00 97.94 386 CYS A N 1
ATOM 3041 C CA . CYS A 1 386 ? 11.298 1.993 -19.357 1.00 97.94 386 CYS A CA 1
ATOM 3042 C C . CYS A 1 386 ? 11.759 3.461 -19.373 1.00 97.94 386 CYS A C 1
ATOM 3044 O O . CYS A 1 386 ? 11.717 4.133 -20.402 1.00 97.94 386 CYS A O 1
ATOM 3046 N N . GLY A 1 387 ? 12.219 3.942 -18.220 1.00 97.12 387 GLY A N 1
ATOM 3047 C CA . GLY A 1 387 ? 12.729 5.298 -18.007 1.00 97.12 387 GLY A CA 1
ATOM 3048 C C . GLY A 1 387 ? 14.196 5.292 -17.595 1.00 97.12 387 GLY A C 1
ATOM 3049 O O . GLY A 1 387 ? 14.833 4.238 -17.548 1.00 97.12 387 GLY A O 1
ATOM 3050 N N . LEU A 1 388 ? 14.723 6.473 -17.283 1.00 96.62 388 LEU A N 1
ATOM 3051 C CA . LEU A 1 388 ? 16.135 6.672 -16.962 1.00 96.62 388 LEU A CA 1
ATOM 3052 C C . LEU A 1 388 ? 16.303 7.351 -15.601 1.00 96.62 388 LEU A C 1
ATOM 3054 O O . LEU A 1 388 ? 15.518 8.226 -15.242 1.00 96.62 388 LEU A O 1
ATOM 3058 N N . THR A 1 389 ? 17.363 7.016 -14.869 1.00 96.31 389 THR A N 1
ATOM 3059 C CA . THR A 1 389 ? 17.734 7.684 -13.608 1.00 96.31 389 THR A CA 1
ATOM 3060 C C . THR A 1 389 ? 19.235 7.925 -13.500 1.00 96.31 389 THR A C 1
ATOM 3062 O O . THR A 1 389 ? 20.045 7.215 -14.097 1.00 96.31 389 THR A O 1
ATOM 3065 N N . THR A 1 390 ? 19.615 8.938 -12.720 1.00 94.00 390 THR A N 1
ATOM 3066 C CA . THR A 1 390 ? 21.020 9.306 -12.472 1.00 94.00 390 THR A CA 1
ATOM 3067 C C . THR A 1 390 ? 21.758 8.265 -11.627 1.00 94.00 390 THR A C 1
ATOM 3069 O O . THR A 1 390 ? 21.148 7.556 -10.825 1.00 94.00 390 THR A O 1
ATOM 3072 N N . GLN A 1 391 ? 23.096 8.218 -11.713 1.00 92.19 391 GLN A N 1
ATOM 3073 C CA . GLN A 1 391 ? 23.920 7.312 -10.893 1.00 92.19 391 GLN A CA 1
ATOM 3074 C C . GLN A 1 391 ? 23.659 7.467 -9.390 1.00 92.19 391 GLN A C 1
ATOM 3076 O O . GLN A 1 391 ? 23.671 6.483 -8.653 1.00 92.19 391 GLN A O 1
ATOM 3081 N N . SER A 1 392 ? 23.418 8.699 -8.935 1.00 92.62 392 SER A N 1
ATOM 3082 C CA . SER A 1 392 ? 23.146 9.028 -7.533 1.00 92.62 392 SER A CA 1
ATOM 3083 C C . SER A 1 392 ? 21.915 8.294 -6.990 1.00 92.62 392 SER A C 1
ATOM 3085 O O . SER A 1 392 ? 21.961 7.804 -5.863 1.00 92.62 392 SER A O 1
ATOM 3087 N N . VAL A 1 393 ? 20.867 8.104 -7.803 1.00 95.38 393 VAL A N 1
ATOM 3088 C CA . VAL A 1 393 ? 19.697 7.283 -7.437 1.00 95.38 393 VAL A CA 1
ATOM 3089 C C . VAL A 1 393 ? 20.107 5.825 -7.226 1.00 95.38 393 VAL A C 1
ATOM 3091 O O . VAL A 1 393 ? 19.781 5.232 -6.200 1.00 95.38 393 VAL A O 1
ATOM 3094 N N . HIS A 1 394 ? 20.869 5.249 -8.157 1.00 95.12 394 HIS A N 1
ATOM 3095 C CA . HIS A 1 394 ? 21.307 3.851 -8.076 1.00 95.12 394 HIS A CA 1
ATOM 3096 C C . HIS A 1 394 ? 22.264 3.606 -6.899 1.00 95.12 394 HIS A C 1
ATOM 3098 O O . HIS A 1 394 ? 22.126 2.600 -6.202 1.00 95.12 394 HIS A O 1
ATOM 3104 N N . ARG A 1 395 ? 23.185 4.541 -6.625 1.00 94.06 395 ARG A N 1
ATOM 3105 C CA . ARG A 1 395 ? 24.062 4.511 -5.441 1.00 94.06 395 ARG A CA 1
ATOM 3106 C C . ARG A 1 395 ? 23.265 4.616 -4.146 1.00 94.06 395 ARG A C 1
ATOM 3108 O O . ARG A 1 395 ? 23.525 3.862 -3.218 1.00 94.06 395 ARG A O 1
ATOM 3115 N N . SER A 1 396 ? 22.273 5.504 -4.087 1.00 93.88 396 SER A N 1
ATOM 3116 C CA . SER A 1 396 ? 21.407 5.621 -2.913 1.00 93.88 396 SER A CA 1
ATOM 3117 C C . SER A 1 396 ? 20.662 4.311 -2.640 1.00 93.88 396 SER A C 1
ATOM 3119 O O . SER A 1 396 ? 20.712 3.819 -1.518 1.00 93.88 396 SER A O 1
ATOM 3121 N N . ILE A 1 397 ? 20.080 3.685 -3.670 1.00 95.81 397 ILE A N 1
ATOM 3122 C CA . ILE A 1 397 ? 19.437 2.365 -3.547 1.00 95.81 397 ILE A CA 1
ATOM 3123 C C . ILE A 1 397 ? 20.438 1.307 -3.072 1.00 95.81 397 ILE A C 1
ATOM 3125 O O . ILE A 1 397 ? 20.111 0.497 -2.208 1.00 95.81 397 ILE A O 1
ATOM 3129 N N . TRP A 1 398 ? 21.648 1.305 -3.636 1.00 95.56 398 TRP A N 1
ATOM 3130 C CA . TRP A 1 398 ? 22.703 0.360 -3.281 1.00 95.56 398 TRP A CA 1
ATOM 3131 C C . TRP A 1 398 ? 23.044 0.418 -1.791 1.00 95.56 398 TRP A C 1
ATOM 3133 O O . TRP A 1 398 ? 22.985 -0.616 -1.124 1.00 95.56 398 TRP A O 1
ATOM 3143 N N . TYR A 1 399 ? 23.329 1.614 -1.270 1.00 93.62 399 TYR A N 1
ATOM 3144 C CA . TYR A 1 399 ? 23.652 1.806 0.142 1.00 93.62 399 TYR A CA 1
ATOM 3145 C C . TYR A 1 399 ? 22.449 1.535 1.046 1.00 93.62 399 TYR A C 1
ATOM 3147 O O . TYR A 1 399 ? 22.564 0.779 2.006 1.00 93.62 399 TYR A O 1
ATOM 3155 N N . GLN A 1 400 ? 21.277 2.080 0.709 1.00 92.06 400 GLN A N 1
ATOM 3156 C CA . GLN A 1 400 ? 20.072 1.950 1.528 1.00 92.06 400 GLN A CA 1
ATOM 3157 C C . GLN A 1 400 ? 19.625 0.489 1.684 1.00 92.06 400 GLN A C 1
ATOM 3159 O O . GLN A 1 400 ? 19.161 0.089 2.747 1.00 92.06 400 GLN A O 1
ATOM 3164 N N . LEU A 1 401 ? 19.750 -0.318 0.627 1.00 91.81 401 LEU A N 1
ATOM 3165 C CA . LEU A 1 401 ? 19.364 -1.729 0.648 1.00 91.81 401 LEU A CA 1
ATOM 3166 C C . LEU A 1 401 ? 20.532 -2.673 0.961 1.00 91.81 401 LEU A C 1
ATOM 3168 O O . LEU A 1 401 ? 20.336 -3.887 0.925 1.00 91.81 401 LEU A O 1
ATOM 3172 N N . SER A 1 402 ? 21.727 -2.139 1.244 1.00 93.19 402 SER A N 1
ATOM 3173 C CA . SER A 1 402 ? 22.947 -2.922 1.492 1.00 93.19 402 SER A CA 1
ATOM 3174 C C . SER A 1 402 ? 23.178 -4.012 0.433 1.00 93.19 402 SER A C 1
ATOM 3176 O O . SER A 1 402 ? 23.480 -5.163 0.753 1.00 93.19 402 SER A O 1
ATOM 3178 N N . LEU A 1 403 ? 22.969 -3.679 -0.847 1.00 93.62 403 LEU A N 1
ATOM 3179 C CA . LEU A 1 403 ? 23.117 -4.663 -1.927 1.00 93.62 403 LEU A CA 1
ATOM 3180 C C . LEU A 1 403 ? 24.603 -5.004 -2.125 1.00 93.62 403 LEU A C 1
ATOM 3182 O O . LEU A 1 403 ? 25.462 -4.152 -1.916 1.00 93.62 403 LEU A O 1
ATOM 3186 N N . PRO A 1 404 ? 24.945 -6.219 -2.583 1.00 93.44 404 PRO A N 1
ATOM 3187 C CA . PRO A 1 404 ? 26.340 -6.576 -2.849 1.00 93.44 404 PRO A CA 1
ATOM 3188 C C . PRO A 1 404 ? 26.935 -5.789 -4.026 1.00 93.44 404 PRO A C 1
ATOM 3190 O O . PRO A 1 404 ? 28.134 -5.542 -4.060 1.00 93.44 404 PRO A O 1
ATOM 3193 N N . LEU A 1 405 ? 26.097 -5.390 -4.988 1.00 92.81 405 LEU A N 1
ATOM 3194 C CA . LEU A 1 405 ? 26.482 -4.632 -6.175 1.00 92.81 405 LEU A CA 1
ATOM 3195 C C . LEU A 1 405 ? 25.457 -3.530 -6.446 1.00 92.81 405 LEU A C 1
ATOM 3197 O O . LEU A 1 405 ? 24.260 -3.706 -6.190 1.00 92.81 405 LEU A O 1
ATOM 3201 N N . MET A 1 406 ? 25.923 -2.416 -7.014 1.00 94.25 406 MET A N 1
ATOM 3202 C CA . MET A 1 406 ? 25.044 -1.336 -7.453 1.00 94.25 406 MET A CA 1
ATOM 3203 C C . MET A 1 406 ? 24.127 -1.839 -8.582 1.00 94.25 406 MET A C 1
ATOM 3205 O O . MET A 1 406 ? 24.626 -2.348 -9.589 1.00 94.25 406 MET A O 1
ATOM 3209 N N . PRO A 1 407 ? 22.796 -1.706 -8.455 1.00 95.06 407 PRO A N 1
ATOM 3210 C CA . PRO A 1 407 ? 21.884 -2.179 -9.485 1.00 95.06 407 PRO A CA 1
ATOM 3211 C C . PRO A 1 407 ? 21.975 -1.288 -10.727 1.00 95.06 407 PRO A C 1
ATOM 3213 O O . PRO A 1 407 ? 22.000 -0.068 -10.606 1.00 95.06 407 PRO A O 1
ATOM 3216 N N . THR A 1 408 ? 21.963 -1.874 -11.923 1.00 94.44 408 THR A N 1
ATOM 3217 C CA . THR A 1 408 ? 21.921 -1.135 -13.203 1.00 94.44 408 THR A CA 1
ATOM 3218 C C . THR A 1 408 ? 20.495 -0.816 -13.638 1.00 94.44 408 THR A C 1
ATOM 3220 O O . THR A 1 408 ? 20.268 0.126 -14.395 1.00 94.44 408 THR A O 1
ATOM 3223 N N . ALA A 1 409 ? 19.521 -1.566 -13.119 1.00 96.88 409 ALA A N 1
ATOM 3224 C CA . ALA A 1 409 ? 18.104 -1.339 -13.342 1.00 96.88 409 ALA A CA 1
ATOM 3225 C C . ALA A 1 409 ? 17.290 -1.644 -12.083 1.00 96.88 409 ALA A C 1
ATOM 3227 O O . ALA A 1 409 ? 17.667 -2.475 -11.253 1.00 96.88 409 ALA A O 1
ATOM 3228 N N . PHE A 1 410 ? 16.130 -1.014 -11.951 1.00 98.00 410 PHE A N 1
ATOM 3229 C CA . PHE A 1 410 ? 15.181 -1.339 -10.893 1.00 98.00 410 PHE A CA 1
ATOM 3230 C C . PHE A 1 410 ? 13.741 -1.116 -11.346 1.00 98.00 410 PHE A C 1
ATOM 3232 O O . PHE A 1 410 ? 13.445 -0.271 -12.187 1.00 98.00 410 PHE A O 1
ATOM 3239 N N . GLN A 1 411 ? 12.834 -1.899 -10.778 1.00 98.50 411 GLN A N 1
ATOM 3240 C CA . GLN A 1 411 ? 11.402 -1.785 -10.992 1.00 98.50 411 GLN A CA 1
ATOM 3241 C C . GLN A 1 411 ? 10.800 -0.906 -9.898 1.00 98.50 411 GLN A C 1
ATOM 3243 O O . GLN A 1 411 ? 11.053 -1.144 -8.713 1.00 98.50 411 GLN A O 1
ATOM 3248 N N . PHE A 1 412 ? 9.979 0.074 -10.275 1.00 98.38 412 PHE A N 1
ATOM 3249 C CA . PHE A 1 412 ? 9.490 1.089 -9.343 1.00 98.38 412 PHE A CA 1
ATOM 3250 C C . PHE A 1 412 ? 8.025 1.494 -9.562 1.00 98.38 412 PHE A C 1
ATOM 3252 O O . PHE A 1 412 ? 7.417 1.235 -10.610 1.00 98.38 412 PHE A O 1
ATOM 3259 N N . ARG A 1 413 ? 7.474 2.188 -8.558 1.00 98.38 413 ARG A N 1
ATOM 3260 C CA . ARG A 1 413 ? 6.430 3.208 -8.741 1.00 98.38 413 ARG A CA 1
ATOM 3261 C C . ARG A 1 413 ? 6.927 4.54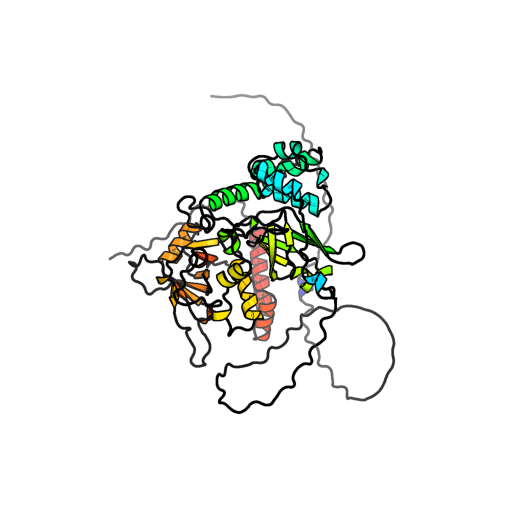6 -8.199 1.00 98.38 413 ARG A C 1
ATOM 3263 O O . ARG A 1 413 ? 7.646 4.569 -7.209 1.00 98.38 413 ARG A O 1
ATOM 3270 N N . LEU A 1 414 ? 6.549 5.646 -8.835 1.00 98.00 414 LEU A N 1
ATOM 3271 C CA . LEU A 1 414 ? 6.843 7.005 -8.372 1.00 98.00 414 LEU A CA 1
ATOM 3272 C C . LEU A 1 414 ? 5.706 7.903 -8.838 1.00 98.00 414 LEU A C 1
ATOM 3274 O O . LEU A 1 414 ? 5.414 7.927 -10.030 1.00 98.00 414 LEU A O 1
ATOM 3278 N N . ALA A 1 415 ? 5.027 8.579 -7.914 1.00 96.00 415 ALA A N 1
ATOM 3279 C CA . ALA A 1 415 ? 3.777 9.282 -8.186 1.00 96.00 415 ALA A CA 1
ATOM 3280 C C . ALA A 1 415 ? 2.825 8.394 -9.016 1.00 96.00 415 ALA A C 1
ATOM 3282 O O . ALA A 1 415 ? 2.416 7.323 -8.552 1.00 96.00 415 ALA A O 1
ATOM 3283 N N . GLY A 1 416 ? 2.530 8.801 -10.250 1.00 96.31 416 GLY A N 1
ATOM 3284 C CA . GLY A 1 416 ? 1.666 8.096 -11.193 1.00 96.31 416 GLY A CA 1
ATOM 3285 C C . GLY A 1 416 ? 2.411 7.217 -12.195 1.00 96.31 416 GLY A C 1
ATOM 3286 O O . GLY A 1 416 ? 1.773 6.518 -12.987 1.00 96.31 416 GLY A O 1
ATOM 3287 N N . SER A 1 417 ? 3.740 7.234 -12.156 1.00 98.00 417 SER A N 1
ATOM 3288 C CA . SER A 1 417 ? 4.625 6.465 -13.023 1.00 98.00 417 SER A CA 1
ATOM 3289 C C . SER A 1 417 ? 4.845 5.056 -12.475 1.00 98.00 417 SER A C 1
ATOM 3291 O O . SER A 1 417 ? 5.028 4.844 -11.272 1.00 98.00 417 SER A O 1
ATOM 3293 N N . LYS A 1 418 ? 4.835 4.070 -13.374 1.00 98.12 418 LYS A N 1
ATOM 3294 C CA . LYS A 1 418 ? 5.134 2.661 -13.095 1.00 98.12 418 LYS A CA 1
ATOM 3295 C C . LYS A 1 418 ? 6.001 2.110 -14.216 1.00 98.12 418 LYS A C 1
ATOM 3297 O O . LYS A 1 418 ? 5.618 2.213 -15.379 1.00 98.12 418 LYS A O 1
ATOM 3302 N N . GLY A 1 419 ? 7.069 1.405 -13.860 1.00 97.69 419 GLY A N 1
ATOM 3303 C CA . GLY A 1 419 ? 7.882 0.718 -14.852 1.00 97.69 419 GLY A CA 1
ATOM 3304 C C . GLY A 1 419 ? 9.226 0.249 -14.320 1.00 97.69 419 GLY A C 1
ATOM 3305 O O . GLY A 1 419 ? 9.377 -0.039 -13.131 1.00 97.69 419 GLY A O 1
ATOM 3306 N N . MET A 1 420 ? 10.177 0.171 -15.238 1.00 98.06 420 MET A N 1
ATOM 3307 C CA . MET A 1 420 ? 11.599 -0.004 -14.985 1.00 98.06 420 MET A CA 1
ATOM 3308 C C . MET A 1 420 ? 12.312 1.336 -15.146 1.00 98.06 420 MET A C 1
ATOM 3310 O O . MET A 1 420 ? 11.928 2.142 -15.992 1.00 98.06 420 MET A O 1
ATOM 3314 N N . SER A 1 421 ? 13.346 1.564 -14.350 1.00 97.81 421 SER A N 1
ATOM 3315 C CA . SER A 1 421 ? 14.328 2.613 -14.598 1.00 97.81 421 SER A CA 1
ATOM 3316 C C . SER A 1 421 ? 15.690 1.973 -14.786 1.00 97.81 421 SER A C 1
ATOM 3318 O O . SER A 1 421 ? 16.042 1.054 -14.037 1.00 97.81 421 SER A O 1
ATOM 3320 N N . ILE A 1 422 ? 16.432 2.443 -15.779 1.00 96.12 422 ILE A N 1
ATOM 3321 C CA . ILE A 1 422 ? 17.814 2.042 -16.022 1.00 96.12 422 ILE A CA 1
ATOM 3322 C C . ILE A 1 422 ? 18.753 3.219 -15.786 1.00 96.12 422 ILE A C 1
ATOM 3324 O O . ILE A 1 422 ? 18.361 4.388 -15.814 1.00 96.12 422 ILE A O 1
ATOM 3328 N N . PHE A 1 423 ? 20.008 2.884 -15.534 1.00 90.12 423 PHE A N 1
ATOM 3329 C CA . PHE A 1 423 ? 21.072 3.859 -15.390 1.00 90.12 423 PHE A CA 1
ATOM 3330 C C . PHE A 1 423 ? 21.253 4.682 -16.681 1.00 90.12 423 PHE A C 1
ATOM 3332 O O . PHE A 1 423 ? 21.342 4.111 -17.768 1.00 90.12 423 PHE A O 1
ATOM 3339 N N . ARG A 1 424 ? 21.303 6.017 -16.560 1.00 89.19 424 ARG A N 1
ATOM 3340 C CA . ARG A 1 424 ? 21.626 6.933 -17.666 1.00 89.19 424 ARG A CA 1
ATOM 3341 C C . ARG A 1 424 ? 23.135 7.166 -17.741 1.00 89.19 424 ARG A C 1
ATOM 3343 O O . ARG A 1 424 ? 23.693 7.786 -16.841 1.00 89.19 424 ARG A O 1
ATOM 3350 N N . ASP A 1 425 ? 23.754 6.738 -18.837 1.00 71.19 425 ASP A N 1
ATOM 3351 C CA . ASP A 1 425 ? 25.216 6.741 -19.031 1.00 71.19 425 ASP A CA 1
ATOM 3352 C C . ASP A 1 425 ? 25.803 8.094 -19.504 1.00 71.19 425 ASP A C 1
ATOM 3354 O O . ASP A 1 425 ? 26.958 8.190 -19.892 1.00 71.19 425 ASP A O 1
ATOM 3358 N N . GLU A 1 426 ? 25.015 9.173 -19.495 1.00 59.94 426 GLU A N 1
ATOM 3359 C CA . GLU A 1 426 ? 25.341 10.404 -20.246 1.00 59.94 426 GLU A CA 1
ATOM 3360 C C . GLU A 1 426 ? 25.651 11.632 -19.383 1.00 59.94 426 GLU A C 1
ATOM 3362 O O . GLU A 1 426 ? 25.770 12.743 -19.897 1.00 59.94 426 GLU A O 1
ATOM 3367 N N . ILE A 1 427 ? 25.754 11.480 -18.064 1.00 60.56 427 ILE A N 1
ATOM 3368 C CA . ILE A 1 427 ? 25.952 12.624 -17.175 1.00 60.56 427 ILE A CA 1
ATOM 3369 C C . ILE A 1 427 ? 27.373 12.591 -16.637 1.00 60.56 427 ILE A C 1
ATOM 3371 O O . ILE A 1 427 ? 27.822 11.566 -16.127 1.00 60.56 427 ILE A O 1
ATOM 3375 N N . SER A 1 428 ? 28.061 13.734 -16.739 1.00 55.62 428 SER A N 1
ATOM 3376 C CA . SER A 1 428 ? 29.314 13.998 -16.033 1.00 55.62 428 SER A CA 1
ATOM 3377 C C . SER A 1 428 ? 29.283 13.352 -14.646 1.00 55.62 428 SER A C 1
ATOM 3379 O O . SER A 1 428 ? 28.359 13.604 -13.870 1.00 55.62 428 SER A O 1
ATOM 3381 N N . LEU A 1 429 ? 30.314 12.571 -14.312 1.00 55.12 429 LEU A N 1
ATOM 3382 C CA . LEU A 1 429 ? 30.503 11.931 -13.001 1.00 55.12 429 LEU A CA 1
ATOM 3383 C C . LEU A 1 429 ? 30.416 12.922 -11.815 1.00 55.12 429 LEU A C 1
ATOM 3385 O O . LEU A 1 429 ? 30.371 12.497 -10.662 1.00 55.12 429 LEU A O 1
ATOM 3389 N N . SER A 1 430 ? 30.396 14.232 -12.094 1.00 57.03 430 SER A N 1
ATOM 3390 C CA . SER A 1 430 ? 30.215 15.322 -11.139 1.00 57.03 430 SER A CA 1
ATOM 3391 C C . SER A 1 430 ? 28.759 15.629 -10.751 1.00 57.03 430 SER A C 1
ATOM 3393 O O . SER A 1 430 ? 28.560 16.392 -9.808 1.00 57.03 430 SER A O 1
ATOM 3395 N N . ASP A 1 431 ? 27.738 15.121 -11.452 1.00 65.50 431 ASP A N 1
ATOM 3396 C CA . ASP A 1 431 ? 26.336 15.413 -11.114 1.00 65.50 431 ASP A CA 1
ATOM 3397 C C . ASP A 1 431 ? 25.861 14.548 -9.942 1.00 65.50 431 ASP A C 1
ATOM 3399 O O . ASP A 1 431 ? 25.508 13.374 -10.079 1.00 65.50 431 ASP A O 1
ATOM 3403 N N . SER A 1 432 ? 25.857 15.143 -8.752 1.00 75.88 432 SER A N 1
ATOM 3404 C CA . SER A 1 432 ? 25.353 14.505 -7.537 1.00 75.88 432 SER A CA 1
ATOM 3405 C C . SER A 1 432 ? 23.825 14.547 -7.430 1.00 75.88 432 SER A C 1
ATOM 3407 O O . SER A 1 432 ? 23.256 13.833 -6.600 1.00 75.88 432 SER A O 1
ATOM 3409 N N . ALA A 1 433 ? 23.135 15.336 -8.263 1.00 88.69 433 ALA A N 1
ATOM 3410 C CA . ALA A 1 433 ? 21.691 15.497 -8.170 1.00 88.69 433 ALA A CA 1
ATOM 3411 C C . ALA A 1 433 ? 20.958 14.197 -8.531 1.00 88.69 433 ALA A C 1
ATOM 3413 O O . ALA A 1 433 ? 21.277 13.512 -9.503 1.00 88.69 433 ALA A O 1
ATOM 3414 N N . MET A 1 434 ? 19.950 13.837 -7.737 1.00 93.62 434 MET A N 1
ATOM 3415 C CA . MET A 1 434 ? 19.068 12.712 -8.047 1.00 93.62 434 MET A CA 1
ATOM 3416 C C . MET A 1 434 ? 17.967 13.177 -8.996 1.00 93.62 434 MET A C 1
ATOM 3418 O O . MET A 1 434 ? 17.164 14.031 -8.616 1.00 93.62 434 MET A O 1
ATOM 3422 N N . ARG A 1 435 ? 17.924 12.613 -10.208 1.00 94.88 435 ARG A N 1
ATOM 3423 C CA . ARG A 1 435 ? 16.908 12.913 -11.231 1.00 94.88 435 ARG A CA 1
ATOM 3424 C C . ARG A 1 435 ? 16.372 11.637 -11.868 1.00 94.88 435 ARG A C 1
ATOM 3426 O O . ARG A 1 435 ? 17.063 10.615 -11.914 1.00 94.88 435 ARG A O 1
ATOM 3433 N N . GLY A 1 436 ? 15.141 11.716 -12.363 1.00 95.88 436 GLY A N 1
ATOM 3434 C CA . GLY A 1 436 ? 14.502 10.657 -13.135 1.00 95.88 436 GLY A CA 1
ATOM 3435 C C . G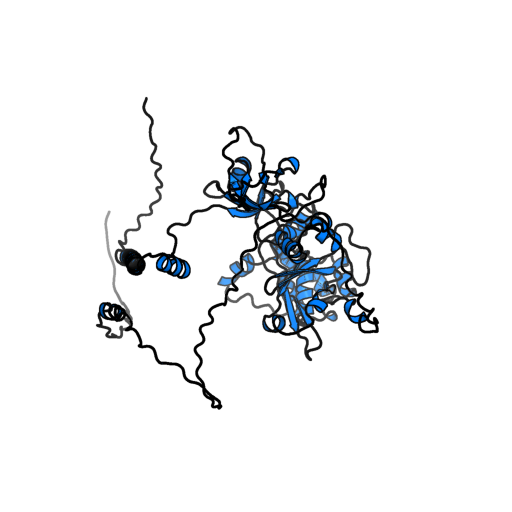LY A 1 436 ? 13.803 11.222 -14.363 1.00 95.88 436 GLY A C 1
ATOM 3436 O O . GLY A 1 436 ? 13.109 12.228 -14.260 1.00 95.88 436 GLY A O 1
ATOM 3437 N N . TRP A 1 437 ? 13.981 10.559 -15.500 1.00 97.00 437 TRP A N 1
ATOM 3438 C CA . TRP A 1 437 ? 13.317 10.854 -16.763 1.00 97.00 437 TRP A CA 1
ATOM 3439 C C . TRP A 1 437 ? 12.290 9.767 -17.042 1.00 97.00 437 TRP A C 1
ATOM 3441 O O . TRP A 1 437 ? 12.643 8.591 -17.189 1.00 97.00 437 TRP A O 1
ATOM 3451 N N . PHE A 1 438 ? 11.018 10.152 -17.081 1.00 97.75 438 PHE A N 1
ATOM 3452 C CA . PHE A 1 438 ? 9.908 9.217 -17.194 1.00 97.75 438 PHE A CA 1
ATOM 3453 C C . PHE A 1 438 ? 9.088 9.452 -18.447 1.00 97.75 438 PHE A C 1
ATOM 3455 O O . PHE A 1 438 ? 8.779 10.588 -18.810 1.00 97.75 438 PHE A O 1
ATOM 3462 N N . ARG A 1 439 ? 8.696 8.339 -19.068 1.00 97.81 439 ARG A N 1
ATOM 3463 C CA . ARG A 1 439 ? 8.041 8.349 -20.372 1.00 97.81 439 ARG A CA 1
ATOM 3464 C C . ARG A 1 439 ? 6.514 8.353 -20.297 1.00 97.81 439 ARG A C 1
ATOM 3466 O O . ARG A 1 439 ? 5.950 7.896 -19.290 1.00 97.81 439 ARG A O 1
ATOM 3473 N N . PRO A 1 440 ? 5.805 8.831 -21.339 1.00 96.88 440 PRO A N 1
ATOM 3474 C CA . PRO A 1 440 ? 4.351 8.718 -21.428 1.00 96.88 440 PRO A CA 1
ATOM 3475 C C . PRO A 1 440 ? 3.855 7.288 -21.190 1.00 96.88 440 PRO A C 1
ATOM 3477 O O . PRO A 1 440 ? 2.913 7.089 -20.415 1.00 96.88 440 PRO A O 1
ATOM 3480 N N . SER A 1 441 ? 4.542 6.288 -21.750 1.00 96.88 441 SER A N 1
ATOM 3481 C CA . SER A 1 441 ? 4.261 4.869 -21.530 1.00 96.88 441 SER A CA 1
ATOM 3482 C C . SER A 1 441 ? 4.352 4.460 -20.057 1.00 96.88 441 SER A C 1
ATOM 3484 O O . SER A 1 441 ? 3.602 3.591 -19.621 1.00 96.88 441 SER A O 1
ATOM 3486 N N . GLN A 1 442 ? 5.169 5.112 -19.225 1.00 98.00 442 GLN A N 1
ATOM 3487 C CA . GLN A 1 442 ? 5.251 4.838 -17.784 1.00 98.00 442 GLN A CA 1
ATOM 3488 C C . GLN A 1 442 ? 4.140 5.516 -16.977 1.00 98.00 442 GLN A C 1
ATOM 3490 O O . GLN A 1 442 ? 3.763 5.008 -15.916 1.00 98.00 442 GLN A O 1
ATOM 3495 N N . THR A 1 443 ? 3.587 6.625 -17.467 1.00 97.31 443 THR A N 1
ATOM 3496 C CA . THR A 1 443 ? 2.622 7.456 -16.736 1.00 97.31 443 THR A CA 1
ATOM 3497 C C . THR A 1 443 ? 1.232 6.823 -16.752 1.00 97.31 443 THR A C 1
ATOM 3499 O O . THR A 1 443 ? 0.507 6.845 -17.747 1.00 97.31 443 THR A O 1
ATOM 3502 N N . LYS A 1 444 ? 0.830 6.228 -15.626 1.00 97.62 444 LYS A N 1
ATOM 3503 C CA . LYS A 1 444 ? -0.459 5.534 -15.479 1.00 97.62 444 LYS A CA 1
ATOM 3504 C C . LYS A 1 444 ? -1.527 6.396 -14.804 1.00 97.62 444 LYS A C 1
ATOM 3506 O O . LYS A 1 444 ? -2.714 6.154 -15.031 1.00 97.62 444 LYS A O 1
ATOM 3511 N N . ILE A 1 445 ? -1.102 7.369 -14.001 1.00 98.00 445 ILE A N 1
ATOM 3512 C CA . ILE A 1 445 ? -1.938 8.367 -13.329 1.00 98.00 445 ILE A CA 1
ATOM 3513 C C . ILE A 1 445 ? -1.353 9.746 -13.634 1.00 98.00 445 ILE A C 1
ATOM 3515 O O . ILE A 1 445 ? -0.153 9.956 -13.475 1.00 98.00 445 ILE A O 1
ATOM 3519 N N . ARG A 1 446 ? -2.200 10.678 -14.063 1.00 97.38 446 ARG A N 1
ATOM 3520 C CA . ARG A 1 446 ? -1.850 12.090 -14.250 1.00 97.38 446 ARG A CA 1
ATOM 3521 C C . ARG A 1 446 ? -2.358 12.915 -13.074 1.00 97.38 446 ARG A C 1
ATOM 3523 O O . ARG A 1 446 ? -3.457 12.657 -12.590 1.00 97.38 446 ARG A O 1
ATOM 3530 N N . TYR A 1 447 ? -1.582 13.910 -12.661 1.00 96.81 447 TYR A N 1
ATOM 3531 C CA . TYR A 1 447 ? -1.941 14.856 -11.603 1.00 96.81 447 TYR A CA 1
ATOM 3532 C C . TYR A 1 447 ? -2.150 16.261 -12.183 1.00 96.81 447 TYR A C 1
ATOM 3534 O O . TYR A 1 447 ? -1.650 16.538 -13.277 1.00 96.81 447 TYR A O 1
ATOM 3542 N N . PRO A 1 448 ? -2.905 17.143 -11.497 1.00 95.50 448 PRO A N 1
ATOM 3543 C CA . PRO A 1 448 ? -3.053 18.531 -11.916 1.00 95.50 448 PRO A CA 1
ATOM 3544 C C . PRO A 1 448 ? -1.686 19.225 -12.070 1.00 95.50 448 PRO A C 1
ATOM 3546 O O . PRO A 1 448 ? -0.838 19.082 -11.185 1.00 95.50 448 PRO A O 1
ATOM 3549 N N . PRO A 1 449 ? -1.454 19.987 -13.154 1.00 92.12 449 PRO A N 1
ATOM 3550 C CA . PRO A 1 449 ? -0.243 20.791 -13.299 1.00 92.12 449 PRO A CA 1
ATOM 3551 C C . PRO A 1 449 ? -0.080 21.770 -12.132 1.00 92.12 449 PRO A C 1
ATOM 3553 O O . PRO A 1 449 ? -1.058 22.355 -11.672 1.00 92.12 449 PRO A O 1
ATOM 3556 N N . GLY A 1 450 ? 1.151 21.943 -11.646 1.00 91.44 450 GLY A N 1
ATOM 3557 C CA . GLY A 1 450 ? 1.457 22.849 -10.532 1.00 91.44 450 GLY A CA 1
ATOM 3558 C C . GLY A 1 450 ? 1.017 22.359 -9.147 1.00 91.44 450 GLY A C 1
ATOM 3559 O O . GLY A 1 450 ? 1.326 23.018 -8.158 1.00 91.44 450 GLY A O 1
ATOM 3560 N N . LEU A 1 451 ? 0.345 21.205 -9.038 1.00 94.94 451 LEU A N 1
ATOM 3561 C CA . LEU A 1 451 ? 0.049 20.600 -7.741 1.00 94.94 451 LEU A CA 1
ATOM 3562 C C . LEU A 1 451 ? 1.355 20.209 -7.045 1.00 94.94 451 LEU A C 1
ATOM 3564 O O . LEU A 1 451 ? 2.161 19.458 -7.600 1.00 94.94 451 LEU A O 1
ATOM 3568 N N . GLN A 1 452 ? 1.535 20.666 -5.809 1.00 96.75 452 GLN A N 1
ATOM 3569 C CA . GLN A 1 452 ? 2.603 20.171 -4.952 1.00 96.75 452 GLN A CA 1
ATOM 3570 C C . GLN A 1 452 ? 2.278 18.736 -4.527 1.00 96.75 452 GLN A C 1
ATOM 3572 O O . GLN A 1 452 ? 1.270 18.482 -3.865 1.00 96.75 452 GLN A O 1
ATOM 3577 N N . LEU A 1 453 ? 3.115 17.790 -4.943 1.00 97.06 453 LEU A N 1
ATOM 3578 C CA . LEU A 1 453 ? 2.902 16.378 -4.667 1.00 97.06 453 LEU A CA 1
ATOM 3579 C C . LEU A 1 453 ? 3.251 16.043 -3.216 1.00 97.06 453 LEU A C 1
ATOM 3581 O O . LEU A 1 453 ? 4.197 16.572 -2.631 1.00 97.06 453 LEU A O 1
ATOM 3585 N N . ASP A 1 454 ? 2.491 15.108 -2.649 1.00 97.19 454 ASP A N 1
ATOM 3586 C CA . ASP A 1 454 ? 2.761 14.561 -1.321 1.00 97.19 454 ASP A CA 1
ATOM 3587 C C . ASP A 1 454 ? 4.145 13.873 -1.308 1.00 97.19 454 ASP A C 1
ATOM 3589 O O . ASP A 1 454 ? 4.478 13.163 -2.265 1.00 97.19 454 ASP A O 1
ATOM 3593 N N . PRO A 1 455 ? 4.951 14.004 -0.238 1.00 97.12 455 PRO A N 1
ATOM 3594 C CA . PRO A 1 455 ? 6.236 13.311 -0.115 1.00 97.12 455 PRO A CA 1
ATOM 3595 C C . PRO A 1 455 ? 6.181 11.796 -0.384 1.00 97.12 455 PRO A C 1
ATOM 3597 O O . PRO A 1 455 ? 7.162 11.214 -0.858 1.00 97.12 455 PRO A O 1
ATOM 3600 N N . ALA A 1 456 ? 5.040 11.142 -0.137 1.00 97.31 456 ALA A N 1
ATOM 3601 C CA . ALA A 1 456 ? 4.821 9.733 -0.460 1.00 97.31 456 ALA A CA 1
ATOM 3602 C C . ALA A 1 456 ? 4.803 9.449 -1.971 1.00 97.31 456 ALA A C 1
ATOM 3604 O O . ALA A 1 456 ? 5.112 8.338 -2.390 1.00 97.31 456 ALA A O 1
ATOM 3605 N N . MET A 1 457 ? 4.435 10.432 -2.794 1.00 97.50 457 MET A N 1
ATOM 3606 C CA . MET A 1 457 ? 4.455 10.347 -4.258 1.00 97.50 457 MET A CA 1
ATOM 3607 C C . MET A 1 457 ? 5.827 10.676 -4.842 1.00 97.50 457 MET A C 1
ATOM 3609 O O . MET A 1 457 ? 6.129 10.246 -5.950 1.00 97.50 457 MET A O 1
ATOM 3613 N N . LEU A 1 458 ? 6.654 11.406 -4.095 1.00 97.88 458 LEU A N 1
ATOM 3614 C CA . LEU A 1 458 ? 8.016 11.780 -4.478 1.00 97.88 458 LEU A CA 1
ATOM 3615 C C . LEU A 1 458 ? 9.070 10.743 -4.056 1.00 97.88 458 LEU A C 1
ATOM 3617 O O . LEU A 1 458 ? 10.237 10.848 -4.425 1.00 97.88 458 LEU A O 1
ATOM 3621 N N . THR A 1 459 ? 8.671 9.742 -3.273 1.00 97.88 459 THR A N 1
ATOM 3622 C CA . THR A 1 459 ? 9.536 8.645 -2.830 1.00 97.88 459 THR A CA 1
ATOM 3623 C C . THR A 1 459 ? 9.386 7.466 -3.785 1.00 97.88 459 THR A C 1
ATOM 3625 O O . THR A 1 459 ? 8.263 7.055 -4.080 1.00 97.88 459 THR A O 1
ATOM 3628 N N . PHE A 1 460 ? 10.497 6.906 -4.270 1.00 98.25 460 PHE A N 1
ATOM 3629 C CA . PHE A 1 460 ? 10.428 5.687 -5.072 1.00 98.25 460 PHE A CA 1
ATOM 3630 C C . PHE A 1 460 ? 9.841 4.538 -4.249 1.00 98.25 460 PHE A C 1
ATOM 3632 O O . PHE A 1 460 ? 10.303 4.232 -3.158 1.00 98.25 460 PHE A O 1
ATOM 3639 N N . ASP A 1 461 ? 8.862 3.839 -4.801 1.00 98.38 461 ASP A N 1
ATOM 3640 C CA . ASP A 1 461 ? 8.408 2.549 -4.304 1.00 98.38 461 ASP A CA 1
ATOM 3641 C C . ASP A 1 461 ? 9.162 1.461 -5.071 1.00 98.38 461 ASP A C 1
ATOM 3643 O O . ASP A 1 461 ? 8.788 1.128 -6.194 1.00 98.38 461 ASP A O 1
ATOM 3647 N N . LEU A 1 462 ? 10.226 0.912 -4.490 1.00 97.94 462 LEU A N 1
ATOM 3648 C CA . LEU A 1 462 ? 11.076 -0.110 -5.099 1.00 97.94 462 LEU A CA 1
ATOM 3649 C C . LEU A 1 462 ? 10.437 -1.497 -4.987 1.00 97.94 462 LEU A C 1
ATOM 3651 O O . LEU A 1 462 ? 10.092 -1.953 -3.897 1.00 97.94 462 LEU A O 1
ATOM 3655 N N . LEU A 1 463 ? 10.286 -2.183 -6.118 1.00 97.56 463 LEU A N 1
ATOM 3656 C CA . LEU A 1 463 ? 9.698 -3.527 -6.188 1.00 97.56 463 LEU A CA 1
ATOM 3657 C C . LEU A 1 463 ? 10.784 -4.585 -6.254 1.00 97.56 463 LEU A C 1
ATOM 3659 O O . LEU A 1 463 ? 10.718 -5.597 -5.564 1.00 97.56 463 LEU A O 1
ATOM 3663 N N . ARG A 1 464 ? 11.734 -4.372 -7.166 1.00 95.62 464 ARG A N 1
ATOM 3664 C CA . ARG A 1 464 ? 12.838 -5.277 -7.461 1.00 95.62 464 ARG A CA 1
ATOM 3665 C C . ARG A 1 464 ? 14.010 -4.484 -8.003 1.00 95.62 464 ARG A C 1
ATOM 3667 O O . ARG A 1 464 ? 13.819 -3.500 -8.712 1.00 95.62 464 ARG A O 1
ATOM 3674 N N . THR A 1 465 ? 15.206 -4.973 -7.738 1.00 95.81 465 THR A N 1
ATOM 3675 C CA . THR A 1 465 ? 16.446 -4.504 -8.349 1.00 95.81 465 THR A CA 1
ATOM 3676 C C . THR A 1 465 ? 16.984 -5.561 -9.312 1.00 95.81 465 THR A C 1
ATOM 3678 O O . THR A 1 465 ? 16.650 -6.751 -9.212 1.00 95.81 465 THR A O 1
ATOM 3681 N N . SER A 1 466 ? 17.788 -5.123 -10.278 1.00 93.69 466 SER A N 1
ATOM 3682 C CA . SER A 1 466 ? 18.486 -6.005 -11.208 1.00 93.69 466 SER A CA 1
ATOM 3683 C C . SER A 1 466 ? 19.407 -6.949 -10.443 1.00 93.69 466 SER A C 1
ATOM 3685 O O . SER A 1 466 ? 20.271 -6.505 -9.690 1.00 93.69 466 SER A O 1
ATOM 3687 N N . HIS A 1 467 ? 19.239 -8.245 -10.666 1.00 86.94 467 HIS A N 1
ATOM 3688 C CA . HIS A 1 467 ? 20.148 -9.277 -10.192 1.00 86.94 467 HIS A CA 1
ATOM 3689 C C . HIS A 1 467 ? 20.153 -10.420 -11.204 1.00 86.94 467 HIS A C 1
ATOM 3691 O O . HIS A 1 467 ? 19.135 -10.694 -11.842 1.00 86.94 467 HIS A O 1
ATOM 3697 N N . MET A 1 468 ? 21.293 -11.086 -11.346 1.00 84.06 468 MET A N 1
ATOM 3698 C CA . MET A 1 468 ? 21.439 -12.243 -12.220 1.00 84.06 468 MET A CA 1
ATOM 3699 C C . MET A 1 468 ? 21.421 -13.516 -11.376 1.00 84.06 468 MET A C 1
ATOM 3701 O O . MET A 1 468 ? 22.106 -13.599 -10.359 1.00 84.06 468 MET A O 1
ATOM 3705 N N . ARG A 1 469 ? 20.633 -14.509 -11.795 1.00 81.31 469 ARG A N 1
ATOM 3706 C CA . ARG A 1 469 ? 20.695 -15.877 -11.266 1.00 81.31 469 ARG A CA 1
ATOM 3707 C C . ARG A 1 469 ? 21.105 -16.794 -12.407 1.00 81.31 469 ARG A C 1
ATOM 3709 O O . ARG A 1 469 ? 20.424 -16.841 -13.427 1.00 81.31 469 ARG A O 1
ATOM 3716 N N . SER A 1 470 ? 22.222 -17.484 -12.235 1.00 80.19 470 SER A N 1
ATOM 3717 C CA . SER A 1 470 ? 22.733 -18.470 -13.181 1.00 80.19 470 SER A CA 1
ATOM 3718 C C . SER A 1 470 ? 23.085 -19.745 -12.409 1.00 80.19 470 SER A C 1
ATOM 3720 O O . SER A 1 470 ? 23.598 -19.618 -11.294 1.00 80.19 470 SER A O 1
ATOM 3722 N N . PRO A 1 471 ? 22.804 -20.943 -12.951 1.00 80.94 471 PRO A N 1
ATOM 3723 C CA . PRO A 1 471 ? 22.154 -21.208 -14.241 1.00 80.94 471 PRO A CA 1
ATOM 3724 C C . PRO A 1 471 ? 20.633 -20.953 -14.225 1.00 80.94 471 PRO A C 1
ATOM 3726 O O . PRO A 1 471 ? 19.995 -20.924 -13.172 1.00 80.94 471 PRO A O 1
ATOM 3729 N N . SER A 1 472 ? 20.041 -20.759 -15.407 1.00 79.81 472 SER A N 1
ATOM 3730 C CA . SER A 1 472 ? 18.585 -20.632 -15.590 1.00 79.81 472 SER A CA 1
ATOM 3731 C C . SER A 1 472 ? 17.958 -21.966 -16.005 1.00 79.81 472 SER A C 1
ATOM 3733 O O . SER A 1 472 ? 18.608 -22.792 -16.639 1.00 79.81 472 SER A O 1
ATOM 3735 N N . ARG A 1 473 ? 16.684 -22.181 -15.656 1.00 84.56 473 ARG A N 1
ATOM 3736 C CA . ARG A 1 473 ? 15.929 -23.397 -16.008 1.00 84.56 473 ARG A CA 1
ATOM 3737 C C . ARG A 1 473 ? 15.035 -23.140 -17.219 1.00 84.56 473 ARG A C 1
ATOM 3739 O O . ARG A 1 473 ? 14.400 -22.090 -17.292 1.00 84.56 473 ARG A O 1
ATOM 3746 N N . LEU A 1 474 ? 14.948 -24.111 -18.125 1.00 89.44 474 LEU A N 1
ATOM 3747 C CA . LEU A 1 474 ? 13.960 -24.106 -19.204 1.00 89.44 474 LEU A CA 1
ATOM 3748 C C . LEU A 1 474 ? 12.612 -24.594 -18.666 1.00 89.44 474 LEU A C 1
ATOM 3750 O O . LEU A 1 474 ? 12.544 -25.649 -18.038 1.00 89.44 474 LEU A O 1
ATOM 3754 N N . SER A 1 475 ? 11.547 -23.827 -18.903 1.00 92.69 475 SER A N 1
ATOM 3755 C CA . SER A 1 475 ? 10.184 -24.270 -18.602 1.00 92.69 475 SER A CA 1
ATOM 3756 C C . SER A 1 475 ? 9.637 -25.137 -19.736 1.00 92.69 475 SER A C 1
ATOM 3758 O O . SER A 1 475 ? 10.043 -24.984 -20.892 1.00 92.69 475 SER A O 1
ATOM 3760 N N . THR A 1 476 ? 8.672 -26.002 -19.426 1.00 93.00 476 THR A N 1
ATOM 3761 C CA . THR A 1 476 ? 7.992 -26.844 -20.419 1.00 93.00 476 THR A CA 1
ATOM 3762 C C . THR A 1 476 ? 7.397 -26.015 -21.556 1.00 93.00 476 THR A C 1
ATOM 3764 O O . THR A 1 476 ? 7.541 -26.367 -22.721 1.00 93.00 476 THR A O 1
ATOM 3767 N N . GLU A 1 477 ? 6.797 -24.865 -21.248 1.00 95.81 477 GLU A N 1
ATOM 3768 C CA . GLU A 1 477 ? 6.221 -23.964 -22.252 1.00 95.81 477 GLU A CA 1
ATOM 3769 C C . GLU A 1 477 ? 7.287 -23.403 -23.197 1.00 95.81 477 GLU A C 1
ATOM 3771 O O . GLU A 1 477 ? 7.047 -23.257 -24.393 1.00 95.81 477 GLU A O 1
ATOM 3776 N N . THR A 1 478 ? 8.477 -23.100 -22.672 1.00 95.06 478 THR A N 1
ATOM 3777 C CA . THR A 1 478 ? 9.600 -22.624 -23.490 1.00 95.06 478 THR A CA 1
ATOM 3778 C C . THR A 1 478 ? 10.097 -23.730 -24.414 1.00 95.06 478 THR A C 1
ATOM 3780 O O . THR A 1 478 ? 10.343 -23.473 -25.588 1.00 95.06 478 THR A O 1
ATOM 3783 N N . ILE A 1 479 ? 10.194 -24.962 -23.909 1.00 95.31 479 ILE A N 1
ATOM 3784 C CA . ILE A 1 479 ? 10.593 -26.135 -24.697 1.00 95.31 479 ILE A CA 1
ATOM 3785 C C . ILE A 1 479 ? 9.604 -26.376 -25.841 1.00 95.31 479 ILE A C 1
ATOM 3787 O O . ILE A 1 479 ? 10.038 -26.505 -26.981 1.00 95.31 479 ILE A O 1
ATOM 3791 N N . ILE A 1 480 ? 8.295 -26.363 -25.561 1.00 96.19 480 ILE A N 1
ATOM 3792 C CA . ILE A 1 480 ? 7.247 -26.531 -26.581 1.00 96.19 480 ILE A CA 1
ATOM 3793 C C . ILE A 1 480 ? 7.387 -25.466 -27.674 1.00 96.19 480 ILE A C 1
ATOM 3795 O O . ILE A 1 480 ? 7.421 -25.799 -28.854 1.00 96.19 480 ILE A O 1
ATOM 3799 N N . ASN A 1 481 ? 7.533 -24.192 -27.291 1.00 97.19 481 ASN A N 1
ATOM 3800 C CA . ASN A 1 481 ? 7.698 -23.108 -28.260 1.00 97.19 481 ASN A CA 1
ATOM 3801 C C . ASN A 1 481 ? 8.956 -23.290 -29.116 1.00 97.19 481 ASN A C 1
ATOM 3803 O O . ASN A 1 481 ? 8.909 -23.087 -30.324 1.00 97.19 481 ASN A O 1
ATOM 3807 N N . LEU A 1 482 ? 10.086 -23.662 -28.514 1.00 96.62 482 LEU A N 1
ATOM 3808 C CA . LEU A 1 482 ? 11.328 -23.880 -29.253 1.00 96.62 482 LEU A CA 1
ATOM 3809 C C . LEU A 1 482 ? 11.222 -25.079 -30.205 1.00 96.62 482 LEU A C 1
ATOM 3811 O O . LEU A 1 482 ? 11.696 -24.989 -31.335 1.00 96.62 482 LEU A O 1
ATOM 3815 N N . ALA A 1 483 ? 10.585 -26.170 -29.773 1.00 96.81 483 ALA A N 1
ATOM 3816 C CA . ALA A 1 483 ? 10.357 -27.349 -30.601 1.00 96.81 483 ALA A CA 1
ATOM 3817 C C . ALA A 1 483 ? 9.487 -27.027 -31.825 1.00 96.81 483 ALA A C 1
ATOM 3819 O O . ALA A 1 483 ? 9.861 -27.366 -32.946 1.00 96.81 483 ALA A O 1
ATOM 3820 N N . GLU A 1 484 ? 8.389 -26.292 -31.625 1.00 97.06 484 GLU A N 1
ATOM 3821 C CA . GLU A 1 484 ? 7.511 -25.821 -32.706 1.00 97.06 484 GLU A CA 1
ATOM 3822 C C . GLU A 1 484 ? 8.251 -24.891 -33.685 1.00 97.06 484 GLU A C 1
ATOM 3824 O O . GLU A 1 484 ? 8.001 -24.905 -34.886 1.00 97.06 484 GLU A O 1
ATOM 3829 N N . ASN A 1 485 ? 9.226 -24.119 -33.192 1.00 97.31 485 ASN A N 1
ATOM 3830 C CA . ASN A 1 485 ? 10.093 -23.266 -34.014 1.00 97.31 485 ASN A CA 1
ATOM 3831 C C . ASN A 1 485 ? 11.319 -24.011 -34.587 1.00 97.31 485 ASN A C 1
ATOM 3833 O O . ASN A 1 485 ? 12.280 -23.380 -35.028 1.00 97.31 485 ASN A O 1
ATOM 3837 N N . GLY A 1 486 ? 11.296 -25.348 -34.605 1.00 97.12 486 GLY A N 1
ATOM 3838 C CA . GLY A 1 486 ? 12.262 -26.176 -35.328 1.00 97.12 486 GLY A CA 1
ATOM 3839 C C . GLY A 1 486 ? 13.471 -26.648 -34.520 1.00 97.12 486 GLY A C 1
ATOM 3840 O O . GLY A 1 486 ? 14.382 -27.242 -35.098 1.00 97.12 486 GLY A O 1
ATOM 3841 N N . VAL A 1 487 ? 13.513 -26.430 -33.201 1.00 97.38 487 VAL A N 1
ATOM 3842 C CA . VAL A 1 487 ? 14.561 -27.023 -32.354 1.00 97.38 487 VAL A CA 1
ATOM 3843 C C . VAL A 1 487 ? 14.288 -28.526 -32.180 1.00 97.38 487 VAL A C 1
ATOM 3845 O O . VAL A 1 487 ? 13.239 -28.893 -31.652 1.00 97.38 487 VAL A O 1
ATOM 3848 N N . PRO A 1 488 ? 15.212 -29.429 -32.566 1.00 97.44 488 PRO A N 1
ATOM 3849 C CA . PRO A 1 488 ? 14.964 -30.865 -32.468 1.00 97.44 488 PRO A CA 1
ATOM 3850 C C . PRO A 1 488 ? 14.759 -31.336 -31.025 1.00 97.44 488 PRO A C 1
ATOM 3852 O O . PRO A 1 488 ? 15.544 -30.997 -30.139 1.00 97.44 488 PRO A O 1
ATOM 3855 N N . HIS A 1 489 ? 13.770 -32.208 -30.812 1.00 94.88 489 HIS A N 1
ATOM 3856 C CA . HIS A 1 489 ? 13.468 -32.798 -29.501 1.00 94.88 489 HIS A CA 1
ATOM 3857 C C . HIS A 1 489 ? 14.687 -33.471 -28.851 1.00 94.88 489 HIS A C 1
ATOM 3859 O O . HIS A 1 489 ? 14.885 -33.368 -27.639 1.00 94.88 489 HIS A O 1
ATOM 3865 N N . SER A 1 490 ? 15.553 -34.087 -29.664 1.00 96.75 490 SER A N 1
ATOM 3866 C CA . SER A 1 490 ? 16.803 -34.703 -29.211 1.00 96.75 490 SER A CA 1
ATOM 3867 C C . SER A 1 490 ? 17.718 -33.725 -28.472 1.00 96.75 490 SER A C 1
ATOM 3869 O O . SER A 1 490 ? 18.343 -34.122 -27.497 1.00 96.75 490 SER A O 1
ATOM 3871 N N . ARG A 1 491 ? 17.737 -32.433 -28.833 1.00 95.94 491 ARG A N 1
ATOM 3872 C CA . ARG A 1 491 ? 18.552 -31.425 -28.134 1.00 95.94 491 ARG A CA 1
ATOM 3873 C C . ARG A 1 491 ? 18.101 -31.199 -26.697 1.00 95.94 491 ARG A C 1
ATOM 3875 O O . ARG A 1 491 ? 18.948 -31.045 -25.822 1.00 95.94 491 ARG A O 1
ATOM 3882 N N . PHE A 1 492 ? 16.797 -31.212 -26.430 1.00 94.56 492 PHE A N 1
ATOM 3883 C CA . PHE A 1 492 ? 16.293 -31.099 -25.059 1.00 94.56 492 PHE A CA 1
ATOM 3884 C C . PHE A 1 492 ? 16.610 -32.351 -24.242 1.00 94.56 492 PHE A C 1
ATOM 3886 O O . PHE A 1 492 ? 17.000 -32.234 -23.082 1.00 94.56 492 PHE A O 1
ATOM 3893 N N . VAL A 1 493 ? 16.504 -33.535 -24.856 1.00 94.12 493 VAL A N 1
ATOM 3894 C CA . VAL A 1 493 ? 16.892 -34.806 -24.225 1.00 94.12 493 VAL A CA 1
ATOM 3895 C C . VAL A 1 493 ? 18.386 -34.815 -23.901 1.00 94.12 493 VAL A C 1
ATOM 3897 O O . VAL A 1 493 ? 18.766 -35.205 -22.800 1.00 94.12 493 VAL A O 1
ATOM 3900 N N . ASP A 1 494 ? 19.232 -34.347 -24.818 1.00 95.06 494 ASP A N 1
ATOM 3901 C CA . ASP A 1 494 ? 20.678 -34.250 -24.616 1.00 95.06 494 ASP A CA 1
ATOM 3902 C C . ASP A 1 494 ? 21.026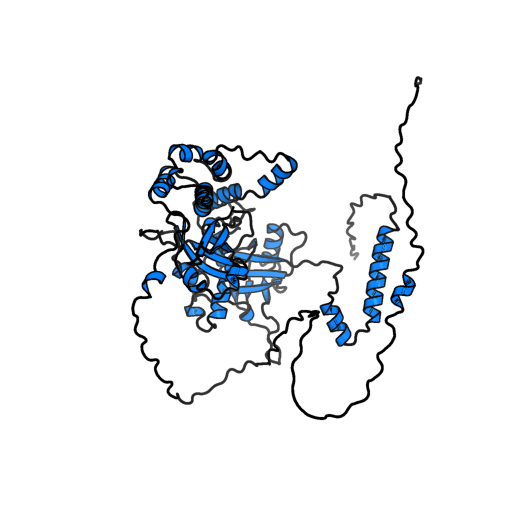 -33.289 -23.475 1.00 95.06 494 ASP A C 1
ATOM 3904 O O . ASP A 1 494 ? 21.834 -33.635 -22.613 1.00 95.06 494 ASP A O 1
ATOM 3908 N N . LEU A 1 495 ? 20.389 -32.111 -23.430 1.00 92.75 495 LEU A N 1
ATOM 3909 C CA . LEU A 1 495 ? 20.561 -31.146 -22.339 1.00 92.75 495 LEU A CA 1
ATOM 3910 C C . LEU A 1 495 ? 20.122 -31.736 -20.996 1.00 92.75 495 LEU A C 1
ATOM 3912 O O . LEU A 1 495 ? 20.862 -31.639 -20.021 1.00 92.75 495 LEU A O 1
ATOM 3916 N N . LEU A 1 496 ? 18.968 -32.407 -20.950 1.00 91.81 496 LEU A N 1
ATOM 3917 C CA . LEU A 1 496 ? 18.486 -33.072 -19.741 1.00 91.81 496 LEU A CA 1
ATOM 3918 C C . LEU A 1 496 ? 19.461 -34.161 -19.278 1.00 91.81 496 LEU A C 1
ATOM 3920 O O . LEU A 1 496 ? 19.822 -34.202 -18.104 1.00 91.81 496 LEU A O 1
ATOM 3924 N N . LYS A 1 497 ? 19.933 -35.011 -20.199 1.00 93.69 497 LYS A N 1
ATOM 3925 C CA . LYS A 1 497 ? 20.942 -36.040 -19.914 1.00 93.69 497 LYS A CA 1
ATOM 3926 C C . LYS A 1 497 ? 22.234 -35.417 -19.389 1.00 93.69 497 LYS A C 1
ATOM 3928 O O . LYS A 1 497 ? 22.796 -35.933 -18.429 1.00 93.69 497 LYS A O 1
ATOM 3933 N N . ALA A 1 498 ? 22.703 -34.321 -19.985 1.00 90.75 498 ALA A N 1
ATOM 3934 C CA . ALA A 1 498 ? 23.899 -33.618 -19.533 1.00 90.75 498 ALA A CA 1
ATOM 3935 C C . ALA A 1 498 ? 23.733 -33.078 -18.104 1.00 90.75 498 ALA A C 1
ATOM 3937 O O . ALA A 1 498 ? 24.584 -33.346 -17.259 1.00 90.75 498 ALA A O 1
ATOM 3938 N N . THR A 1 499 ? 22.612 -32.414 -17.804 1.00 89.38 499 THR A N 1
ATOM 3939 C CA . THR A 1 499 ? 22.320 -31.904 -16.456 1.00 89.38 499 THR A CA 1
ATOM 3940 C C . THR A 1 499 ? 22.174 -33.031 -15.432 1.00 89.38 499 THR A C 1
ATOM 3942 O O . THR A 1 499 ? 22.696 -32.922 -14.327 1.00 89.38 499 THR A O 1
ATOM 3945 N N . LEU A 1 500 ? 21.512 -34.140 -15.783 1.00 91.00 500 LEU A N 1
ATOM 3946 C CA . LEU A 1 500 ? 21.405 -35.309 -14.904 1.00 91.00 500 LEU A CA 1
ATOM 3947 C C . LEU A 1 500 ? 22.782 -35.905 -14.599 1.00 91.00 500 LEU A C 1
ATOM 3949 O O . LEU A 1 500 ? 23.080 -36.169 -13.438 1.00 91.00 500 LEU A O 1
ATOM 3953 N N . ARG A 1 501 ? 23.645 -36.064 -15.610 1.00 92.06 501 ARG A N 1
ATOM 3954 C CA . ARG A 1 501 ? 25.022 -36.546 -15.408 1.00 92.06 501 ARG A CA 1
ATOM 3955 C C . ARG A 1 501 ? 25.829 -35.612 -14.512 1.00 92.06 501 ARG A C 1
ATOM 3957 O O . ARG A 1 501 ? 26.565 -36.100 -13.665 1.00 92.06 501 ARG A O 1
ATOM 3964 N N . GLU A 1 502 ? 25.700 -34.299 -14.685 1.00 88.00 502 GLU A N 1
ATOM 3965 C CA . GLU A 1 502 ? 26.377 -33.310 -13.838 1.00 88.00 502 GLU A CA 1
ATOM 3966 C C . GLU A 1 502 ? 25.916 -33.411 -12.377 1.00 88.00 502 GLU A C 1
ATOM 3968 O O . GLU A 1 502 ? 26.751 -33.471 -11.474 1.00 88.00 502 GLU A O 1
ATOM 3973 N N . MET A 1 503 ? 24.602 -33.515 -12.144 1.00 86.25 503 MET A N 1
ATOM 3974 C CA . MET A 1 503 ? 24.047 -33.692 -10.799 1.00 86.25 503 MET A CA 1
ATOM 3975 C C . MET A 1 503 ? 24.502 -35.005 -10.156 1.00 86.25 503 MET A C 1
ATOM 3977 O O . MET A 1 503 ? 24.946 -34.994 -9.012 1.00 86.25 503 MET A O 1
ATOM 3981 N N . VAL A 1 504 ? 24.435 -36.123 -10.888 1.00 89.75 504 VAL A N 1
ATOM 3982 C CA . VAL A 1 504 ? 24.891 -37.429 -10.390 1.00 89.75 504 VAL A CA 1
ATOM 3983 C C . VAL A 1 504 ? 26.379 -37.381 -10.073 1.00 89.75 504 VAL A C 1
ATOM 3985 O O . VAL A 1 504 ? 26.761 -37.765 -8.975 1.00 89.75 504 VAL A O 1
ATOM 3988 N N . LYS A 1 505 ? 27.209 -36.827 -10.969 1.00 87.88 505 LYS A N 1
ATOM 3989 C CA . LYS A 1 505 ? 28.647 -36.671 -10.731 1.00 87.88 505 LYS A CA 1
ATOM 3990 C C . LYS A 1 505 ? 28.906 -35.915 -9.430 1.00 87.88 505 LYS A C 1
ATOM 3992 O O . LYS A 1 505 ? 29.655 -36.417 -8.603 1.00 87.88 505 LYS A O 1
ATOM 3997 N N . GLY A 1 506 ? 28.244 -34.775 -9.222 1.00 83.88 506 GLY A N 1
ATOM 3998 C CA . GLY A 1 506 ? 28.380 -33.984 -7.995 1.00 83.88 506 GLY A CA 1
ATOM 3999 C C . GLY A 1 506 ? 27.996 -34.731 -6.711 1.00 83.88 506 GLY A C 1
ATOM 4000 O O . GLY A 1 506 ? 28.544 -34.425 -5.657 1.00 83.88 506 GLY A O 1
ATOM 4001 N N . LEU A 1 507 ? 27.100 -35.720 -6.792 1.00 83.31 507 LEU A N 1
ATOM 4002 C CA . LEU A 1 507 ? 26.712 -36.572 -5.662 1.00 83.31 507 LEU A CA 1
ATOM 4003 C C . LEU A 1 507 ? 27.646 -37.776 -5.471 1.00 83.31 507 LEU A C 1
ATOM 4005 O O . LEU A 1 507 ? 27.854 -38.209 -4.343 1.00 83.31 507 LEU A O 1
ATOM 4009 N N . THR A 1 508 ? 28.210 -38.320 -6.553 1.00 82.56 508 THR A N 1
ATOM 4010 C CA . THR A 1 508 ? 29.052 -39.529 -6.518 1.00 82.56 508 THR A CA 1
ATOM 4011 C C . THR A 1 508 ? 30.542 -39.243 -6.340 1.00 82.56 508 THR A C 1
ATOM 4013 O O . THR A 1 508 ? 31.276 -40.120 -5.905 1.00 82.56 508 THR A O 1
ATOM 4016 N N . THR A 1 509 ? 31.015 -38.037 -6.671 1.00 73.06 509 THR A N 1
ATOM 4017 C CA . THR A 1 509 ? 32.415 -37.617 -6.474 1.00 73.06 509 THR A CA 1
ATOM 4018 C C . THR A 1 509 ? 32.548 -36.770 -5.211 1.00 73.06 509 THR A C 1
ATOM 4020 O O . THR A 1 509 ? 33.027 -35.635 -5.259 1.00 73.06 509 THR A O 1
ATOM 4023 N N . TRP A 1 510 ? 32.047 -37.285 -4.086 1.00 65.94 510 TRP A N 1
ATOM 4024 C CA . TRP A 1 510 ? 32.191 -36.625 -2.793 1.00 65.94 510 TRP A CA 1
ATOM 4025 C C . TRP A 1 510 ? 33.600 -36.870 -2.244 1.00 65.94 510 TRP A C 1
ATOM 4027 O O . TRP A 1 510 ? 33.839 -37.806 -1.486 1.00 65.94 510 TRP A O 1
ATOM 4037 N N . ASP A 1 511 ? 34.551 -36.028 -2.645 1.00 61.56 511 ASP A N 1
ATOM 4038 C CA . ASP A 1 511 ? 35.872 -35.996 -2.021 1.00 61.56 511 ASP A CA 1
ATOM 4039 C C . ASP A 1 511 ? 35.729 -35.293 -0.663 1.00 61.56 511 ASP A C 1
ATOM 4041 O O . ASP A 1 511 ? 35.610 -34.069 -0.597 1.00 61.56 511 ASP A O 1
ATOM 4045 N N . GLY A 1 512 ? 35.707 -36.066 0.428 1.00 56.19 512 GLY A N 1
ATOM 4046 C CA . GLY A 1 512 ? 35.490 -35.630 1.820 1.00 56.19 512 GLY A CA 1
ATOM 4047 C C . GLY A 1 512 ? 36.519 -34.649 2.413 1.00 56.19 512 GLY A C 1
ATOM 4048 O O . GLY A 1 512 ? 36.690 -34.586 3.628 1.00 56.19 512 GLY A O 1
ATOM 4049 N N . LEU A 1 513 ? 37.213 -33.860 1.595 1.00 44.28 513 LEU A N 1
ATOM 4050 C CA . LEU A 1 513 ? 38.101 -32.788 2.025 1.00 44.28 513 LEU A CA 1
ATOM 4051 C C . LEU A 1 513 ? 37.356 -31.451 2.016 1.00 44.28 513 LEU A C 1
ATOM 4053 O O . LEU A 1 513 ? 37.357 -30.701 1.041 1.00 44.28 513 LEU A O 1
ATOM 4057 N N . MET A 1 514 ? 36.783 -31.116 3.173 1.00 41.84 514 MET A N 1
ATOM 4058 C CA . MET A 1 514 ? 36.450 -29.744 3.552 1.00 41.84 514 MET A CA 1
ATOM 4059 C C . MET A 1 514 ? 37.707 -28.861 3.466 1.00 41.84 514 MET A C 1
ATOM 4061 O O . MET A 1 514 ? 38.437 -28.686 4.439 1.00 41.84 514 MET A O 1
ATOM 4065 N N . ARG A 1 515 ? 37.959 -28.254 2.302 1.00 35.62 515 ARG A N 1
ATOM 4066 C CA . ARG A 1 515 ? 38.721 -27.006 2.224 1.00 35.62 515 ARG A CA 1
ATOM 4067 C C . ARG A 1 515 ? 37.739 -25.857 2.360 1.00 35.62 515 ARG A C 1
ATOM 4069 O O . ARG A 1 515 ? 37.062 -25.475 1.407 1.00 35.62 515 ARG A O 1
ATOM 4076 N N . CYS A 1 516 ? 37.709 -25.294 3.562 1.00 42.19 516 CYS A N 1
ATOM 4077 C CA . CYS A 1 516 ? 37.212 -23.950 3.809 1.00 42.19 516 CYS A CA 1
ATOM 4078 C C . CYS A 1 516 ? 37.953 -22.999 2.848 1.00 42.19 516 CYS A C 1
ATOM 4080 O O . CYS A 1 516 ? 39.127 -22.697 3.046 1.00 42.19 516 CYS A O 1
ATOM 4082 N N . SER A 1 517 ? 37.309 -22.616 1.746 1.00 35.16 517 SER A N 1
ATOM 4083 C CA . SER A 1 517 ? 37.868 -21.722 0.731 1.00 35.16 517 SER A CA 1
ATOM 4084 C C . SER A 1 517 ? 37.242 -20.343 0.882 1.00 35.16 517 SER A C 1
ATOM 4086 O O . SER A 1 517 ? 36.365 -19.917 0.139 1.00 35.16 517 SER A O 1
ATOM 4088 N N . THR A 1 518 ? 37.741 -19.614 1.875 1.00 40.91 518 THR A N 1
ATOM 4089 C CA . THR A 1 518 ? 37.850 -18.161 1.788 1.00 40.91 518 THR A CA 1
ATOM 4090 C C . THR A 1 518 ? 39.010 -17.821 0.851 1.00 40.91 518 THR A C 1
ATOM 4092 O O . THR A 1 518 ? 40.155 -17.850 1.289 1.00 40.91 518 THR A O 1
ATOM 4095 N N . SER A 1 519 ? 38.740 -17.495 -0.416 1.00 36.00 519 SER A N 1
ATOM 4096 C CA . SER A 1 519 ? 39.643 -16.666 -1.240 1.00 36.00 519 SER A CA 1
ATOM 4097 C C . SER A 1 519 ? 39.027 -16.300 -2.597 1.00 36.00 519 SER A C 1
ATOM 4099 O O . SER A 1 519 ? 39.253 -16.950 -3.614 1.00 36.00 519 SER A O 1
ATOM 4101 N N . GLY A 1 520 ? 38.298 -15.184 -2.638 1.00 31.97 520 GLY A N 1
ATOM 4102 C CA . GLY A 1 520 ? 38.148 -14.405 -3.867 1.00 31.97 520 GLY A CA 1
ATOM 4103 C C . GLY A 1 520 ? 39.400 -13.554 -4.065 1.00 31.97 520 GLY A C 1
ATOM 4104 O O . GLY A 1 520 ? 39.452 -12.413 -3.619 1.00 31.97 520 GLY A O 1
ATOM 4105 N N . SER A 1 521 ? 40.435 -14.125 -4.677 1.00 30.22 521 SER A N 1
ATOM 4106 C CA . SER A 1 521 ? 41.615 -13.386 -5.126 1.00 30.22 521 SER A CA 1
ATOM 4107 C C . SER A 1 521 ? 41.282 -12.616 -6.405 1.00 30.22 521 SER A C 1
ATOM 4109 O O . SER A 1 521 ? 41.033 -13.207 -7.456 1.00 30.22 521 SER A O 1
ATOM 4111 N N . ILE A 1 522 ? 41.285 -11.292 -6.287 1.00 34.91 522 ILE A N 1
ATOM 4112 C CA . ILE A 1 522 ? 41.252 -10.320 -7.378 1.00 34.91 522 ILE A CA 1
ATOM 4113 C C . ILE A 1 522 ? 42.546 -10.462 -8.187 1.00 34.91 522 ILE A C 1
ATOM 4115 O O . ILE A 1 522 ? 43.635 -10.234 -7.663 1.00 34.91 522 ILE A O 1
ATOM 4119 N N . SER A 1 523 ? 42.439 -10.815 -9.465 1.00 28.69 523 SER A N 1
ATOM 4120 C CA . SER A 1 523 ? 43.539 -10.693 -10.420 1.00 28.69 523 SER A CA 1
ATOM 4121 C C . SER A 1 523 ? 43.682 -9.228 -10.844 1.00 28.69 523 SER A C 1
ATOM 4123 O O . SER A 1 523 ? 42.895 -8.719 -11.643 1.00 28.69 523 SER A O 1
ATOM 4125 N N . SER A 1 524 ? 44.682 -8.551 -10.280 1.00 28.28 524 SER A N 1
ATOM 4126 C CA . SER A 1 524 ? 45.192 -7.256 -10.729 1.00 28.28 524 SER A CA 1
ATOM 4127 C C . SER A 1 524 ? 45.856 -7.396 -12.101 1.00 28.28 524 SER A C 1
ATOM 4129 O O . SER A 1 524 ? 46.838 -8.124 -12.234 1.00 28.28 524 SER A O 1
ATOM 4131 N N . VAL A 1 525 ? 45.353 -6.675 -13.104 1.00 29.33 525 VAL A N 1
ATOM 4132 C CA . VAL A 1 525 ? 46.092 -6.416 -14.345 1.00 29.33 525 VAL A CA 1
ATOM 4133 C C . VAL A 1 525 ? 46.938 -5.175 -14.101 1.00 29.33 525 VAL A C 1
ATOM 4135 O O . VAL A 1 525 ? 46.422 -4.064 -13.992 1.00 29.33 525 VAL A O 1
ATOM 4138 N N . SER A 1 526 ? 48.239 -5.387 -13.958 1.00 27.31 526 SER A N 1
ATOM 4139 C CA . SER A 1 526 ? 49.262 -4.353 -13.952 1.00 27.31 526 SER A CA 1
ATOM 4140 C C . SER A 1 526 ? 49.482 -3.855 -15.381 1.00 27.31 526 SER A C 1
ATOM 4142 O O . SER A 1 526 ? 49.893 -4.605 -16.264 1.00 27.31 526 SER A O 1
ATOM 4144 N N . VAL A 1 527 ? 49.206 -2.570 -15.591 1.00 27.97 527 VAL A N 1
ATOM 4145 C CA . VAL A 1 527 ? 49.687 -1.800 -16.740 1.00 27.97 527 VAL A CA 1
ATOM 4146 C C . VAL A 1 527 ? 51.159 -1.483 -16.488 1.00 27.97 527 VAL A C 1
ATOM 4148 O O . VAL A 1 527 ? 51.505 -0.964 -15.427 1.00 27.97 527 VAL A O 1
ATOM 4151 N N . VAL A 1 528 ? 52.020 -1.817 -17.448 1.00 33.31 528 VAL A N 1
ATOM 4152 C CA . VAL A 1 528 ? 53.417 -1.377 -17.492 1.00 33.31 528 VAL A CA 1
ATOM 4153 C C . VAL A 1 528 ? 53.600 -0.535 -18.751 1.00 33.31 528 VAL A C 1
ATOM 4155 O O . VAL A 1 528 ? 53.273 -0.997 -19.845 1.00 33.31 528 VAL A O 1
ATOM 4158 N N . SER A 1 529 ? 54.226 0.631 -18.547 1.00 36.88 529 SER A N 1
ATOM 4159 C CA . SER A 1 529 ? 54.640 1.694 -19.492 1.00 36.88 529 SER A CA 1
ATOM 4160 C C . SER A 1 529 ? 53.553 2.651 -19.965 1.00 36.88 529 SER A C 1
ATOM 4162 O O . SER A 1 529 ? 52.761 2.270 -20.853 1.00 36.88 529 SER A O 1
#

InterPro domains:
  IPR007855 RNA-dependent RNA polymerase [PTHR23079] (61-511)
  IPR057596 RDRP, core domain [PF05183] (240-512)